Protein 4LK5 (pdb70)

Organism: Mycolicibacterium paratuberculosis (strain ATCC BAA-968 / K-10) (NCBI:txid262316)

Sequence (713 aa):
LAPVAGLDVTLSDGVFSVTINRPDSLNSLTVPVITGIADAEYAATDPEVKVVRIGGAGRGFSSGAGISPPDEIILEINRLVRAIAALPHPVVAVVQGPAAGVGVSIALACDVVLASENAFFLAFTKIGLPDGGASALVAAAVGRIRAQALLPERLPAAEALAWGLVTAVYPADEFEAEVDKVIARLLSGPAVAFAKTKLAINAATLTELDPALQREFDGQSVLLKSPDFVEGATALAPVAGLDVTLSDGVFSVTINRPDSLNSLTVPVITGIADAEYAATDPEVKVVRIGGAGRGFSSGAEIILEINRLVRAIAALPHPVVAVVQGPAAGVGVSIALACDVVLASENAFFLAFTKIGLPDGGASALVAAAVGRIRAQALLPERLPAAEALAWGLVTAVYPADEFEAEVDKVIARLLSGPAVAFAKTKLAINAATLTELDPALQREFDGQSVLLKSPDFVEGATAFQQPNFTDPVAGLDVTLSDGVFSVTINRPDSLNSLTVPVITGIADAEYAATDPEVKVVRIGGAGRGFSSGAGIDEIILEINRLVRAIAALPHPVVAVVQGPAAGVGVSIALACDVVLASENAFFLAFTKIGLPDGGASALVAAAVGRIRAQALLPERLPAAEALAWGLVTAVYPADEFEAEVDKVIARLLSGPAVAFAKTKLAINAATLTELDPALQREFDGQSVLLKSPDFVEGATAFQQRRTPNFTD

Structure (mmCIF, N/CA/C/O backbone):
data_4LK5
#
_entry.id   4LK5
#
_cell.length_a   78.328
_cell.length_b   78.328
_cell.length_c   212.933
_cell.angle_alpha   90.00
_cell.angle_beta   90.00
_cell.angle_gamma   120.00
#
_symmetry.space_group_name_H-M   'P 32 2 1'
#
loop_
_entity.id
_entity.type
_entity.pdbx_description
1 polymer 'enoyl-CoA hydratase'
2 water water
#
loop_
_atom_site.group_PDB
_atom_site.id
_atom_site.type_symbol
_atom_site.label_atom_id
_atom_site.label_alt_id
_atom_site.label_comp_id
_atom_site.label_asym_id
_atom_site.label_entity_id
_atom_site.label_seq_id
_atom_site.pdbx_PDB_ins_code
_atom_site.Cartn_x
_atom_site.Cartn_y
_atom_site.Cartn_z
_atom_site.occupancy
_atom_site.B_iso_or_equiv
_atom_site.auth_seq_id
_atom_site.auth_comp_id
_atom_site.auth_asym_id
_atom_site.auth_atom_id
_atom_site.pdbx_PDB_model_num
ATOM 1 N N . LEU A 1 31 ? -10.815 59.480 9.390 1.00 61.02 9 LEU A N 1
ATOM 2 C CA . LEU A 1 31 ? -10.533 58.017 9.651 1.00 64.43 9 LEU A CA 1
ATOM 3 C C . LEU A 1 31 ? -11.797 57.242 10.052 1.00 60.72 9 LEU A C 1
ATOM 4 O O . LEU A 1 31 ? -12.539 57.676 10.913 1.00 54.70 9 LEU A O 1
ATOM 9 N N . ALA A 1 32 ? -12.025 56.088 9.424 1.00 67.62 10 ALA A N 1
ATOM 10 C CA . ALA A 1 32 ? -13.266 55.297 9.611 1.00 66.76 10 ALA A CA 1
ATOM 11 C C . ALA A 1 32 ? -13.297 54.555 10.953 1.00 73.03 10 ALA A C 1
ATOM 12 O O . ALA A 1 32 ? -12.297 53.948 11.335 1.00 81.00 10 ALA A O 1
ATOM 14 N N . PRO A 1 33 ? -14.450 54.559 11.660 1.00 76.28 11 PRO A N 1
ATOM 15 C CA . PRO A 1 33 ? -14.519 53.884 12.958 1.00 68.46 11 PRO A CA 1
ATOM 16 C C . PRO A 1 33 ? -14.833 52.395 12.824 1.00 61.24 11 PRO A C 1
ATOM 17 O O . PRO A 1 33 ? -15.538 51.993 11.886 1.00 53.68 11 PRO A O 1
ATOM 21 N N . VAL A 1 34 ? -14.306 51.594 13.762 1.00 57.51 12 VAL A N 1
ATOM 22 C CA . VAL A 1 34 ? -14.356 50.129 13.676 1.00 55.97 12 VAL A CA 1
ATOM 23 C C . VAL A 1 34 ? -14.718 49.440 15.008 1.00 57.48 12 VAL A C 1
ATOM 24 O O . VAL A 1 34 ? -14.096 49.668 16.057 1.00 57.97 12 VAL A O 1
ATOM 28 N N . ALA A 1 35 ? -15.708 48.561 14.942 1.00 54.93 13 ALA A N 1
ATOM 29 C CA . ALA A 1 35 ? -16.283 47.968 16.138 1.00 61.25 13 ALA A CA 1
ATOM 30 C C . ALA A 1 35 ? -15.314 46.991 16.801 1.00 61.31 13 ALA A C 1
ATOM 31 O O . ALA A 1 35 ? -14.787 46.082 16.145 1.00 61.85 13 ALA A O 1
ATOM 33 N N . GLY A 1 36 ? -15.107 47.164 18.105 1.00 59.35 14 GLY A N 1
ATOM 34 C CA . GLY A 1 36 ? -14.104 46.398 18.841 1.00 60.26 14 GLY A CA 1
ATOM 35 C C . GLY A 1 36 ? -12.735 47.077 18.856 1.00 64.52 14 GLY A C 1
ATOM 36 O O . GLY A 1 36 ? -11.729 46.453 19.228 1.00 60.38 14 GLY A O 1
ATOM 37 N N . LEU A 1 37 ? -12.694 48.361 18.484 1.00 62.42 15 LEU A N 1
ATOM 38 C CA . LEU A 1 37 ? -11.444 49.083 18.398 1.00 59.60 15 LEU A CA 1
ATOM 39 C C . LEU A 1 37 ? -11.611 50.563 18.662 1.00 57.97 15 LEU A C 1
ATOM 40 O O . LEU A 1 37 ? -12.269 51.251 17.897 1.00 52.30 15 LEU A O 1
ATOM 45 N N . ASP A 1 38 ? -10.964 51.056 19.715 1.00 63.64 16 ASP A N 1
ATOM 46 C CA . ASP A 1 38 ? -11.009 52.473 20.053 1.00 66.17 16 ASP A CA 1
ATOM 47 C C . ASP A 1 38 ? -9.693 53.131 19.672 1.00 61.18 16 ASP A C 1
ATOM 48 O O . ASP A 1 38 ? -8.631 52.692 20.098 1.00 57.16 16 ASP A O 1
ATOM 53 N N . VAL A 1 39 ? -9.806 54.178 18.851 1.00 62.33 17 VAL A N 1
ATOM 54 C CA . VAL A 1 39 ? -8.693 54.982 18.336 1.00 58.18 17 VAL A CA 1
ATOM 55 C C . VAL A 1 39 ? -8.888 56.447 18.727 1.00 61.06 17 VAL A C 1
ATOM 56 O O . VAL A 1 39 ? -9.825 57.092 18.233 1.00 59.55 17 VAL A O 1
ATOM 60 N N . THR A 1 40 ? -8.004 56.974 19.579 1.00 60.86 18 THR A N 1
ATOM 61 C CA . THR A 1 40 ? -8.072 58.371 20.014 1.00 61.99 18 THR A CA 1
ATOM 62 C C . THR A 1 40 ? -6.736 59.059 19.914 1.00 60.98 18 THR A C 1
ATOM 63 O O . THR A 1 40 ? -5.695 58.445 20.143 1.00 58.81 18 THR A O 1
ATOM 67 N N . LEU A 1 41 ? -6.788 60.349 19.602 1.00 61.50 19 LEU A N 1
ATOM 68 C CA . LEU A 1 41 ? -5.622 61.220 19.623 1.00 62.25 19 LEU A CA 1
ATOM 69 C C . LEU A 1 41 ? -5.835 62.331 20.668 1.00 60.74 19 LEU A C 1
ATOM 70 O O . LEU A 1 41 ? -6.730 63.150 20.533 1.00 59.42 19 LEU A O 1
ATOM 75 N N . SER A 1 42 ? -5.004 62.326 21.709 1.00 59.08 20 SER A N 1
ATOM 76 C CA . SER A 1 42 ? -5.026 63.323 22.762 1.00 54.82 20 SER A CA 1
ATOM 77 C C . SER A 1 42 ? -3.603 63.743 23.141 1.00 58.34 20 SER A C 1
ATOM 78 O O . SER A 1 42 ? -2.781 62.896 23.516 1.00 51.94 20 SER A O 1
ATOM 81 N N . ASP A 1 43 ? -3.348 65.051 23.063 1.00 60.77 21 ASP A N 1
ATOM 82 C CA . ASP A 1 43 ? -2.083 65.684 23.472 1.00 65.23 21 ASP A CA 1
ATOM 83 C C . ASP A 1 43 ? -0.852 64.983 22.859 1.00 65.15 21 ASP A C 1
ATOM 84 O O . ASP A 1 43 ? 0.162 64.746 23.539 1.00 65.12 21 ASP A O 1
ATOM 89 N N . GLY A 1 44 ? -0.965 64.680 21.559 1.00 62.78 22 GLY A N 1
ATOM 90 C CA . GLY A 1 44 ? 0.098 64.044 20.764 1.00 62.55 22 GLY A CA 1
ATOM 91 C C . GLY A 1 44 ? 0.275 62.536 20.946 1.00 60.54 22 GLY A C 1
ATOM 92 O O . GLY A 1 44 ? 1.258 61.977 20.470 1.00 49.02 22 GLY A O 1
ATOM 93 N N . VAL A 1 45 ? -0.669 61.896 21.635 1.00 54.03 23 VAL A N 1
ATOM 94 C CA . VAL A 1 45 ? -0.583 60.490 21.954 1.00 54.11 23 VAL A CA 1
ATOM 95 C C . VAL A 1 45 ? -1.655 59.785 21.148 1.00 54.01 23 VAL A C 1
ATOM 96 O O . VAL A 1 45 ? -2.842 59.928 21.432 1.00 53.12 23 VAL A O 1
ATOM 100 N N . PHE A 1 46 ? -1.217 59.061 20.120 1.00 49.42 24 PHE A N 1
ATOM 101 C CA . PHE A 1 46 ? -2.106 58.372 19.226 1.00 48.61 24 PHE A CA 1
ATOM 102 C C . PHE A 1 46 ? -2.301 57.013 19.842 1.00 47.57 24 PHE A C 1
ATOM 103 O O . PHE A 1 46 ? -1.359 56.258 20.059 1.00 47.51 24 PHE A O 1
ATOM 111 N N . SER A 1 47 ? -3.539 56.719 20.167 1.00 45.34 25 SER A N 1
ATOM 112 C CA . SER A 1 47 ? -3.795 55.608 21.011 1.00 46.98 25 SER A CA 1
ATOM 113 C C . SER A 1 47 ? -4.789 54.659 20.344 1.00 49.10 25 SER A C 1
ATOM 114 O O . SER A 1 47 ? -5.780 55.061 19.733 1.00 51.04 25 SER A O 1
ATOM 117 N N . VAL A 1 48 ? -4.469 53.383 20.401 1.00 48.32 26 VAL A N 1
ATOM 118 C CA . VAL A 1 48 ? -5.181 52.419 19.611 1.00 46.60 26 VAL A CA 1
ATOM 119 C C . VAL A 1 48 ? -5.355 51.287 20.564 1.00 46.97 26 VAL A C 1
ATOM 120 O O . VAL A 1 48 ? -4.383 50.749 21.073 1.00 47.08 26 VAL A O 1
ATOM 124 N N . THR A 1 49 ? -6.610 50.994 20.883 1.00 50.39 27 THR A N 1
ATOM 125 C CA . THR A 1 49 ? -6.909 50.027 21.915 1.00 53.14 27 THR A CA 1
ATOM 126 C C . THR A 1 49 ? -7.896 49.012 21.373 1.00 54.18 27 THR A C 1
ATOM 127 O O . THR A 1 49 ? -8.917 49.354 20.773 1.00 58.22 27 THR A O 1
ATOM 131 N N . ILE A 1 50 ? -7.582 47.745 21.567 1.00 58.76 28 ILE A N 1
ATOM 132 C CA . ILE A 1 50 ? -8.426 46.714 21.011 1.00 63.21 28 ILE A CA 1
ATOM 133 C C . ILE A 1 50 ? -9.363 46.372 22.181 1.00 59.92 28 ILE A C 1
ATOM 134 O O . ILE A 1 50 ? -8.923 46.212 23.326 1.00 58.82 28 ILE A O 1
ATOM 139 N N . ASN A 1 51 ? -10.662 46.324 21.912 1.00 57.18 29 ASN A N 1
ATOM 140 C CA . ASN A 1 51 ? -11.644 46.280 22.985 1.00 58.59 29 ASN A CA 1
ATOM 141 C C . ASN A 1 51 ? -12.670 45.206 22.756 1.00 57.71 29 ASN A C 1
ATOM 142 O O . ASN A 1 51 ? -13.822 45.477 22.491 1.00 62.47 29 ASN A O 1
ATOM 147 N N . ARG A 1 52 ? -12.237 43.970 22.825 1.00 62.37 30 ARG A N 1
ATOM 148 C CA . ARG A 1 52 ? -13.138 42.856 22.670 1.00 63.06 30 ARG A CA 1
ATOM 149 C C . ARG A 1 52 ? -12.865 42.023 23.871 1.00 67.14 30 ARG A C 1
ATOM 150 O O . ARG A 1 52 ? -12.390 40.894 23.743 1.00 66.48 30 ARG A O 1
ATOM 158 N N . PRO A 1 53 ? -13.159 42.595 25.063 1.00 72.97 31 PRO A N 1
ATOM 159 C CA . PRO A 1 53 ? -12.693 41.999 26.310 1.00 69.78 31 PRO A CA 1
ATOM 160 C C . PRO A 1 53 ? -13.356 40.666 26.585 1.00 71.85 31 PRO A C 1
ATOM 161 O O . PRO A 1 53 ? -12.876 39.932 27.426 1.00 73.85 31 PRO A O 1
ATOM 165 N N . ASP A 1 54 ? -14.440 40.357 25.876 1.00 78.64 32 ASP A N 1
ATOM 166 C CA . ASP A 1 54 ? -15.137 39.070 26.026 1.00 83.01 32 ASP A CA 1
ATOM 167 C C . ASP A 1 54 ? -14.467 37.941 25.252 1.00 78.61 32 ASP A C 1
ATOM 168 O O . ASP A 1 54 ? -14.595 36.769 25.617 1.00 67.94 32 ASP A O 1
ATOM 173 N N . SER A 1 55 ? -13.756 38.318 24.189 1.00 78.69 33 SER A N 1
ATOM 174 C CA . SER A 1 55 ? -13.018 37.395 23.334 1.00 71.12 33 SER A CA 1
ATOM 175 C C . SER A 1 55 ? -11.547 37.374 23.734 1.00 70.61 33 SER A C 1
ATOM 176 O O . SER A 1 55 ? -10.719 36.827 23.017 1.00 73.57 33 SER A O 1
ATOM 179 N N . LEU A 1 56 ? -11.236 37.953 24.896 1.00 69.42 34 LEU A N 1
ATOM 180 C CA . LEU A 1 56 ? -9.853 38.228 25.349 1.00 68.97 34 LEU A CA 1
ATOM 181 C C . LEU A 1 56 ? -9.010 39.053 24.335 1.00 66.38 34 LEU A C 1
ATOM 182 O O . LEU A 1 56 ? -7.776 38.943 24.269 1.00 64.94 34 LEU A O 1
ATOM 187 N N . ASN A 1 57 ? -9.697 39.908 23.586 1.00 59.24 35 ASN A N 1
ATOM 188 C CA . ASN A 1 57 ? -9.084 40.738 22.560 1.00 63.22 35 ASN A CA 1
ATOM 189 C C . ASN A 1 57 ? -8.490 39.950 21.383 1.00 62.90 35 ASN A C 1
ATOM 190 O O . ASN A 1 57 ? -7.398 40.241 20.893 1.00 59.87 35 ASN A O 1
ATOM 195 N N . SER A 1 58 ? -9.241 38.953 20.937 1.00 61.81 36 SER A N 1
ATOM 196 C CA . SER A 1 58 ? -8.885 38.177 19.774 1.00 59.69 36 SER A CA 1
ATOM 197 C C . SER A 1 58 ? -9.133 39.098 18.597 1.00 58.55 36 SER A C 1
ATOM 198 O O . SER A 1 58 ? -9.883 40.072 18.704 1.00 54.81 36 SER A O 1
ATOM 201 N N . LEU A 1 59 ? -8.476 38.808 17.483 1.00 57.28 37 LEU A N 1
ATOM 202 C CA . LEU A 1 59 ? -8.492 39.717 16.348 1.00 56.95 37 LEU A CA 1
ATOM 203 C C . LEU A 1 59 ? -9.180 39.132 15.136 1.00 55.30 37 LEU A C 1
ATOM 204 O O . LEU A 1 59 ? -8.964 37.984 14.772 1.00 50.49 37 LEU A O 1
ATOM 209 N N . THR A 1 60 ? -10.006 39.950 14.509 1.00 54.42 38 THR A N 1
ATOM 210 C CA . THR A 1 60 ? -10.722 39.557 13.324 1.00 53.76 38 THR A CA 1
ATOM 211 C C . THR A 1 60 ? -10.251 40.433 12.175 1.00 53.62 38 THR A C 1
ATOM 212 O O . THR A 1 60 ? -9.730 41.520 12.384 1.00 49.63 38 THR A O 1
ATOM 216 N N . VAL A 1 61 ? -10.458 39.956 10.955 1.00 55.53 39 VAL A N 1
ATOM 217 C CA . VAL A 1 61 ? -10.017 40.676 9.765 1.00 57.98 39 VAL A CA 1
ATOM 218 C C . VAL A 1 61 ? -10.352 42.162 9.816 1.00 57.78 39 VAL A C 1
ATOM 219 O O . VAL A 1 61 ? -9.484 42.989 9.523 1.00 63.27 39 VAL A O 1
ATOM 223 N N . PRO A 1 62 ? -11.605 42.513 10.172 1.00 55.29 40 PRO A N 1
ATOM 224 C CA . PRO A 1 62 ? -11.914 43.951 10.124 1.00 54.90 40 PRO A CA 1
ATOM 225 C C . PRO A 1 62 ? -11.209 44.754 11.234 1.00 48.28 40 PRO A C 1
ATOM 226 O O . PRO A 1 62 ? -10.931 45.937 11.054 1.00 48.60 40 PRO A O 1
ATOM 230 N N . VAL A 1 63 ? -10.908 44.112 12.353 1.00 45.19 41 VAL A N 1
ATOM 231 C CA . VAL A 1 63 ? -10.079 44.743 13.378 1.00 50.83 41 VAL A CA 1
ATOM 232 C C . VAL A 1 63 ? -8.622 44.884 12.907 1.00 48.29 41 VAL A C 1
ATOM 233 O O . VAL A 1 63 ? -8.037 45.987 12.964 1.00 47.82 41 VAL A O 1
ATOM 237 N N . ILE A 1 64 ? -8.047 43.789 12.407 1.00 46.96 42 ILE A N 1
ATOM 238 C CA . ILE A 1 64 ? -6.657 43.832 11.951 1.00 48.46 42 ILE A CA 1
ATOM 239 C C . ILE A 1 64 ? -6.529 44.977 10.977 1.00 43.55 42 ILE A C 1
ATOM 240 O O . ILE A 1 64 ? -5.555 45.695 11.006 1.00 33.68 42 ILE A O 1
ATOM 245 N N . THR A 1 65 ? -7.577 45.140 10.164 1.00 47.47 43 THR A N 1
ATOM 246 C CA . THR A 1 65 ? -7.652 46.139 9.088 1.00 46.62 43 THR A CA 1
ATOM 247 C C . THR A 1 65 ? -7.717 47.550 9.602 1.00 44.85 43 THR A C 1
ATOM 248 O O . THR A 1 65 ? -7.084 48.438 9.042 1.00 46.81 43 THR A O 1
ATOM 252 N N . GLY A 1 66 ? -8.468 47.763 10.677 1.00 51.05 44 GLY A N 1
ATOM 253 C CA . GLY A 1 66 ? -8.569 49.103 11.282 1.00 49.33 44 GLY A CA 1
ATOM 254 C C . GLY A 1 66 ? -7.273 49.495 11.975 1.00 47.65 44 GLY A C 1
ATOM 255 O O . GLY A 1 66 ? -6.874 50.659 11.977 1.00 52.02 44 GLY A O 1
ATOM 256 N N . ILE A 1 67 ? -6.610 48.516 12.575 1.00 46.52 45 ILE A N 1
ATOM 257 C CA . ILE A 1 67 ? -5.313 48.758 13.212 1.00 45.63 45 ILE A CA 1
ATOM 258 C C . ILE A 1 67 ? -4.324 49.185 12.144 1.00 43.51 45 ILE A C 1
ATOM 259 O O . ILE A 1 67 ? -3.692 50.244 12.240 1.00 42.49 45 ILE A O 1
ATOM 264 N N . ALA A 1 68 ? -4.237 48.385 11.090 1.00 42.02 46 ALA A N 1
ATOM 265 C CA . ALA A 1 68 ? -3.384 48.741 9.964 1.00 45.26 46 ALA A CA 1
ATOM 266 C C . ALA A 1 68 ? -3.689 50.152 9.473 1.00 42.90 46 ALA A C 1
ATOM 267 O O . ALA A 1 68 ? -2.770 50.964 9.295 1.00 45.54 46 ALA A O 1
ATOM 269 N N . ASP A 1 69 ? -4.966 50.442 9.251 1.00 44.99 47 ASP A N 1
ATOM 270 C CA . ASP A 1 69 ? -5.373 51.776 8.753 1.00 48.66 47 ASP A CA 1
ATOM 271 C C . ASP A 1 69 ? -4.934 52.910 9.670 1.00 46.37 47 ASP A C 1
ATOM 272 O O . ASP A 1 69 ? -4.504 53.980 9.223 1.00 49.00 47 ASP A O 1
ATOM 277 N N . ALA A 1 70 ? -5.049 52.659 10.964 1.00 43.60 48 ALA A N 1
ATOM 278 C CA . ALA A 1 70 ? -4.787 53.675 11.952 1.00 46.47 48 ALA A CA 1
ATOM 279 C C . ALA A 1 70 ? -3.300 53.977 12.047 1.00 46.64 48 ALA A C 1
ATOM 280 O O . ALA A 1 70 ? -2.891 55.151 12.206 1.00 45.79 48 ALA A O 1
ATOM 290 N N . GLU A 1 72 ? -1.151 53.484 9.643 1.00 43.08 50 GLU A N 1
ATOM 291 C CA . GLU A 1 72 ? -0.800 54.142 8.361 1.00 47.29 50 GLU A CA 1
ATOM 292 C C . GLU A 1 72 ? -1.203 55.598 8.404 1.00 49.60 50 GLU A C 1
ATOM 293 O O . GLU A 1 72 ? -0.474 56.493 7.930 1.00 51.34 50 GLU A O 1
ATOM 299 N N . TYR A 1 73 ? -2.377 55.826 8.985 1.00 48.90 51 TYR A N 1
ATOM 300 C CA . TYR A 1 73 ? -2.835 57.174 9.256 1.00 53.96 51 TYR A CA 1
ATOM 301 C C . TYR A 1 73 ? -1.894 57.902 10.180 1.00 49.37 51 TYR A C 1
ATOM 302 O O . TYR A 1 73 ? -1.488 59.026 9.895 1.00 55.96 51 TYR A O 1
ATOM 311 N N . ALA A 1 74 ? -1.567 57.288 11.307 1.00 48.73 52 ALA A N 1
ATOM 312 C CA . ALA A 1 74 ? -0.681 57.958 12.279 1.00 52.84 52 ALA A CA 1
ATOM 313 C C . ALA A 1 74 ? 0.626 58.470 11.674 1.00 53.33 52 ALA A C 1
ATOM 314 O O . ALA A 1 74 ? 1.155 59.472 12.120 1.00 57.97 52 ALA A O 1
ATOM 316 N N . ALA A 1 75 ? 1.150 57.787 10.665 1.00 53.16 53 ALA A N 1
ATOM 317 C CA . ALA A 1 75 ? 2.392 58.228 10.061 1.00 57.89 53 ALA A CA 1
ATOM 318 C C . ALA A 1 75 ? 2.263 59.589 9.326 1.00 58.73 53 ALA A C 1
ATOM 319 O O . ALA A 1 75 ? 3.280 60.267 9.140 1.00 49.61 53 ALA A O 1
ATOM 321 N N . THR A 1 76 ? 1.030 59.964 8.933 1.00 59.42 54 THR A N 1
ATOM 322 C CA . THR A 1 76 ? 0.737 61.165 8.090 1.00 60.26 54 THR A CA 1
ATOM 323 C C . THR A 1 76 ? 0.294 62.420 8.838 1.00 52.70 54 THR A C 1
ATOM 324 O O . THR A 1 76 ? 0.115 63.471 8.241 1.00 50.77 54 THR A O 1
ATOM 328 N N . ASP A 1 77 ? 0.078 62.304 10.131 1.00 51.96 55 ASP A N 1
ATOM 329 C CA . ASP A 1 77 ? -0.587 63.346 10.876 1.00 51.15 55 ASP A CA 1
ATOM 330 C C . ASP A 1 77 ? 0.423 64.069 11.753 1.00 53.31 55 ASP A C 1
ATOM 331 O O . ASP A 1 77 ? 0.833 63.539 12.780 1.00 51.16 55 ASP A O 1
ATOM 336 N N . PRO A 1 78 ? 0.769 65.315 11.397 1.00 57.85 56 PRO A N 1
ATOM 337 C CA . PRO A 1 78 ? 1.791 66.042 12.159 1.00 55.89 56 PRO A CA 1
ATOM 338 C C . PRO A 1 78 ? 1.420 66.314 13.612 1.00 56.26 56 PRO A C 1
ATOM 339 O O . PRO A 1 78 ? 2.276 66.717 14.393 1.00 52.87 56 PRO A O 1
ATOM 343 N N . GLU A 1 79 ? 0.170 66.063 13.991 1.00 58.64 57 GLU A N 1
ATOM 344 C CA . GLU A 1 79 ? -0.213 66.106 15.412 1.00 60.29 57 GLU A CA 1
ATOM 345 C C . GLU A 1 79 ? 0.316 64.893 16.231 1.00 62.70 57 GLU A C 1
ATOM 346 O O . GLU A 1 79 ? 0.308 64.944 17.471 1.00 59.05 57 GLU A O 1
ATOM 352 N N . VAL A 1 80 ? 0.762 63.809 15.575 1.00 56.54 58 VAL A N 1
ATOM 353 C CA . VAL A 1 80 ? 1.241 62.629 16.330 1.00 53.42 58 VAL A CA 1
ATOM 354 C C . VAL A 1 80 ? 2.703 62.745 16.766 1.00 49.08 58 VAL A C 1
ATOM 355 O O . VAL A 1 80 ? 3.564 63.191 16.005 1.00 50.19 58 VAL A O 1
ATOM 359 N N . LYS A 1 81 ? 2.946 62.376 18.015 1.00 44.68 59 LYS A N 1
ATOM 360 C CA . LYS A 1 81 ? 4.272 62.358 18.579 1.00 48.29 59 LYS A CA 1
ATOM 361 C C . LYS A 1 81 ? 4.646 60.991 19.161 1.00 46.83 59 LYS A C 1
ATOM 362 O O . LYS A 1 81 ? 5.808 60.622 19.143 1.00 48.52 59 LYS A O 1
ATOM 368 N N . VAL A 1 82 ? 3.678 60.276 19.720 1.00 43.81 60 VAL A N 1
ATOM 369 C CA . VAL A 1 82 ? 3.901 58.980 20.320 1.00 44.69 60 VAL A CA 1
ATOM 370 C C . VAL A 1 82 ? 2.692 58.100 20.075 1.00 46.77 60 VAL A C 1
ATOM 371 O O . VAL A 1 82 ? 1.563 58.569 20.150 1.00 42.84 60 VAL A O 1
ATOM 375 N N . VAL A 1 83 ? 2.924 56.819 19.806 1.00 45.94 61 VAL A N 1
ATOM 376 C CA . VAL A 1 83 ? 1.817 55.912 19.602 1.00 45.43 61 VAL A CA 1
ATOM 377 C C . VAL A 1 83 ? 1.778 54.874 20.704 1.00 43.09 61 VAL A C 1
ATOM 378 O O . VAL A 1 83 ? 2.796 54.522 21.285 1.00 40.17 61 VAL A O 1
ATOM 382 N N . ARG A 1 84 ? 0.574 54.406 20.989 1.00 40.75 62 ARG A N 1
ATOM 383 C CA . ARG A 1 84 ? 0.397 53.401 21.971 1.00 42.71 62 ARG A CA 1
ATOM 384 C C . ARG A 1 84 ? -0.687 52.435 21.505 1.00 44.15 62 ARG A C 1
ATOM 385 O O . ARG A 1 84 ? -1.746 52.827 21.006 1.00 43.89 62 ARG A O 1
ATOM 393 N N . ILE A 1 85 ? -0.393 51.154 21.645 1.00 45.77 63 ILE A N 1
ATOM 394 C CA . ILE A 1 85 ? -1.346 50.110 21.307 1.00 46.09 63 ILE A CA 1
ATOM 395 C C . ILE A 1 85 ? -1.484 49.241 22.534 1.00 45.54 63 ILE A C 1
ATOM 396 O O . ILE A 1 85 ? -0.500 48.947 23.217 1.00 44.46 63 ILE A O 1
ATOM 401 N N . GLY A 1 86 ? -2.717 48.866 22.837 1.00 49.50 64 GLY A N 1
ATOM 402 C CA . GLY A 1 86 ? -2.991 48.077 24.032 1.00 49.99 64 GLY A CA 1
ATOM 403 C C . GLY A 1 86 ? -4.335 47.404 23.949 1.00 55.08 64 GLY A C 1
ATOM 404 O O . GLY A 1 86 ? -5.039 47.485 22.933 1.00 58.01 64 GLY A O 1
ATOM 405 N N . GLY A 1 87 ? -4.697 46.737 25.033 1.00 60.33 65 GLY A N 1
ATOM 406 C CA . GLY A 1 87 ? -5.949 45.999 25.089 1.00 58.21 65 GLY A CA 1
ATOM 407 C C . GLY A 1 87 ? -6.700 46.259 26.378 1.00 57.27 65 GLY A C 1
ATOM 408 O O . GLY A 1 87 ? -6.102 46.378 27.450 1.00 50.53 65 GLY A O 1
ATOM 409 N N . ALA A 1 88 ? -8.021 46.335 26.275 1.00 61.74 66 ALA A N 1
ATOM 410 C CA . ALA A 1 88 ? -8.849 46.541 27.445 1.00 61.18 66 ALA A CA 1
ATOM 411 C C . ALA A 1 88 ? -9.135 45.201 28.071 1.00 63.06 66 ALA A C 1
ATOM 412 O O . ALA A 1 88 ? -9.119 44.173 27.391 1.00 65.82 66 ALA A O 1
ATOM 414 N N . GLY A 1 89 ? -9.367 45.206 29.378 1.00 63.17 67 GLY A N 1
ATOM 415 C CA . GLY A 1 89 ? -9.715 43.989 30.078 1.00 63.19 67 GLY A CA 1
ATOM 416 C C . GLY A 1 89 ? -8.485 43.321 30.629 1.00 60.62 67 GLY A C 1
ATOM 417 O O . GLY A 1 89 ? -7.523 43.999 30.959 1.00 50.71 67 GLY A O 1
ATOM 418 N N . ARG A 1 90 ? -8.538 41.991 30.709 1.00 64.43 68 ARG A N 1
ATOM 419 C CA . ARG A 1 90 ? -7.545 41.179 31.411 1.00 72.47 68 ARG A CA 1
ATOM 420 C C . ARG A 1 90 ? -6.306 40.877 30.584 1.00 70.70 68 ARG A C 1
ATOM 421 O O . ARG A 1 90 ? -5.289 40.497 31.154 1.00 68.49 68 ARG A O 1
ATOM 429 N N . GLY A 1 91 ? -6.409 40.991 29.254 1.00 65.98 69 GLY A N 1
ATOM 430 C CA . GLY A 1 91 ? -5.374 40.477 28.344 1.00 62.22 69 GLY A CA 1
ATOM 431 C C . GLY A 1 91 ? -5.137 41.371 27.145 1.00 56.71 69 GLY A C 1
ATOM 432 O O . GLY A 1 91 ? -6.062 42.025 26.680 1.00 58.51 69 GLY A O 1
ATOM 433 N N . PHE A 1 92 ? -3.895 41.404 26.653 1.00 53.61 70 PHE A N 1
ATOM 434 C CA . PHE A 1 92 ? -3.505 42.265 25.516 1.00 51.30 70 PHE A CA 1
ATOM 435 C C . PHE A 1 92 ? -4.166 41.769 24.216 1.00 45.94 70 PHE A C 1
ATOM 436 O O . PHE A 1 92 ? -4.871 42.511 23.540 1.00 40.70 70 PHE A O 1
ATOM 444 N N . SER A 1 93 ? -3.933 40.516 23.862 1.00 48.17 71 SER A N 1
ATOM 445 C CA . SER A 1 93 ? -4.652 39.912 22.745 1.00 48.95 71 SER A CA 1
ATOM 446 C C . SER A 1 93 ? -4.374 38.437 22.697 1.00 47.28 71 SER A C 1
ATOM 447 O O . SER A 1 93 ? -3.247 38.001 22.854 1.00 49.17 71 SER A O 1
ATOM 450 N N . SER A 1 94 ? -5.422 37.670 22.465 1.00 53.71 72 SER A N 1
ATOM 451 C CA . SER A 1 94 ? -5.308 36.221 22.345 1.00 55.77 72 SER A CA 1
ATOM 452 C C . SER A 1 94 ? -4.833 35.801 20.950 1.00 54.76 72 SER A C 1
ATOM 453 O O . SER A 1 94 ? -4.624 34.618 20.721 1.00 56.16 72 SER A O 1
ATOM 456 N N . GLY A 1 95 ? -4.693 36.755 20.022 1.00 51.02 73 GLY A N 1
ATOM 457 C CA . GLY A 1 95 ? -4.214 36.462 18.668 1.00 51.34 73 GLY A CA 1
ATOM 458 C C . GLY A 1 95 ? -5.364 36.498 17.690 1.00 53.68 73 GLY A C 1
ATOM 459 O O . GLY A 1 95 ? -6.444 36.972 18.030 1.00 54.61 73 GLY A O 1
ATOM 460 N N . ALA A 1 96 ? -5.137 36.028 16.468 1.00 55.33 74 ALA A N 1
ATOM 461 C CA . ALA A 1 96 ? -6.191 36.046 15.450 1.00 58.81 74 ALA A CA 1
ATOM 462 C C . ALA A 1 96 ? -7.306 35.141 15.904 1.00 61.40 74 ALA A C 1
ATOM 463 O O . ALA A 1 96 ? -7.035 34.081 16.475 1.00 53.73 74 ALA A O 1
ATOM 465 N N . GLY A 1 97 ? -8.542 35.586 15.639 1.00 70.54 75 GLY A N 1
ATOM 466 C CA . GLY A 1 97 ? -9.767 34.888 15.993 1.00 72.27 75 GLY A CA 1
ATOM 467 C C . GLY A 1 97 ? -9.801 33.485 15.423 1.00 78.31 75 GLY A C 1
ATOM 468 O O . GLY A 1 97 ? -10.088 33.300 14.232 1.00 68.52 75 GLY A O 1
ATOM 469 N N . ILE A 1 98 ? -9.483 32.525 16.305 1.00 94.52 76 ILE A N 1
ATOM 470 C CA . ILE A 1 98 ? -9.539 31.062 16.075 1.00 99.16 76 ILE A CA 1
ATOM 471 C C . ILE A 1 98 ? -10.950 30.514 15.755 1.00 100.83 76 ILE A C 1
ATOM 472 O O . ILE A 1 98 ? -11.073 29.405 15.231 1.00 98.48 76 ILE A O 1
ATOM 477 N N . SER A 1 99 ? -12.001 31.275 16.082 1.00 100.75 77 SER A N 1
ATOM 478 C CA . SER A 1 99 ? -13.379 30.925 15.696 1.00 97.38 77 SER A CA 1
ATOM 479 C C . SER A 1 99 ? -13.769 31.460 14.292 1.00 94.16 77 SER A C 1
ATOM 480 O O . SER A 1 99 ? -14.146 32.626 14.102 1.00 85.54 77 SER A O 1
ATOM 483 N N . PRO A 1 110 ? -12.137 35.135 2.499 1.00 58.68 88 PRO A N 1
ATOM 484 C CA . PRO A 1 110 ? -11.054 34.373 1.856 1.00 61.77 88 PRO A CA 1
ATOM 485 C C . PRO A 1 110 ? -9.788 34.344 2.719 1.00 57.56 88 PRO A C 1
ATOM 486 O O . PRO A 1 110 ? -9.491 35.331 3.396 1.00 61.91 88 PRO A O 1
ATOM 490 N N . PRO A 1 111 ? -9.067 33.204 2.727 1.00 54.68 89 PRO A N 1
ATOM 491 C CA . PRO A 1 111 ? -8.049 32.914 3.771 1.00 50.74 89 PRO A CA 1
ATOM 492 C C . PRO A 1 111 ? -6.749 33.717 3.708 1.00 51.39 89 PRO A C 1
ATOM 493 O O . PRO A 1 111 ? -6.249 34.150 4.731 1.00 52.58 89 PRO A O 1
ATOM 497 N N . ASP A 1 112 ? -6.207 33.926 2.519 1.00 52.41 90 ASP A N 1
ATOM 498 C CA . ASP A 1 112 ? -5.034 34.791 2.354 1.00 49.39 90 ASP A CA 1
ATOM 499 C C . ASP A 1 112 ? -5.222 36.198 2.948 1.00 52.62 90 A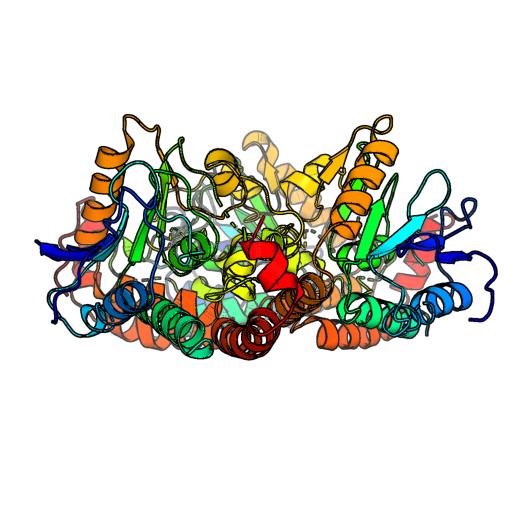SP A C 1
ATOM 500 O O . ASP A 1 112 ? -4.242 36.812 3.395 1.00 58.37 90 ASP A O 1
ATOM 505 N N . GLU A 1 113 ? -6.451 36.716 2.983 1.00 46.98 91 GLU A N 1
ATOM 506 C CA . GLU A 1 113 ? -6.629 38.100 3.385 1.00 47.96 91 GLU A CA 1
ATOM 507 C C . GLU A 1 113 ? -6.136 38.377 4.789 1.00 45.00 91 GLU A C 1
ATOM 508 O O . GLU A 1 113 ? -5.512 39.393 4.998 1.00 46.65 91 GLU A O 1
ATOM 514 N N . ILE A 1 114 ? -6.369 37.482 5.746 1.00 46.96 92 ILE A N 1
ATOM 515 C CA . ILE A 1 114 ? -5.963 37.769 7.135 1.00 49.29 92 ILE A CA 1
ATOM 516 C C . ILE A 1 114 ? -4.444 37.961 7.165 1.00 46.03 92 ILE A C 1
ATOM 517 O O . ILE A 1 114 ? -3.942 38.902 7.754 1.00 47.31 92 ILE A O 1
ATOM 522 N N . ILE A 1 115 ? -3.726 37.069 6.503 1.00 39.75 93 ILE A N 1
ATOM 523 C CA . ILE A 1 115 ? -2.294 37.164 6.466 1.00 42.45 93 ILE A CA 1
ATOM 524 C C . ILE A 1 115 ? -1.846 38.479 5.803 1.00 39.27 93 ILE A C 1
ATOM 525 O O . ILE A 1 115 ? -0.970 39.162 6.302 1.00 38.63 93 ILE A O 1
ATOM 530 N N . LEU A 1 116 ? -2.471 38.863 4.707 1.00 39.02 94 LEU A N 1
ATOM 531 C CA . LEU A 1 116 ? -2.088 40.127 4.089 1.00 41.73 94 LEU A CA 1
ATOM 532 C C . LEU A 1 116 ? -2.326 41.355 4.955 1.00 38.76 94 LEU A C 1
ATOM 533 O O . LEU A 1 116 ? -1.533 42.281 4.924 1.00 40.15 94 LEU A O 1
ATOM 538 N N . GLU A 1 117 ? -3.381 41.365 5.745 1.00 42.77 95 GLU A N 1
ATOM 539 C CA . GLU A 1 117 ? -3.652 42.516 6.611 1.00 42.68 95 GLU A CA 1
ATOM 540 C C . GLU A 1 117 ? -2.739 42.566 7.818 1.00 35.04 95 GLU A C 1
ATOM 541 O O . GLU A 1 117 ? -2.323 43.613 8.237 1.00 37.59 95 GLU A O 1
ATOM 547 N N . ILE A 1 118 ? -2.454 41.420 8.382 1.00 34.12 96 ILE A N 1
ATOM 548 C CA . ILE A 1 118 ? -1.470 41.292 9.452 1.00 36.42 96 ILE A CA 1
ATOM 549 C C . ILE A 1 118 ? -0.081 41.796 8.997 1.00 36.24 96 ILE A C 1
ATOM 550 O O . ILE A 1 118 ? 0.563 42.580 9.682 1.00 35.39 96 ILE A O 1
ATOM 555 N N . ASN A 1 119 ? 0.357 41.351 7.825 1.00 33.18 97 ASN A N 1
ATOM 556 C CA . ASN A 1 119 ? 1.565 41.889 7.213 1.00 33.95 97 ASN A CA 1
ATOM 557 C C . ASN A 1 119 ? 1.537 43.372 6.939 1.00 33.54 97 ASN A C 1
ATOM 558 O O . ASN A 1 119 ? 2.491 44.059 7.236 1.00 33.87 97 ASN A O 1
ATOM 563 N N . ARG A 1 120 ? 0.440 43.870 6.406 1.00 34.16 98 ARG A N 1
ATOM 564 C CA . ARG A 1 120 ? 0.309 45.293 6.169 1.00 35.62 98 ARG A CA 1
ATOM 565 C C . ARG A 1 120 ? 0.328 46.022 7.510 1.00 38.31 98 ARG A C 1
ATOM 566 O O . ARG A 1 120 ? 0.899 47.100 7.630 1.00 40.94 98 ARG A O 1
ATOM 574 N N . LEU A 1 121 ? -0.215 45.396 8.551 1.00 37.69 99 LEU A N 1
ATOM 575 C CA . LEU A 1 121 ? -0.206 46.034 9.857 1.00 41.40 99 LEU A CA 1
ATOM 576 C C . LEU A 1 121 ? 1.193 46.139 10.484 1.00 40.49 99 LEU A C 1
ATOM 577 O O . LEU A 1 121 ? 1.587 47.203 11.034 1.00 37.14 99 LEU A O 1
ATOM 582 N N . VAL A 1 122 ? 1.932 45.036 10.443 1.00 35.32 100 VAL A N 1
ATOM 583 C CA . VAL A 1 122 ? 3.300 45.069 10.942 1.00 34.49 100 VAL A CA 1
ATOM 584 C C . VAL A 1 122 ? 4.175 46.035 10.155 1.00 33.16 100 VAL A C 1
ATOM 585 O O . VAL A 1 122 ? 4.871 46.834 10.744 1.00 30.19 100 VAL A O 1
ATOM 589 N N . ARG A 1 123 ? 4.126 45.989 8.834 1.00 34.32 101 ARG A N 1
ATOM 590 C CA . ARG A 1 123 ? 4.925 46.922 8.065 1.00 35.99 101 ARG A CA 1
ATOM 591 C C . ARG A 1 123 ? 4.651 48.332 8.563 1.00 36.49 101 ARG A C 1
ATOM 592 O O . ARG A 1 123 ? 5.593 49.105 8.786 1.00 32.96 101 ARG A O 1
ATOM 600 N N . ALA A 1 124 ? 3.370 48.634 8.814 1.00 39.43 102 ALA A N 1
ATOM 601 C CA . ALA A 1 124 ? 2.971 49.992 9.187 1.00 37.55 102 ALA A CA 1
ATOM 602 C C . ALA A 1 124 ? 3.510 50.378 10.549 1.00 36.67 102 ALA A C 1
ATOM 603 O O . ALA A 1 124 ? 3.940 51.538 10.725 1.00 35.76 102 ALA A O 1
ATOM 605 N N . ILE A 1 125 ? 3.545 49.442 11.498 1.00 33.28 103 ILE A N 1
ATOM 606 C CA . ILE A 1 125 ? 4.174 49.780 12.787 1.00 35.24 103 ILE A CA 1
ATOM 607 C C . ILE A 1 125 ? 5.653 50.076 12.537 1.00 37.09 103 ILE A C 1
ATOM 608 O O . ILE A 1 125 ? 6.199 51.036 13.074 1.00 35.90 103 ILE A O 1
ATOM 613 N N . ALA A 1 126 ? 6.325 49.196 11.794 1.00 35.39 104 ALA A N 1
ATOM 614 C CA . ALA A 1 126 ? 7.788 49.319 11.623 1.00 36.84 104 ALA A CA 1
ATOM 615 C C . ALA A 1 126 ? 8.212 50.551 10.841 1.00 34.85 104 ALA A C 1
ATOM 616 O O . ALA A 1 126 ? 9.292 51.030 11.059 1.00 37.23 104 ALA A O 1
ATOM 618 N N . ALA A 1 127 ? 7.364 51.019 9.931 1.00 32.23 105 ALA A N 1
ATOM 619 C CA . ALA A 1 127 ? 7.586 52.247 9.158 1.00 35.07 105 ALA A CA 1
ATOM 620 C C . ALA A 1 127 ? 7.245 53.549 9.905 1.00 34.61 105 ALA A C 1
ATOM 621 O O . ALA A 1 127 ? 7.737 54.586 9.556 1.00 31.62 105 ALA A O 1
ATOM 623 N N . LEU A 1 128 ? 6.375 53.475 10.895 1.00 37.07 106 LEU A N 1
ATOM 624 C CA . LEU A 1 128 ? 5.792 54.648 11.529 1.00 40.87 106 LEU A CA 1
ATOM 625 C C . LEU A 1 128 ? 6.875 55.551 12.104 1.00 40.64 106 LEU A C 1
ATOM 626 O O . LEU A 1 128 ? 7.656 55.106 12.907 1.00 41.21 106 LEU A O 1
ATOM 631 N N . PRO A 1 129 ? 6.938 56.833 11.687 1.00 40.21 107 PRO A N 1
ATOM 632 C CA . PRO A 1 129 ? 8.086 57.684 12.096 1.00 37.76 107 PRO A CA 1
ATOM 633 C C . PRO A 1 129 ? 7.968 58.304 13.485 1.00 40.20 107 PRO A C 1
ATOM 634 O O . PRO A 1 129 ? 8.372 59.459 13.698 1.00 39.80 107 PRO A O 1
ATOM 638 N N . HIS A 1 130 ? 7.463 57.514 14.429 1.00 42.83 108 HIS A N 1
ATOM 639 C CA . HIS A 1 130 ? 7.367 57.900 15.828 1.00 41.63 108 HIS A CA 1
ATOM 640 C C . HIS A 1 130 ? 7.573 56.647 16.690 1.00 39.85 108 HIS A C 1
ATOM 641 O O . HIS A 1 130 ? 7.438 55.550 16.188 1.00 34.77 108 HIS A O 1
ATOM 648 N N . PRO A 1 131 ? 7.907 56.827 17.989 1.00 38.57 109 PRO A N 1
ATOM 649 C CA . PRO A 1 131 ? 7.923 55.799 19.037 1.00 34.83 109 PRO A CA 1
ATOM 650 C C . PRO A 1 131 ? 6.588 55.080 19.206 1.00 37.70 109 PRO A C 1
ATOM 651 O O . PRO A 1 131 ? 5.575 55.732 19.502 1.00 39.90 109 PRO A O 1
ATOM 655 N N . VAL A 1 132 ? 6.583 53.758 19.003 1.00 35.61 110 VAL A N 1
ATOM 656 C CA . VAL A 1 132 ? 5.394 52.952 19.203 1.00 34.73 110 VAL A CA 1
ATOM 657 C C . VAL A 1 132 ? 5.522 52.073 20.447 1.00 37.20 110 VAL A C 1
ATOM 658 O O . VAL A 1 132 ? 6.479 51.305 20.624 1.00 37.45 110 VAL A O 1
ATOM 662 N N . VAL A 1 133 ? 4.549 52.221 21.338 1.00 37.07 111 VAL A N 1
ATOM 663 C CA . VAL A 1 133 ? 4.624 51.582 22.613 1.00 37.16 111 VAL A CA 1
ATOM 664 C C . VAL A 1 133 ? 3.509 50.568 22.673 1.00 39.18 111 VAL A C 1
ATOM 665 O O . VAL A 1 133 ? 2.318 50.903 22.440 1.00 38.35 111 VAL A O 1
ATOM 669 N N . ALA A 1 134 ? 3.920 49.327 22.940 1.00 36.85 112 ALA A N 1
ATOM 670 C CA . ALA A 1 134 ? 2.992 48.232 23.182 1.00 39.99 112 ALA A CA 1
ATOM 671 C C . ALA A 1 134 ? 2.797 48.136 24.681 1.00 41.50 112 ALA A C 1
ATOM 672 O O . ALA A 1 134 ? 3.773 48.077 25.452 1.00 43.17 112 ALA A O 1
ATOM 674 N N . VAL A 1 135 ? 1.533 48.152 25.097 1.00 44.12 113 VAL A N 1
ATOM 675 C CA . VAL A 1 135 ? 1.185 48.179 26.518 1.00 38.63 113 VAL A CA 1
ATOM 676 C C . VAL A 1 135 ? 0.635 46.823 26.860 1.00 37.70 113 VAL A C 1
ATOM 677 O O . VAL A 1 135 ? -0.509 46.500 26.520 1.00 31.00 113 VAL A O 1
ATOM 681 N N . VAL A 1 136 ? 1.471 45.981 27.466 1.00 38.51 114 VAL A N 1
ATOM 682 C CA . VAL A 1 136 ? 1.082 44.572 27.625 1.00 43.51 114 VAL A CA 1
ATOM 683 C C . VAL A 1 136 ? 0.662 44.194 29.072 1.00 49.18 114 VAL A C 1
ATOM 684 O O . VAL A 1 136 ? 1.489 43.833 29.930 1.00 46.14 114 VAL A O 1
ATOM 688 N N . GLN A 1 137 ? -0.640 44.277 29.322 1.00 53.88 115 GLN A N 1
ATOM 689 C CA . GLN A 1 137 ? -1.131 44.234 30.692 1.00 60.15 115 GLN A CA 1
ATOM 690 C C . GLN A 1 137 ? -1.501 42.824 31.106 1.00 60.64 115 GLN A C 1
ATOM 691 O O . GLN A 1 137 ? -1.327 42.468 32.270 1.00 66.27 115 GLN A O 1
ATOM 697 N N . GLY A 1 138 ? -1.915 41.992 30.152 1.00 61.83 116 GLY A N 1
ATOM 698 C CA . GLY A 1 138 ? -2.179 40.593 30.462 1.00 66.24 116 GLY A CA 1
ATOM 699 C C . GLY A 1 138 ? -1.417 39.637 29.573 1.00 70.28 116 GLY A C 1
ATOM 700 O O . GLY A 1 138 ? -0.280 39.901 29.211 1.00 75.47 116 GLY A O 1
ATOM 701 N N . PRO A 1 139 ? -2.029 38.498 29.237 1.00 67.05 117 PRO A N 1
ATOM 702 C CA . PRO A 1 139 ? -1.445 37.619 28.231 1.00 67.15 117 PRO A CA 1
ATOM 703 C C . PRO A 1 139 ? -1.474 38.152 26.769 1.00 60.49 117 PRO A C 1
ATOM 704 O O . PRO A 1 139 ? -2.460 38.785 26.307 1.00 56.64 117 PRO A O 1
ATOM 708 N N . ALA A 1 140 ? -0.383 37.884 26.051 1.00 48.88 118 ALA A N 1
ATOM 709 C CA . ALA A 1 140 ? -0.350 38.108 24.617 1.00 46.53 118 ALA A CA 1
ATOM 710 C C . ALA A 1 140 ? 0.004 36.775 23.976 1.00 44.89 118 ALA A C 1
ATOM 711 O O . ALA A 1 140 ? 0.901 36.035 24.444 1.00 45.57 118 ALA A O 1
ATOM 713 N N . ALA A 1 141 ? -0.735 36.422 22.936 1.00 42.86 119 ALA A N 1
ATOM 714 C CA . ALA A 1 141 ? -0.493 35.120 22.292 1.00 44.26 119 ALA A CA 1
ATOM 715 C C . ALA A 1 141 ? -0.663 35.224 20.786 1.00 43.80 119 ALA A C 1
ATOM 716 O O . ALA A 1 141 ? -1.310 36.166 20.286 1.00 40.20 119 ALA A O 1
ATOM 718 N N . GLY A 1 142 ? -0.065 34.259 20.085 1.00 42.38 120 GLY A N 1
ATOM 719 C CA . GLY A 1 142 ? 0.061 34.294 18.634 1.00 42.77 120 GLY A CA 1
ATOM 720 C C . GLY A 1 142 ? 0.494 35.656 18.116 1.00 45.09 120 GLY A C 1
ATOM 721 O O . GLY A 1 142 ? 1.514 36.196 18.534 1.00 48.39 120 GLY A O 1
ATOM 722 N N . VAL A 1 143 ? -0.352 36.216 17.261 1.00 47.27 121 VAL A N 1
ATOM 723 C CA . VAL A 1 143 ? -0.127 37.457 16.557 1.00 49.26 121 VAL A CA 1
ATOM 724 C C . VAL A 1 143 ? -0.017 38.635 17.499 1.00 45.20 121 VAL A C 1
ATOM 725 O O . VAL A 1 143 ? 0.628 39.611 17.163 1.00 38.17 121 VAL A O 1
ATOM 729 N N . GLY A 1 144 ? -0.677 38.557 18.654 1.00 45.35 122 GLY A N 1
ATOM 730 C CA . GLY A 1 144 ? -0.550 39.586 19.681 1.00 43.80 122 GLY A CA 1
ATOM 731 C C . GLY A 1 144 ? 0.914 39.825 20.009 1.00 43.28 122 GLY A C 1
ATOM 732 O O . GLY A 1 144 ? 1.358 40.961 20.115 1.00 41.80 122 GLY A O 1
ATOM 733 N N . VAL A 1 145 ? 1.676 38.739 20.124 1.00 44.89 123 VAL A N 1
ATOM 734 C CA . VAL A 1 145 ? 3.120 38.803 20.436 1.00 41.18 123 VAL A CA 1
ATOM 735 C C . VAL A 1 145 ? 3.840 39.509 19.300 1.00 37.96 123 VAL A C 1
ATOM 736 O O . VAL A 1 145 ? 4.582 40.456 19.500 1.00 39.24 123 VAL A O 1
ATOM 740 N N . SER A 1 146 ? 3.604 39.051 18.093 1.00 35.48 124 SER A N 1
ATOM 741 C CA . SER A 1 146 ? 4.179 39.707 16.920 1.00 36.05 124 SER A CA 1
ATOM 742 C C . SER A 1 146 ? 3.893 41.208 16.839 1.00 36.99 124 SER A C 1
ATOM 743 O O . SER A 1 146 ? 4.774 41.996 16.499 1.00 36.42 124 SER A O 1
ATOM 746 N N . ILE A 1 147 ? 2.644 41.609 17.071 1.00 41.04 125 ILE A N 1
ATOM 747 C CA . ILE A 1 147 ? 2.307 43.040 17.019 1.00 42.43 125 ILE A CA 1
ATOM 748 C C . ILE A 1 147 ? 3.194 43.771 18.012 1.00 39.48 125 ILE A C 1
ATOM 749 O O . ILE A 1 147 ? 3.813 44.778 17.686 1.00 39.73 125 ILE A O 1
ATOM 754 N N . ALA A 1 148 ? 3.211 43.257 19.236 1.00 36.42 126 ALA A N 1
ATOM 755 C CA . ALA A 1 148 ? 3.970 43.856 20.308 1.00 35.88 126 ALA A CA 1
ATOM 756 C C . ALA A 1 148 ? 5.437 43.922 19.957 1.00 35.14 126 ALA A C 1
ATOM 757 O O . ALA A 1 148 ? 6.054 44.937 20.219 1.00 36.59 126 ALA A O 1
ATOM 759 N N . LEU A 1 149 ? 6.005 42.867 19.375 1.00 36.43 127 LEU A N 1
ATOM 760 C CA . LEU A 1 149 ? 7.440 42.900 19.046 1.00 40.39 127 LEU A CA 1
ATOM 761 C C . LEU A 1 149 ? 7.795 43.691 17.791 1.00 38.68 127 LEU A C 1
ATOM 762 O O . LEU A 1 149 ? 8.980 43.953 17.535 1.00 37.23 127 LEU A O 1
ATOM 767 N N . ALA A 1 150 ? 6.786 44.034 16.999 1.00 34.62 128 ALA A N 1
ATOM 768 C CA . ALA A 1 150 ? 6.977 44.996 15.933 1.00 34.00 128 ALA A CA 1
ATOM 769 C C . ALA A 1 150 ? 7.144 46.358 16.555 1.00 33.27 128 ALA A C 1
ATOM 770 O O . ALA A 1 150 ? 7.707 47.238 15.946 1.00 35.99 128 ALA A O 1
ATOM 772 N N . CYS A 1 151 ? 6.675 46.542 17.770 1.00 32.57 129 CYS A N 1
ATOM 773 C CA . CYS A 1 151 ? 6.762 47.879 18.366 1.00 36.61 129 CYS A CA 1
ATOM 774 C C . CYS A 1 151 ? 8.175 48.240 18.791 1.00 37.26 129 CYS A C 1
ATOM 775 O O . CYS A 1 151 ? 9.068 47.398 18.791 1.00 38.49 129 CYS A O 1
ATOM 778 N N . ASP A 1 152 ? 8.375 49.498 19.166 1.00 37.18 130 ASP A N 1
ATOM 779 C CA . ASP A 1 152 ? 9.700 49.964 19.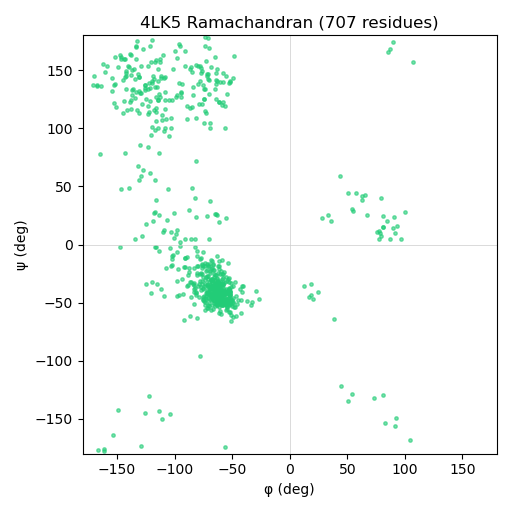591 1.00 37.14 130 ASP A CA 1
ATOM 780 C C . ASP A 1 152 ? 9.985 49.811 21.086 1.00 35.28 130 ASP A C 1
ATOM 781 O O . ASP A 1 152 ? 11.107 49.533 21.493 1.00 37.83 130 ASP A O 1
ATOM 786 N N . VAL A 1 153 ? 8.956 50.003 21.903 1.00 37.64 131 VAL A N 1
ATOM 787 C CA . VAL A 1 153 ? 9.031 49.879 23.368 1.00 37.21 131 VAL A CA 1
ATOM 788 C C . VAL A 1 153 ? 7.924 48.878 23.787 1.00 38.91 131 VAL A C 1
ATOM 789 O O . VAL A 1 153 ? 6.790 48.875 23.229 1.00 36.23 131 VAL A O 1
ATOM 793 N N . VAL A 1 154 ? 8.262 47.982 24.700 1.00 37.37 132 VAL A N 1
ATOM 794 C CA . VAL A 1 154 ? 7.300 46.997 25.164 1.00 37.84 132 VAL A CA 1
ATOM 795 C C . VAL A 1 154 ? 7.298 46.973 26.675 1.00 40.52 132 VAL A C 1
ATOM 796 O O . VAL A 1 154 ? 8.303 46.588 27.306 1.00 35.32 132 VAL A O 1
ATOM 800 N N . LEU A 1 155 ? 6.152 47.411 27.227 1.00 42.32 133 LEU A N 1
ATOM 801 C CA . LEU A 1 155 ? 5.941 47.575 28.668 1.00 40.96 133 LEU A CA 1
ATOM 802 C C . LEU A 1 155 ? 4.999 46.493 29.177 1.00 39.94 133 LEU A C 1
ATOM 803 O O . LEU A 1 155 ? 3.823 46.442 28.796 1.00 40.32 133 LEU A O 1
ATOM 808 N N . ALA A 1 156 ? 5.535 45.651 30.058 1.00 41.19 134 ALA A N 1
ATOM 809 C CA . ALA A 1 156 ? 4.854 44.466 30.545 1.00 39.65 134 ALA A CA 1
ATOM 810 C C . ALA A 1 156 ? 4.407 44.601 32.014 1.00 44.97 134 ALA A C 1
ATOM 811 O O . ALA A 1 156 ? 5.091 45.229 32.827 1.00 42.12 134 ALA A O 1
ATOM 813 N N . SER A 1 157 ? 3.240 44.019 32.314 1.00 45.73 135 SER A N 1
ATOM 814 C CA . SER A 1 157 ? 2.771 43.760 33.674 1.00 46.75 135 SER A CA 1
ATOM 815 C C . SER A 1 157 ? 3.403 42.501 34.225 1.00 49.28 135 SER A C 1
ATOM 816 O O . SER A 1 157 ? 3.782 41.617 33.472 1.00 52.06 135 SER A O 1
ATOM 819 N N . GLU A 1 158 ? 3.510 42.412 35.546 1.00 53.45 136 GLU A N 1
ATOM 820 C CA . GLU A 1 158 ? 4.038 41.217 36.194 1.00 56.28 136 GLU A CA 1
ATOM 821 C C . GLU A 1 158 ? 3.130 40.051 35.819 1.00 54.88 136 GLU A C 1
ATOM 822 O O . GLU A 1 158 ? 3.575 38.899 35.741 1.00 50.41 136 GLU A O 1
ATOM 828 N N . ASN A 1 159 ? 1.851 40.404 35.624 1.00 55.57 137 ASN A N 1
ATOM 829 C CA . ASN A 1 159 ? 0.756 39.552 35.127 1.00 59.50 137 ASN A CA 1
ATOM 830 C C . ASN A 1 159 ? 0.994 38.853 33.839 1.00 59.97 137 ASN A C 1
ATOM 831 O O . ASN A 1 159 ? 0.524 37.734 33.642 1.00 63.84 137 ASN A O 1
ATOM 836 N N . ALA A 1 160 ? 1.633 39.576 32.925 1.00 60.78 138 ALA A N 1
ATOM 837 C CA . ALA A 1 160 ? 1.664 39.205 31.522 1.00 54.98 138 ALA A CA 1
ATOM 838 C C . ALA A 1 160 ? 2.537 37.986 31.255 1.00 50.35 138 ALA A C 1
ATOM 839 O O . ALA A 1 160 ? 3.550 37.740 31.938 1.00 42.70 138 ALA A O 1
ATOM 841 N N . PHE A 1 161 ? 2.095 37.215 30.272 1.00 47.51 139 PHE A N 1
ATOM 842 C CA . PHE A 1 161 ? 2.941 36.238 29.663 1.00 47.86 139 PHE A CA 1
ATOM 843 C C . PHE A 1 161 ? 2.841 36.315 28.124 1.00 45.58 139 PHE A C 1
ATOM 844 O O . PHE A 1 161 ? 1.983 37.030 27.562 1.00 39.77 139 PHE A O 1
ATOM 852 N N . PHE A 1 162 ? 3.733 35.593 27.439 1.00 46.45 140 PHE A N 1
ATOM 853 C CA . PHE A 1 162 ? 3.786 35.598 25.954 1.00 41.70 140 PHE A CA 1
ATOM 854 C C . PHE A 1 162 ? 3.875 34.210 25.384 1.00 44.10 140 PHE A C 1
ATOM 855 O O . PHE A 1 162 ? 4.668 33.389 25.845 1.00 44.07 140 PHE A O 1
ATOM 871 N N . LEU A 1 164 ? 3.888 32.059 21.627 1.00 47.10 142 LEU A N 1
ATOM 872 C CA . LEU A 1 164 ? 3.844 31.950 20.183 1.00 46.50 142 LEU A CA 1
ATOM 873 C C . LEU A 1 164 ? 3.037 30.704 19.871 1.00 44.96 142 LEU A C 1
ATOM 874 O O . LEU A 1 164 ? 3.573 29.682 19.499 1.00 43.72 142 LEU A O 1
ATOM 879 N N . ALA A 1 165 ? 1.725 30.856 19.971 1.00 48.61 143 ALA A N 1
ATOM 880 C CA . ALA A 1 165 ? 0.771 29.767 20.063 1.00 49.69 143 ALA A CA 1
ATOM 881 C C . ALA A 1 165 ? 0.625 28.915 18.789 1.00 47.97 143 ALA A C 1
ATOM 882 O O . ALA A 1 165 ? 0.076 27.819 18.824 1.00 48.07 143 ALA A O 1
ATOM 884 N N . PHE A 1 166 ? 1.153 29.409 17.682 1.00 45.49 144 PHE A N 1
ATOM 885 C CA . PHE A 1 166 ? 0.779 28.937 16.340 1.00 44.97 144 PHE A CA 1
ATOM 886 C C . PHE A 1 166 ? 0.839 27.431 16.064 1.00 41.03 144 PHE A C 1
ATOM 887 O O . PHE A 1 166 ? -0.060 26.890 15.412 1.00 37.99 144 PHE A O 1
ATOM 895 N N . THR A 1 167 ? 1.889 26.763 16.510 1.00 41.68 145 THR A N 1
ATOM 896 C CA . THR A 1 167 ? 2.043 25.333 16.201 1.00 46.26 145 THR A CA 1
ATOM 897 C C . THR A 1 167 ? 1.085 24.458 17.008 1.00 51.45 145 THR A C 1
ATOM 898 O O . THR A 1 167 ? 0.798 23.317 16.624 1.00 52.99 145 THR A O 1
ATOM 902 N N . LYS A 1 168 ? 0.561 25.021 18.088 1.00 53.12 146 LYS A N 1
ATOM 903 C CA . LYS A 1 168 ? -0.484 24.376 18.872 1.00 60.18 146 LYS A CA 1
ATOM 904 C C . LYS A 1 168 ? -1.726 24.066 17.997 1.00 57.37 146 LYS A C 1
ATOM 905 O O . LYS A 1 168 ? -2.362 23.042 18.188 1.00 55.64 146 LYS A O 1
ATOM 911 N N . ILE A 1 169 ? -2.029 24.917 17.018 1.00 53.28 147 ILE A N 1
ATOM 912 C CA . ILE A 1 169 ? -3.183 24.710 16.123 1.00 49.18 147 ILE A CA 1
ATOM 913 C C . ILE A 1 169 ? -2.784 24.428 14.679 1.00 47.54 147 ILE A C 1
ATOM 914 O O . ILE A 1 169 ? -3.550 24.717 13.764 1.00 43.20 147 ILE A O 1
ATOM 919 N N . GLY A 1 170 ? -1.575 23.889 14.476 1.00 48.75 148 GLY A N 1
ATOM 920 C CA . GLY A 1 170 ? -1.094 23.516 13.127 1.00 49.32 148 GLY A CA 1
ATOM 921 C C . GLY A 1 170 ? -0.623 24.620 12.158 1.00 43.23 148 GLY A C 1
ATOM 922 O O . GLY A 1 170 ? -0.396 24.344 10.976 1.00 38.82 148 GLY A O 1
ATOM 923 N N . LEU A 1 171 ? -0.467 25.842 12.664 1.00 41.81 149 LEU A N 1
ATOM 924 C CA . LEU A 1 171 ? 0.051 26.988 11.895 1.00 42.66 149 LEU A CA 1
ATOM 925 C C . LEU A 1 171 ? 1.524 27.346 12.234 1.00 39.54 149 LEU A C 1
ATOM 926 O O . LEU A 1 171 ? 2.136 26.775 13.116 1.00 39.01 149 LEU A O 1
ATOM 939 N N . PRO A 1 173 ? 4.392 30.845 12.632 1.00 36.78 151 PRO A N 1
ATOM 940 C CA . PRO A 1 173 ? 4.345 32.226 13.043 1.00 38.21 151 PRO A CA 1
ATOM 941 C C . PRO A 1 173 ? 4.074 33.234 11.937 1.00 39.66 151 PRO A C 1
ATOM 942 O O . PRO A 1 173 ? 4.391 33.043 10.797 1.00 42.29 151 PRO A O 1
ATOM 946 N N . ASP A 1 174 ? 3.504 34.332 12.362 1.00 41.76 152 ASP A N 1
ATOM 947 C CA . ASP A 1 174 ? 2.802 35.265 11.538 1.00 43.74 152 ASP A CA 1
ATOM 948 C C . ASP A 1 174 ? 3.295 36.628 11.933 1.00 41.77 152 ASP A C 1
ATOM 949 O O . ASP A 1 174 ? 3.952 36.748 12.958 1.00 43.95 152 ASP A O 1
ATOM 954 N N . GLY A 1 175 ? 2.917 37.642 11.162 1.00 36.26 153 GLY A N 1
ATOM 955 C CA . GLY A 1 175 ? 3.240 39.009 11.495 1.00 37.44 153 GLY A CA 1
ATOM 956 C C . GLY A 1 175 ? 4.714 39.286 11.719 1.00 38.29 153 GLY A C 1
ATOM 957 O O . GLY A 1 175 ? 5.060 40.157 12.494 1.00 35.57 153 GLY A O 1
ATOM 958 N N . GLY A 1 176 ? 5.585 38.524 11.060 1.00 38.23 154 GLY A N 1
ATOM 959 C CA . GLY A 1 176 ? 7.012 38.781 11.104 1.00 39.19 154 GLY A CA 1
ATOM 960 C C . GLY A 1 176 ? 7.745 38.138 12.253 1.00 37.34 154 GLY A C 1
ATOM 961 O O . GLY A 1 176 ? 8.938 38.353 12.408 1.00 35.78 154 GLY A O 1
ATOM 962 N N . ALA A 1 177 ? 7.045 37.329 13.039 1.00 37.82 155 ALA A N 1
ATOM 963 C CA . ALA A 1 177 ? 7.641 36.689 14.219 1.00 41.21 155 ALA A CA 1
ATOM 964 C C . ALA A 1 177 ? 8.851 35.848 13.878 1.00 37.17 155 ALA A C 1
ATOM 965 O O . ALA A 1 177 ? 9.727 35.673 14.715 1.00 35.52 155 ALA A O 1
ATOM 967 N N . SER A 1 178 ? 8.890 35.304 12.667 1.00 36.77 156 SER A N 1
ATOM 968 C CA . SER A 1 178 ? 10.113 34.633 12.177 1.00 38.56 156 SER A CA 1
ATOM 969 C C . SER A 1 178 ? 11.401 35.456 12.273 1.00 36.53 156 SER A C 1
ATOM 970 O O . SER A 1 178 ? 12.474 34.861 12.336 1.00 36.08 156 SER A O 1
ATOM 973 N N . ALA A 1 179 ? 11.293 36.790 12.204 1.00 33.60 157 ALA A N 1
ATOM 974 C CA . ALA A 1 179 ? 12.444 37.711 12.383 1.00 34.94 157 ALA A CA 1
ATOM 975 C C . ALA A 1 179 ? 12.385 38.535 13.648 1.00 34.81 157 ALA A C 1
ATOM 976 O O . ALA A 1 179 ? 13.408 38.794 14.258 1.00 41.99 157 ALA A O 1
ATOM 978 N N . LEU A 1 180 ? 11.196 38.986 14.034 1.00 34.81 158 LEU A N 1
ATOM 979 C CA . LEU A 1 180 ? 11.081 39.955 15.130 1.00 32.06 158 LEU A CA 1
ATOM 980 C C . LEU A 1 180 ? 11.508 39.368 16.426 1.00 30.21 158 LEU A C 1
ATOM 981 O O . LEU A 1 180 ? 12.031 40.058 17.269 1.00 27.20 158 LEU A O 1
ATOM 986 N N . VAL A 1 181 ? 11.235 38.079 16.602 1.00 30.97 159 VAL A N 1
ATOM 987 C CA . VAL A 1 181 ? 11.508 37.452 17.859 1.00 30.50 159 VAL A CA 1
ATOM 988 C C . VAL A 1 181 ? 12.998 37.303 17.925 1.00 29.41 159 VAL A C 1
ATOM 989 O O . VAL A 1 181 ? 13.606 37.796 18.850 1.00 28.33 159 VAL A O 1
ATOM 993 N N . ALA A 1 182 ? 13.589 36.636 16.947 1.00 30.62 160 ALA A N 1
ATOM 994 C CA . ALA A 1 182 ? 15.021 36.375 16.994 1.00 28.87 160 ALA A CA 1
ATOM 995 C C . ALA A 1 182 ? 15.814 37.710 17.010 1.00 27.04 160 ALA A C 1
ATOM 996 O O . ALA A 1 182 ? 16.812 37.809 17.690 1.00 24.46 160 ALA A O 1
ATOM 998 N N . ALA A 1 183 ? 15.313 38.745 16.355 1.00 27.63 161 ALA A N 1
ATOM 999 C CA . ALA A 1 183 ? 15.989 40.073 16.387 1.00 30.15 161 ALA A CA 1
ATOM 1000 C C . ALA A 1 183 ? 16.174 40.660 17.779 1.00 31.61 161 ALA A C 1
ATOM 1001 O O . ALA A 1 183 ? 17.087 41.426 17.999 1.00 35.82 161 ALA A O 1
ATOM 1003 N N . ALA A 1 184 ? 15.327 40.273 18.720 1.00 32.53 162 ALA A N 1
ATOM 1004 C CA . ALA A 1 184 ? 15.446 40.685 20.134 1.00 31.97 162 ALA A CA 1
ATOM 1005 C C . ALA A 1 184 ? 16.170 39.676 21.037 1.00 30.30 162 ALA A C 1
ATOM 1006 O O . ALA A 1 184 ? 17.012 40.057 21.832 1.00 32.39 162 ALA A O 1
ATOM 1008 N N . VAL A 1 185 ? 15.870 38.387 20.910 1.00 30.76 163 VAL A N 1
ATOM 1009 C CA . VAL A 1 185 ? 16.420 37.376 21.854 1.00 32.76 163 VAL A CA 1
ATOM 1010 C C . VAL A 1 185 ? 17.401 36.378 21.254 1.00 30.62 163 VAL A C 1
ATOM 1011 O O . VAL A 1 185 ? 17.934 35.544 21.952 1.00 29.00 163 VAL A O 1
ATOM 1015 N N . GLY A 1 186 ? 17.593 36.428 19.946 1.00 32.47 164 GLY A N 1
ATOM 1016 C CA . GLY A 1 186 ? 18.464 35.489 19.283 1.00 31.18 164 GLY A CA 1
ATOM 1017 C C . GLY A 1 186 ? 17.739 34.238 18.826 1.00 31.83 164 GLY A C 1
ATOM 1018 O O . GLY A 1 186 ? 16.555 34.016 19.103 1.00 30.26 164 GLY A O 1
ATOM 1019 N N . ARG A 1 187 ? 18.497 33.425 18.120 1.00 31.50 165 ARG A N 1
ATOM 1020 C CA . ARG A 1 187 ? 17.977 32.323 17.356 1.00 34.45 165 ARG A CA 1
ATOM 1021 C C . ARG A 1 187 ? 17.359 31.206 18.198 1.00 32.71 165 ARG A C 1
ATOM 1022 O O . ARG A 1 187 ? 16.208 30.842 18.007 1.00 29.41 165 ARG A O 1
ATOM 1030 N N . ILE A 1 188 ? 18.163 30.693 19.114 1.00 32.48 166 ILE A N 1
ATOM 1031 C CA . ILE A 1 188 ? 17.836 29.535 19.910 1.00 32.09 166 ILE A CA 1
ATOM 1032 C C . ILE A 1 188 ? 16.615 29.807 20.711 1.00 30.60 166 ILE A C 1
ATOM 1033 O O . ILE A 1 188 ? 15.728 28.993 20.756 1.00 27.21 166 ILE A O 1
ATOM 1038 N N . ARG A 1 189 ? 16.559 30.983 21.304 1.00 31.93 167 ARG A N 1
ATOM 1039 C CA . ARG A 1 189 ? 15.354 31.376 22.049 1.00 35.22 167 ARG A CA 1
ATOM 1040 C C . ARG A 1 189 ? 14.114 31.566 21.215 1.00 33.74 167 ARG A C 1
ATOM 1041 O O . ARG A 1 189 ? 13.011 31.258 21.682 1.00 37.82 167 ARG A O 1
ATOM 1049 N N . ALA A 1 190 ? 14.280 32.088 20.006 1.00 33.27 168 ALA A N 1
ATOM 1050 C CA . ALA A 1 190 ? 13.185 32.160 19.042 1.00 32.21 168 ALA A CA 1
ATOM 1051 C C . ALA A 1 190 ? 12.703 30.772 18.637 1.00 31.44 168 ALA A C 1
ATOM 1052 O O . ALA A 1 190 ? 11.513 30.525 18.638 1.00 28.99 168 ALA A O 1
ATOM 1062 N N . GLN A 1 192 ? 12.854 28.070 20.231 1.00 32.44 170 GLN A N 1
ATOM 1063 C CA . GLN A 1 192 ? 12.209 27.579 21.412 1.00 35.44 170 GLN A CA 1
ATOM 1064 C C . GLN A 1 192 ? 10.813 28.105 21.561 1.00 37.77 170 GLN A C 1
ATOM 1065 O O . GLN A 1 192 ? 9.885 27.334 21.739 1.00 35.82 170 GLN A O 1
ATOM 1079 N N . ALA A 1 194 ? 8.923 29.090 19.364 1.00 32.74 172 ALA A N 1
ATOM 1080 C CA . ALA A 1 194 ? 8.069 28.749 18.258 1.00 32.91 172 ALA A CA 1
ATOM 1081 C C . ALA A 1 194 ? 7.769 27.257 18.158 1.00 32.39 172 ALA A C 1
ATOM 1082 O O . ALA A 1 194 ? 6.699 26.917 17.723 1.00 34.30 172 ALA A O 1
ATOM 1084 N N . LEU A 1 195 ? 8.706 26.383 18.485 1.00 34.73 173 LEU A N 1
ATOM 1085 C CA . LEU A 1 195 ? 8.474 24.911 18.397 1.00 37.18 173 LEU A CA 1
ATOM 1086 C C . LEU A 1 195 ? 8.073 24.275 19.745 1.00 40.21 173 LEU A C 1
ATOM 1087 O O . LEU A 1 195 ? 7.521 23.170 19.791 1.00 44.25 173 LEU A O 1
ATOM 1092 N N . LEU A 1 196 ? 8.403 24.957 20.834 1.00 38.61 174 LEU A N 1
ATOM 1093 C CA . LEU A 1 196 ? 8.077 24.514 22.179 1.00 37.84 174 LEU A CA 1
ATOM 1094 C C . LEU A 1 196 ? 7.398 25.652 22.914 1.00 39.42 174 LEU A C 1
ATOM 1095 O O . LEU A 1 196 ? 7.896 26.098 23.937 1.00 44.29 174 LEU A O 1
ATOM 1100 N N . PRO A 1 197 ? 6.266 26.138 22.370 1.00 40.75 175 PRO A N 1
ATOM 1101 C CA . PRO A 1 197 ? 5.580 27.278 22.939 1.00 42.59 175 PRO A CA 1
ATOM 1102 C C . PRO A 1 197 ? 5.194 27.009 24.374 1.00 47.48 175 PRO A C 1
ATOM 1103 O O . PRO A 1 197 ? 4.912 25.857 24.730 1.00 58.61 175 PRO A O 1
ATOM 1107 N N . GLU A 1 198 ? 5.189 28.059 25.188 1.00 50.45 176 GLU A N 1
ATOM 1108 C CA . GLU A 1 198 ? 4.911 27.954 26.617 1.00 52.93 176 GLU A CA 1
ATOM 1109 C C . GLU A 1 198 ? 4.582 29.334 27.058 1.00 50.69 176 GLU A C 1
ATOM 1110 O O . GLU A 1 198 ? 5.071 30.278 26.487 1.00 44.27 176 GLU A O 1
ATOM 1116 N N . ARG A 1 199 ? 3.834 29.446 28.138 1.00 54.53 177 ARG A N 1
ATOM 1117 C CA . ARG A 1 199 ? 3.505 30.752 28.684 1.00 58.72 177 ARG A CA 1
ATOM 1118 C C . ARG A 1 199 ? 4.807 31.340 29.254 1.00 53.37 177 ARG A C 1
ATOM 1119 O O . ARG A 1 199 ? 5.249 30.938 30.325 1.00 56.94 177 ARG A O 1
ATOM 1127 N N . LEU A 1 200 ? 5.451 32.243 28.511 1.00 49.27 178 LEU A N 1
ATOM 1128 C CA . LEU A 1 200 ? 6.716 32.850 28.966 1.00 43.91 178 LEU A CA 1
ATOM 1129 C C . LEU A 1 200 ? 6.321 34.026 29.815 1.00 42.85 178 LEU A C 1
ATOM 1130 O O . LEU A 1 200 ? 5.697 34.959 29.319 1.00 42.90 178 LEU A O 1
ATOM 1135 N N . PRO A 1 201 ? 6.669 33.999 31.095 1.00 42.94 179 PRO A N 1
ATOM 1136 C CA . PRO A 1 201 ? 6.222 35.088 31.956 1.00 43.81 179 PRO A CA 1
ATOM 1137 C C . PRO A 1 201 ? 7.039 36.350 31.751 1.00 40.69 179 PRO A C 1
ATOM 1138 O O . PRO A 1 201 ? 8.239 36.272 31.471 1.00 41.56 179 PRO A O 1
ATOM 1142 N N . ALA A 1 202 ? 6.379 37.492 31.912 1.00 37.28 180 ALA A N 1
ATOM 1143 C CA . ALA A 1 202 ? 7.006 38.807 31.923 1.00 35.14 180 ALA A CA 1
ATOM 1144 C C . ALA A 1 202 ? 8.433 38.917 32.498 1.00 38.88 180 ALA A C 1
ATOM 1145 O O . ALA A 1 202 ? 9.304 39.502 31.862 1.00 42.79 180 ALA A O 1
ATOM 1147 N N . ALA A 1 203 ? 8.685 38.364 33.684 1.00 41.36 181 ALA A N 1
ATOM 1148 C CA . ALA A 1 203 ? 9.997 38.523 34.356 1.00 41.94 181 ALA A CA 1
ATOM 1149 C C . ALA A 1 203 ? 11.114 37.868 33.544 1.00 37.95 181 ALA A C 1
ATOM 1150 O O . ALA A 1 203 ? 12.256 38.320 33.527 1.00 38.08 181 ALA A O 1
ATOM 1152 N N . GLU A 1 204 ? 10.746 36.796 32.879 1.00 37.00 182 GLU A N 1
ATOM 1153 C CA . GLU A 1 204 ? 11.643 36.036 32.030 1.00 41.33 182 GLU A CA 1
ATOM 1154 C C . GLU A 1 204 ? 11.806 36.681 30.634 1.00 41.96 182 GLU A C 1
ATOM 1155 O O . GLU A 1 204 ? 12.907 36.715 30.085 1.00 44.08 182 GLU A O 1
ATOM 1161 N N . ALA A 1 205 ? 10.702 37.167 30.066 1.00 38.32 183 ALA A N 1
ATOM 1162 C CA . ALA A 1 205 ? 10.744 37.966 28.855 1.00 39.11 183 ALA A CA 1
ATOM 1163 C C . ALA A 1 205 ? 11.729 39.136 28.997 1.00 38.80 183 ALA A C 1
ATOM 1164 O O . ALA A 1 205 ? 12.597 39.325 28.136 1.00 37.29 183 ALA A O 1
ATOM 1166 N N . LEU A 1 206 ? 11.632 39.876 30.095 1.00 37.74 184 LEU A N 1
ATOM 1167 C CA . LEU A 1 206 ? 12.580 40.972 30.344 1.00 40.11 184 LEU A CA 1
ATOM 1168 C C . LEU A 1 206 ? 14.009 40.546 30.448 1.00 38.19 184 LEU A C 1
ATOM 1169 O O . LEU A 1 206 ? 14.876 41.251 29.996 1.00 42.69 184 LEU A O 1
ATOM 1174 N N . ALA A 1 207 ? 14.267 39.425 31.098 1.00 40.60 185 ALA A N 1
ATOM 1175 C CA . ALA A 1 207 ? 15.644 38.939 31.251 1.00 40.18 185 ALA A CA 1
ATOM 1176 C C . ALA A 1 207 ? 16.225 38.389 29.917 1.00 42.14 185 ALA A C 1
ATOM 1177 O O . ALA A 1 207 ? 17.414 38.387 29.727 1.00 39.61 185 ALA A O 1
ATOM 1179 N N . TRP A 1 208 ? 15.366 37.902 29.016 1.00 40.89 186 TRP A N 1
ATOM 1180 C CA . TRP A 1 208 ? 15.773 37.486 27.661 1.00 40.06 186 TRP A CA 1
ATOM 1181 C C . TRP A 1 208 ? 16.036 38.689 26.719 1.00 42.37 186 TRP A C 1
ATOM 1182 O O . TRP A 1 208 ? 16.654 38.530 25.657 1.00 44.46 186 TRP A O 1
ATOM 1193 N N . GLY A 1 209 ? 15.528 39.867 27.079 1.00 39.81 187 GLY A N 1
ATOM 1194 C CA . GLY A 1 209 ? 15.652 41.077 26.262 1.00 38.29 187 GLY A CA 1
ATOM 1195 C C . GLY A 1 209 ? 14.484 41.234 25.295 1.00 36.13 187 GLY A C 1
ATOM 1196 O O . GLY A 1 209 ? 14.593 41.890 24.264 1.00 33.25 187 GLY A O 1
ATOM 1197 N N . LEU A 1 210 ? 13.363 40.622 25.631 1.00 34.35 188 LEU A N 1
ATOM 1198 C CA . LEU A 1 210 ? 12.209 40.600 24.754 1.00 33.87 188 LEU A CA 1
ATOM 1199 C C . LEU A 1 210 ? 11.279 41.755 25.039 1.00 32.51 188 LEU A C 1
ATOM 1200 O O . LEU A 1 210 ? 10.479 42.117 24.189 1.00 32.67 188 LEU A O 1
ATOM 1205 N N . VAL A 1 211 ? 11.387 42.350 26.223 1.00 34.03 189 VAL A N 1
ATOM 1206 C CA . VAL A 1 211 ? 10.493 43.466 26.598 1.00 34.53 189 VAL A CA 1
ATOM 1207 C C . VAL A 1 211 ? 11.359 44.554 27.186 1.00 32.42 189 VAL A C 1
ATOM 1208 O O . VAL A 1 211 ? 12.459 44.270 27.582 1.00 29.37 189 VAL A O 1
ATOM 1212 N N . THR A 1 212 ? 10.860 45.788 27.206 1.00 34.18 190 THR A N 1
ATOM 1213 C CA . THR A 1 212 ? 11.635 46.941 27.660 1.00 35.06 190 THR A CA 1
ATOM 1214 C C . THR A 1 212 ? 11.600 47.037 29.174 1.00 37.62 190 THR A C 1
ATOM 1215 O O . THR A 1 212 ? 12.605 47.376 29.825 1.00 38.15 190 THR A O 1
ATOM 1219 N N . ALA A 1 213 ? 10.443 46.720 29.750 1.00 38.62 191 ALA A N 1
ATOM 1220 C CA . ALA A 1 213 ? 10.247 46.924 31.181 1.00 38.19 191 ALA A CA 1
ATOM 1221 C C . ALA A 1 213 ? 9.078 46.095 31.757 1.00 41.05 191 ALA A C 1
ATOM 1222 O O . ALA A 1 213 ? 8.094 45.813 31.063 1.00 36.81 191 ALA A O 1
ATOM 1224 N N . VAL A 1 214 ? 9.240 45.705 33.023 1.00 41.19 192 VAL A N 1
ATOM 1225 C CA . VAL A 1 214 ? 8.204 45.044 33.796 1.00 49.12 192 VAL A CA 1
ATOM 1226 C C . VAL A 1 214 ? 7.890 45.862 35.058 1.00 51.04 192 VAL A C 1
ATOM 1227 O O . VAL A 1 214 ? 8.772 46.170 35.856 1.00 46.29 192 VAL A O 1
ATOM 1231 N N . TYR A 1 215 ? 6.619 46.220 35.208 1.00 53.57 193 TYR A N 1
ATOM 1232 C CA . TYR A 1 215 ? 6.148 46.930 36.386 1.00 56.69 193 TYR A CA 1
ATOM 1233 C C . TYR A 1 215 ? 5.228 45.985 37.161 1.00 55.50 193 TYR A C 1
ATOM 1234 O O . TYR A 1 215 ? 4.533 45.161 36.557 1.00 48.10 193 TYR A O 1
ATOM 1243 N N . PRO A 1 216 ? 5.251 46.075 38.503 1.00 57.66 194 PRO A N 1
ATOM 1244 C CA . PRO A 1 216 ? 4.265 45.387 39.339 1.00 55.93 194 PRO A CA 1
ATOM 1245 C C . PRO A 1 216 ? 2.850 45.771 38.936 1.00 51.38 194 PRO A C 1
ATOM 1246 O O . PRO A 1 216 ? 2.612 46.902 38.528 1.00 51.36 194 PRO A O 1
ATOM 1250 N N . ALA A 1 217 ? 1.925 44.832 39.029 1.00 51.93 195 ALA A N 1
ATOM 1251 C CA . ALA A 1 217 ? 0.596 44.987 38.407 1.00 58.65 195 ALA A CA 1
ATOM 1252 C C . ALA A 1 217 ? -0.261 46.102 38.997 1.00 61.43 195 ALA A C 1
ATOM 1253 O O . ALA A 1 217 ? -1.155 46.635 38.332 1.00 62.31 195 ALA A O 1
ATOM 1255 N N . ASP A 1 218 ? 0.018 46.435 40.253 1.00 73.36 196 ASP A N 1
ATOM 1256 C CA . ASP A 1 218 ? -0.644 47.539 40.950 1.00 77.96 196 ASP A CA 1
ATOM 1257 C C . ASP A 1 218 ? -0.106 48.918 40.512 1.00 75.31 196 ASP A C 1
ATOM 1258 O O . ASP A 1 218 ? -0.818 49.910 40.631 1.00 76.54 196 ASP A O 1
ATOM 1263 N N . GLU A 1 219 ? 1.132 48.965 40.005 1.00 66.95 197 GLU A N 1
ATOM 1264 C CA . GLU A 1 219 ? 1.786 50.215 39.590 1.00 66.72 197 GLU A CA 1
ATOM 1265 C C . GLU A 1 219 ? 1.766 50.439 38.088 1.00 61.04 197 GLU A C 1
ATOM 1266 O O . GLU A 1 219 ? 2.115 51.526 37.607 1.00 58.32 197 GLU A O 1
ATOM 1272 N N . PHE A 1 220 ? 1.341 49.419 37.363 1.00 52.33 198 PHE A N 1
ATOM 1273 C CA . PHE A 1 220 ? 1.523 49.352 35.920 1.00 58.71 198 PHE A CA 1
ATOM 1274 C C . PHE A 1 220 ? 1.035 50.585 35.152 1.00 55.41 198 PHE A C 1
ATOM 1275 O O . PHE A 1 220 ? 1.821 51.213 34.426 1.00 54.70 198 PHE A O 1
ATOM 1283 N N . GLU A 1 221 ? -0.255 50.912 35.292 1.00 59.85 199 GLU A N 1
ATOM 1284 C CA . GLU A 1 221 ? -0.872 52.058 34.571 1.00 63.65 199 GLU A CA 1
ATOM 1285 C C . GLU A 1 221 ? -0.148 53.376 34.886 1.00 62.56 199 GLU A C 1
ATOM 1286 O O . GLU A 1 221 ? 0.008 54.229 34.017 1.00 63.27 199 GLU A O 1
ATOM 1292 N N . ALA A 1 222 ? 0.333 53.526 36.116 1.00 57.98 200 ALA A N 1
ATOM 1293 C CA . ALA A 1 222 ? 1.042 54.734 36.479 1.00 57.09 200 ALA A CA 1
ATOM 1294 C C . ALA A 1 222 ? 2.404 54.775 35.791 1.00 51.12 200 ALA A C 1
ATOM 1295 O O . ALA A 1 222 ? 2.742 55.784 35.222 1.00 47.93 200 ALA A O 1
ATOM 1297 N N . GLU A 1 223 ? 3.151 53.669 35.807 1.00 47.73 201 GLU A N 1
ATOM 1298 C CA . GLU A 1 223 ? 4.484 53.629 35.199 1.00 52.07 201 GLU A CA 1
ATOM 1299 C C . GLU A 1 223 ? 4.447 53.786 33.674 1.00 50.34 201 GLU A C 1
ATOM 1300 O O . GLU A 1 223 ? 5.221 54.540 33.086 1.00 45.50 201 GLU A O 1
ATOM 1306 N N . VAL A 1 224 ? 3.509 53.096 33.049 1.00 47.99 202 VAL A N 1
ATOM 1307 C CA . VAL A 1 224 ? 3.211 53.315 31.629 1.00 47.00 202 VAL A CA 1
ATOM 1308 C C . VAL A 1 224 ? 2.958 54.800 31.338 1.00 47.26 202 VAL A C 1
ATOM 1309 O O . VAL A 1 224 ? 3.456 55.328 30.352 1.00 51.43 202 VAL A O 1
ATOM 1313 N N . ASP A 1 225 ? 2.195 55.482 32.185 1.00 49.00 203 ASP A N 1
ATOM 1314 C CA . ASP A 1 225 ? 1.932 56.910 31.956 1.00 48.24 203 ASP A CA 1
ATOM 1315 C C . ASP A 1 225 ? 3.205 57.722 32.016 1.00 42.38 203 ASP A C 1
ATOM 1316 O O . ASP A 1 225 ? 3.453 58.545 31.151 1.00 42.10 203 ASP A O 1
ATOM 1321 N N . LYS A 1 226 ? 4.047 57.441 32.983 1.00 44.42 204 LYS A N 1
ATOM 1322 C CA . LYS A 1 226 ? 5.334 58.121 33.067 1.00 52.04 204 LYS A CA 1
ATOM 1323 C C . LYS A 1 226 ? 6.226 57.886 31.820 1.00 50.87 204 LYS A C 1
ATOM 1324 O O . LYS A 1 226 ? 6.917 58.805 31.347 1.00 51.78 204 LYS A O 1
ATOM 1330 N N . VAL A 1 227 ? 6.184 56.684 31.258 1.00 50.28 205 VAL A N 1
ATOM 1331 C CA . VAL A 1 227 ? 6.936 56.413 30.005 1.00 47.57 205 VAL A CA 1
ATOM 1332 C C . VAL A 1 227 ? 6.400 57.239 28.833 1.00 41.55 205 VAL A C 1
ATOM 1333 O O . VAL A 1 227 ? 7.168 57.959 28.201 1.00 40.76 205 VAL A O 1
ATOM 1337 N N . ILE A 1 228 ? 5.095 57.178 28.570 1.00 43.51 206 ILE A N 1
ATOM 1338 C CA . ILE A 1 228 ? 4.477 58.026 27.512 1.00 45.23 206 ILE A CA 1
ATOM 1339 C C . ILE A 1 228 ? 4.817 59.523 27.671 1.00 44.89 206 ILE A C 1
ATOM 1340 O O . ILE A 1 228 ? 5.086 60.210 26.691 1.00 46.05 206 ILE A O 1
ATOM 1345 N N . ALA A 1 229 ? 4.807 60.035 28.898 1.00 48.19 207 ALA A N 1
ATOM 1346 C CA . ALA A 1 229 ? 5.033 61.470 29.108 1.00 48.66 207 ALA A CA 1
ATOM 1347 C C . ALA A 1 229 ? 6.502 61.796 28.850 1.00 47.68 207 ALA A C 1
ATOM 1348 O O . ALA A 1 229 ? 6.813 62.862 28.323 1.00 50.48 207 ALA A O 1
ATOM 1350 N N . ARG A 1 230 ? 7.404 60.878 29.199 1.00 42.99 208 ARG A N 1
ATOM 1351 C CA . ARG A 1 230 ? 8.817 61.123 28.949 1.00 42.42 208 ARG A CA 1
ATOM 1352 C C . ARG A 1 230 ? 9.057 61.162 27.443 1.00 43.68 208 ARG A C 1
ATOM 1353 O O . ARG A 1 230 ? 9.691 62.080 26.904 1.00 46.18 208 ARG A O 1
ATOM 1361 N N . LEU A 1 231 ? 8.532 60.170 26.756 1.00 40.60 209 LEU A N 1
ATOM 1362 C CA . LEU A 1 231 ? 8.595 60.175 25.301 1.00 45.24 209 LEU A CA 1
ATOM 1363 C C . LEU A 1 231 ? 7.950 61.447 24.646 1.00 46.43 209 LEU A C 1
ATOM 1364 O O . LEU A 1 231 ? 8.472 62.024 23.675 1.00 39.04 209 LEU A O 1
ATOM 1369 N N . LEU A 1 232 ? 6.822 61.885 25.198 1.00 50.74 210 LEU A N 1
ATOM 1370 C CA . LEU A 1 232 ? 6.094 63.050 24.665 1.00 52.01 210 LEU A CA 1
ATOM 1371 C C . LEU A 1 232 ? 6.879 64.355 24.758 1.00 47.73 210 LEU A C 1
ATOM 1372 O O . LEU A 1 232 ? 6.660 65.256 23.978 1.00 49.01 210 LEU A O 1
ATOM 1377 N N . SER A 1 233 ? 7.801 64.435 25.715 1.00 48.35 211 SER A N 1
ATOM 1378 C CA . SER A 1 233 ? 8.656 65.601 25.920 1.00 50.34 211 SER A CA 1
ATOM 1379 C C . SER A 1 233 ? 10.030 65.425 25.293 1.00 49.84 211 SER A C 1
ATOM 1380 O O . SER A 1 233 ? 10.927 66.234 25.523 1.00 54.30 211 SER A O 1
ATOM 1383 N N . GLY A 1 234 ? 10.201 64.369 24.508 1.00 47.14 212 GLY A N 1
ATOM 1384 C CA . GLY A 1 234 ? 11.483 64.086 23.879 1.00 43.25 212 GLY A CA 1
ATOM 1385 C C . GLY A 1 234 ? 11.594 64.726 22.506 1.00 42.53 212 GLY A C 1
ATOM 1386 O O . GLY A 1 234 ? 10.592 65.175 21.943 1.00 37.38 212 GLY A O 1
ATOM 1387 N N . PRO A 1 235 ? 12.818 64.767 21.949 1.00 39.96 213 PRO A N 1
ATOM 1388 C CA . PRO A 1 235 ? 13.023 65.414 20.661 1.00 37.84 213 PRO A CA 1
ATOM 1389 C C . PRO A 1 235 ? 12.372 64.608 19.531 1.00 39.87 213 PRO A C 1
ATOM 1390 O O . PRO A 1 235 ? 12.915 63.556 19.133 1.00 39.76 213 PRO A O 1
ATOM 1394 N N . ALA A 1 236 ? 11.227 65.094 19.029 1.00 37.36 214 ALA A N 1
ATOM 1395 C CA . ALA A 1 236 ? 10.378 64.325 18.113 1.00 36.04 214 ALA A CA 1
ATOM 1396 C C . ALA A 1 236 ? 11.079 63.903 16.832 1.00 41.27 214 ALA A C 1
ATOM 1397 O O . ALA A 1 236 ? 10.806 62.804 16.313 1.00 38.69 214 ALA A O 1
ATOM 1399 N N . VAL A 1 237 ? 11.954 64.770 16.310 1.00 39.11 215 VAL A N 1
ATOM 1400 C CA . VAL A 1 237 ? 12.586 64.477 15.047 1.00 37.36 215 VAL A CA 1
ATOM 1401 C C . VAL A 1 237 ? 13.749 63.496 15.267 1.00 39.77 215 VAL A C 1
ATOM 1402 O O . VAL A 1 237 ? 13.986 62.602 14.421 1.00 37.95 215 VAL A O 1
ATOM 1406 N N . ALA A 1 238 ? 14.452 63.630 16.395 1.00 38.94 216 ALA A N 1
ATOM 1407 C CA . ALA A 1 238 ? 15.538 62.705 16.731 1.00 38.26 216 ALA A CA 1
ATOM 1408 C C . ALA A 1 238 ? 14.976 61.269 17.085 1.00 37.35 216 ALA A C 1
ATOM 1409 O O . ALA A 1 238 ? 15.522 60.240 16.732 1.00 32.69 216 ALA A O 1
ATOM 1411 N N . PHE A 1 239 ? 13.860 61.235 17.775 1.00 35.49 217 PHE A N 1
ATOM 1412 C CA . PHE A 1 239 ? 13.200 59.999 18.066 1.00 31.83 217 PHE A CA 1
ATOM 1413 C C . PHE A 1 239 ? 12.796 59.295 16.783 1.00 34.73 217 PHE A C 1
ATOM 1414 O O . PHE A 1 239 ? 13.026 58.090 16.636 1.00 38.98 217 PHE A O 1
ATOM 1422 N N . ALA A 1 240 ? 12.231 60.054 15.851 1.00 34.27 218 ALA A N 1
ATOM 1423 C CA . ALA A 1 240 ? 11.833 59.537 14.575 1.00 34.02 218 ALA A CA 1
ATOM 1424 C C . ALA A 1 240 ? 13.037 58.936 13.837 1.00 35.97 218 ALA A C 1
ATOM 1425 O O . ALA A 1 240 ? 12.991 57.799 13.400 1.00 37.80 218 ALA A O 1
ATOM 1427 N N . LYS A 1 241 ? 14.113 59.699 13.716 1.00 37.05 219 LYS A N 1
ATOM 1428 C CA . LYS A 1 241 ? 15.264 59.253 12.952 1.00 38.00 219 LYS A CA 1
ATOM 1429 C C . LYS A 1 241 ? 16.015 58.087 13.628 1.00 38.37 219 LYS A C 1
ATOM 1430 O O . LYS A 1 241 ? 16.708 57.314 12.939 1.00 40.79 219 LYS A O 1
ATOM 1436 N N . THR A 1 242 ? 15.837 57.964 14.943 1.00 33.43 220 THR A N 1
ATOM 1437 C CA . THR A 1 242 ? 16.495 56.963 15.737 1.00 33.20 220 THR A CA 1
ATOM 1438 C C . THR A 1 242 ? 15.775 55.640 15.642 1.00 33.80 220 THR A C 1
ATOM 1439 O O . THR A 1 242 ? 16.394 54.585 15.525 1.00 35.91 220 THR A O 1
ATOM 1443 N N . LYS A 1 243 ? 14.459 55.722 15.668 1.00 33.05 221 LYS A N 1
ATOM 1444 C CA . LYS A 1 243 ? 13.623 54.587 15.523 1.00 33.21 221 LYS A CA 1
ATOM 1445 C C . LYS A 1 243 ? 13.736 54.012 14.117 1.00 34.93 221 LYS A C 1
ATOM 1446 O O . LYS A 1 243 ? 13.840 52.768 13.928 1.00 31.97 221 LYS A O 1
ATOM 1452 N N . LEU A 1 244 ? 13.715 54.897 13.123 1.00 33.41 222 LEU A N 1
ATOM 1453 C CA . LEU A 1 244 ? 13.836 54.421 11.748 1.00 32.77 222 LEU A CA 1
ATOM 1454 C C . LEU A 1 244 ? 15.196 53.756 11.487 1.00 31.26 222 LEU A C 1
ATOM 1455 O O . LEU A 1 244 ? 15.293 52.773 10.715 1.00 30.08 222 LEU A O 1
ATOM 1460 N N . ALA A 1 245 ? 16.232 54.279 12.136 1.00 28.48 223 ALA A N 1
ATOM 1461 C CA . ALA A 1 245 ? 17.610 53.805 11.886 1.00 31.10 223 ALA A CA 1
ATOM 1462 C C . ALA A 1 245 ? 17.885 52.444 12.547 1.00 29.97 223 ALA A C 1
ATOM 1463 O O . ALA A 1 245 ? 18.439 51.544 11.956 1.00 28.48 223 ALA A O 1
ATOM 1465 N N . ILE A 1 246 ? 17.474 52.306 13.790 1.00 29.24 224 ILE A N 1
ATOM 1466 C CA . ILE A 1 246 ? 17.578 51.021 14.440 1.00 30.61 224 ILE A CA 1
ATOM 1467 C C . ILE A 1 246 ? 16.795 49.956 13.657 1.00 29.46 224 ILE A C 1
ATOM 1468 O O . ILE A 1 246 ? 17.317 48.849 13.390 1.00 28.52 224 ILE A O 1
ATOM 1473 N N . ASN A 1 247 ? 15.590 50.307 13.226 1.00 27.79 225 ASN A N 1
ATOM 1474 C CA . ASN A 1 247 ? 14.829 49.389 12.437 1.00 28.82 225 ASN A CA 1
ATOM 1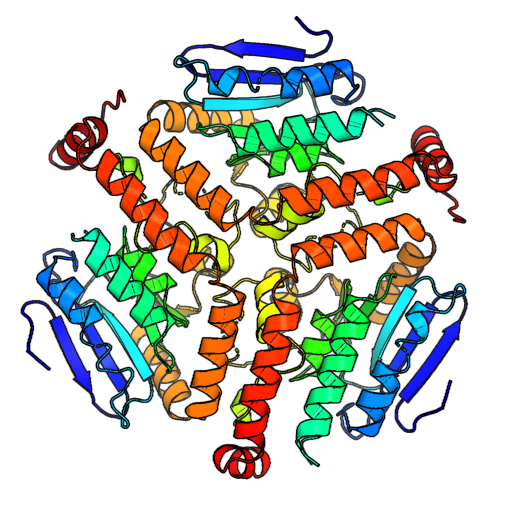475 C C . ASN A 1 247 ? 15.478 49.013 11.094 1.00 28.24 225 ASN A C 1
ATOM 1476 O O . ASN A 1 247 ? 15.518 47.849 10.715 1.00 29.14 225 ASN A O 1
ATOM 1481 N N . ALA A 1 248 ? 16.058 49.979 10.405 1.00 30.81 226 ALA A N 1
ATOM 1482 C CA . ALA A 1 248 ? 16.763 49.673 9.141 1.00 30.07 226 ALA A CA 1
ATOM 1483 C C . ALA A 1 248 ? 17.970 48.751 9.387 1.00 28.26 226 ALA A C 1
ATOM 1484 O O . ALA A 1 248 ? 18.304 47.963 8.524 1.00 31.81 226 ALA A O 1
ATOM 1486 N N . ALA A 1 249 ? 18.602 48.810 10.549 1.00 26.66 227 ALA A N 1
ATOM 1487 C CA . ALA A 1 249 ? 19.718 47.908 10.818 1.00 25.96 227 ALA A CA 1
ATOM 1488 C C . ALA A 1 249 ? 19.279 46.548 11.308 1.00 29.35 227 ALA A C 1
ATOM 1489 O O . ALA A 1 249 ? 19.928 45.548 10.990 1.00 32.49 227 ALA A O 1
ATOM 1491 N N . THR A 1 250 ? 18.185 46.491 12.058 1.00 28.38 228 THR A N 1
ATOM 1492 C CA . THR A 1 250 ? 17.845 45.282 12.744 1.00 28.56 228 THR A CA 1
ATOM 1493 C C . THR A 1 250 ? 16.744 44.502 12.067 1.00 30.98 228 THR A C 1
ATOM 1494 O O . THR A 1 250 ? 16.518 43.333 12.408 1.00 31.37 228 THR A O 1
ATOM 1498 N N . LEU A 1 251 ? 16.069 45.123 11.113 1.00 30.64 229 LEU A N 1
ATOM 1499 C CA . LEU A 1 251 ? 14.956 44.475 10.454 1.00 29.17 229 LEU A CA 1
ATOM 1500 C C . LEU A 1 251 ? 15.121 44.236 8.972 1.00 27.22 229 LEU A C 1
ATOM 1501 O O . LEU A 1 251 ? 14.134 44.159 8.243 1.00 29.81 229 LEU A O 1
ATOM 1506 N N . THR A 1 252 ? 16.339 44.077 8.500 1.00 28.06 230 THR A N 1
ATOM 1507 C CA . THR A 1 252 ? 16.545 43.834 7.065 1.00 27.89 230 THR A CA 1
ATOM 1508 C C . THR A 1 252 ? 15.854 42.540 6.650 1.00 26.81 230 THR A C 1
ATOM 1509 O O . THR A 1 252 ? 15.639 42.348 5.488 1.00 29.64 230 THR A O 1
ATOM 1513 N N . GLU A 1 253 ? 15.565 41.639 7.590 1.00 27.47 231 GLU A N 1
ATOM 1514 C CA . GLU A 1 253 ? 14.840 40.396 7.279 1.00 33.18 231 GLU A CA 1
ATOM 1515 C C . GLU A 1 253 ? 13.304 40.397 7.487 1.00 31.32 231 GLU A C 1
ATOM 1516 O O . GLU A 1 253 ? 12.631 39.379 7.231 1.00 28.49 231 GLU A O 1
ATOM 1522 N N . LEU A 1 254 ? 12.747 41.533 7.891 1.00 29.62 232 LEU A N 1
ATOM 1523 C CA . LEU A 1 254 ? 11.317 41.612 8.105 1.00 32.75 232 LEU A CA 1
ATOM 1524 C C . LEU A 1 254 ? 10.588 41.320 6.821 1.00 34.01 232 LEU A C 1
ATOM 1525 O O . LEU A 1 254 ? 9.824 40.396 6.785 1.00 36.92 232 LEU A O 1
ATOM 1530 N N . ASP A 1 255 ? 10.856 42.070 5.760 1.00 35.30 233 ASP A N 1
ATOM 1531 C CA . ASP A 1 255 ? 10.112 41.869 4.524 1.00 35.47 233 ASP A CA 1
ATOM 1532 C C . ASP A 1 255 ? 10.267 40.456 3.973 1.00 33.56 233 ASP A C 1
ATOM 1533 O O . ASP A 1 255 ? 9.265 39.801 3.665 1.00 33.35 233 ASP A O 1
ATOM 1538 N N . PRO A 1 256 ? 11.513 39.969 3.842 1.00 31.74 234 PRO A N 1
ATOM 1539 C CA . PRO A 1 256 ? 11.635 38.573 3.375 1.00 31.78 234 PRO A CA 1
ATOM 1540 C C . PRO A 1 256 ? 10.804 37.600 4.223 1.00 30.63 234 PRO A C 1
ATOM 1541 O O . PRO A 1 256 ? 10.179 36.688 3.707 1.00 30.26 234 PRO A O 1
ATOM 1545 N N . ALA A 1 257 ? 10.781 37.841 5.517 1.00 28.30 235 ALA A N 1
ATOM 1546 C CA . ALA A 1 257 ? 10.064 36.984 6.434 1.00 29.34 235 ALA A CA 1
ATOM 1547 C C . ALA A 1 257 ? 8.548 37.077 6.274 1.00 32.26 235 ALA A C 1
ATOM 1548 O O . ALA A 1 257 ? 7.833 36.075 6.387 1.00 32.66 235 ALA A O 1
ATOM 1550 N N . LEU A 1 258 ? 8.055 38.270 5.981 1.00 30.81 236 LEU A N 1
ATOM 1551 C CA . LEU A 1 258 ? 6.668 38.399 5.678 1.00 33.21 236 LEU A CA 1
ATOM 1552 C C . LEU A 1 258 ? 6.337 37.708 4.383 1.00 36.04 236 LEU A C 1
ATOM 1553 O O . LEU A 1 258 ? 5.231 37.192 4.243 1.00 36.47 236 LEU A O 1
ATOM 1558 N N . GLN A 1 259 ? 7.265 37.687 3.428 1.00 37.37 237 GLN A N 1
ATOM 1559 C CA . GLN A 1 259 ? 6.963 37.006 2.170 1.00 38.59 237 GLN A CA 1
ATOM 1560 C C . GLN A 1 259 ? 6.843 35.473 2.422 1.00 35.95 237 GLN A C 1
ATOM 1561 O O . GLN A 1 259 ? 5.946 34.818 1.889 1.00 33.13 237 GLN A O 1
ATOM 1567 N N . ARG A 1 260 ? 7.751 34.910 3.211 1.00 31.66 238 ARG A N 1
ATOM 1568 C CA . ARG A 1 260 ? 7.724 33.453 3.480 1.00 35.67 238 ARG A CA 1
ATOM 1569 C C . ARG A 1 260 ? 6.527 33.025 4.287 1.00 33.32 238 ARG A C 1
ATOM 1570 O O . ARG A 1 260 ? 6.046 31.896 4.116 1.00 35.38 238 ARG A O 1
ATOM 1578 N N . GLU A 1 261 ? 6.128 33.887 5.211 1.00 29.90 239 GLU A N 1
ATOM 1579 C CA . GLU A 1 261 ? 5.053 33.577 6.125 1.00 33.88 239 GLU A CA 1
ATOM 1580 C C . GLU A 1 261 ? 3.779 33.538 5.336 1.00 33.88 239 GLU A C 1
ATOM 1581 O O . GLU A 1 261 ? 3.011 32.588 5.489 1.00 33.08 239 GLU A O 1
ATOM 1587 N N . PHE A 1 262 ? 3.597 34.510 4.444 1.00 35.84 240 PHE A N 1
ATOM 1588 C CA . PHE A 1 262 ? 2.489 34.479 3.510 1.00 35.87 240 PHE A CA 1
ATOM 1589 C C . PHE A 1 262 ? 2.525 33.173 2.759 1.00 40.32 240 PHE A C 1
ATOM 1590 O O . PHE A 1 262 ? 1.543 32.442 2.817 1.00 41.33 240 PHE A O 1
ATOM 1598 N N . ASP A 1 263 ? 3.656 32.830 2.128 1.00 41.74 241 ASP A N 1
ATOM 1599 C CA . ASP A 1 263 ? 3.723 31.597 1.311 1.00 42.02 241 ASP A CA 1
ATOM 1600 C C 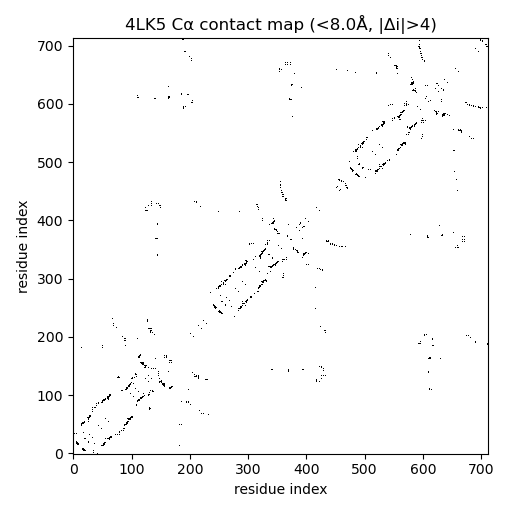. ASP A 1 263 ? 3.350 30.384 2.142 1.00 43.40 241 ASP A C 1
ATOM 1601 O O . ASP A 1 263 ? 2.577 29.526 1.670 1.00 43.21 241 ASP A O 1
ATOM 1606 N N . GLY A 1 264 ? 3.964 30.287 3.331 1.00 40.70 242 GLY A N 1
ATOM 1607 C CA . GLY A 1 264 ? 3.866 29.096 4.168 1.00 43.38 242 GLY A CA 1
ATOM 1608 C C . GLY A 1 264 ? 2.513 28.956 4.899 1.00 46.25 242 GLY A C 1
ATOM 1609 O O . GLY A 1 264 ? 1.886 27.891 4.906 1.00 45.43 242 GLY A O 1
ATOM 1610 N N . GLN A 1 265 ? 2.055 30.038 5.508 1.00 45.29 243 GLN A N 1
ATOM 1611 C CA . GLN A 1 265 ? 0.837 30.003 6.264 1.00 43.17 243 GLN A CA 1
ATOM 1612 C C . GLN A 1 265 ? -0.348 29.712 5.345 1.00 44.97 243 GLN A C 1
ATOM 1613 O O . GLN A 1 265 ? -1.281 28.996 5.704 1.00 48.03 243 GLN A O 1
ATOM 1619 N N . SER A 1 266 ? -0.284 30.254 4.151 1.00 41.36 244 SER A N 1
ATOM 1620 C CA . SER A 1 266 ? -1.348 30.131 3.186 1.00 39.57 244 SER A CA 1
ATOM 1621 C C . SER A 1 266 ? -1.620 28.668 2.788 1.00 43.45 244 SER A C 1
ATOM 1622 O O . SER A 1 266 ? -2.762 28.283 2.512 1.00 47.68 244 SER A O 1
ATOM 1625 N N . VAL A 1 267 ? -0.580 27.861 2.754 1.00 39.84 245 VAL A N 1
ATOM 1626 C CA . VAL A 1 267 ? -0.721 26.431 2.586 1.00 41.76 245 VAL A CA 1
ATOM 1627 C C . VAL A 1 267 ? -1.227 25.740 3.875 1.00 45.36 245 VAL A C 1
ATOM 1628 O O . VAL A 1 267 ? -2.163 24.950 3.866 1.00 45.48 245 VAL A O 1
ATOM 1632 N N . LEU A 1 268 ? -0.600 26.050 4.989 1.00 49.17 246 LEU A N 1
ATOM 1633 C CA . LEU A 1 268 ? -0.977 25.470 6.273 1.00 48.29 246 LEU A CA 1
ATOM 1634 C C . LEU A 1 268 ? -2.434 25.750 6.664 1.00 48.06 246 LEU A C 1
ATOM 1635 O O . LEU A 1 268 ? -3.096 24.886 7.241 1.00 43.63 246 LEU A O 1
ATOM 1640 N N . LEU A 1 269 ? -2.888 26.975 6.399 1.00 45.77 247 LEU A N 1
ATOM 1641 C CA . LEU A 1 269 ? -4.295 27.369 6.568 1.00 47.24 247 LEU A CA 1
ATOM 1642 C C . LEU A 1 269 ? -5.266 26.509 5.746 1.00 49.40 247 LEU A C 1
ATOM 1643 O O . LEU A 1 269 ? -6.249 26.023 6.267 1.00 52.36 247 LEU A O 1
ATOM 1648 N N . LYS A 1 270 ? -5.006 26.342 4.458 1.00 52.09 248 LYS A N 1
ATOM 1649 C CA . LYS A 1 270 ? -5.864 25.501 3.623 1.00 54.34 248 LYS A CA 1
ATOM 1650 C C . LYS A 1 270 ? -5.519 24.022 3.787 1.00 50.63 248 LYS A C 1
ATOM 1651 O O . LYS A 1 270 ? -5.797 23.246 2.891 1.00 55.61 248 LYS A O 1
ATOM 1657 N N . SER A 1 271 ? -4.912 23.628 4.898 1.00 48.36 249 SER A N 1
ATOM 1658 C CA . SER A 1 271 ? -4.487 22.240 5.087 1.00 48.89 249 SER A CA 1
ATOM 1659 C C . SER A 1 271 ? -5.191 21.532 6.257 1.00 53.00 249 SER A C 1
ATOM 1660 O O . SER A 1 271 ? -5.684 22.181 7.180 1.00 50.72 249 SER A O 1
ATOM 1663 N N . PRO A 1 272 ? -5.233 20.189 6.206 1.00 59.18 250 PRO A N 1
ATOM 1664 C CA . PRO A 1 272 ? -5.874 19.312 7.208 1.00 59.42 250 PRO A CA 1
ATOM 1665 C C . PRO A 1 272 ? -5.413 19.484 8.668 1.00 57.80 250 PRO A C 1
ATOM 1666 O O . PRO A 1 272 ? -6.270 19.679 9.552 1.00 54.16 250 PRO A O 1
ATOM 1670 N N . ASP A 1 273 ? -4.097 19.433 8.925 1.00 54.67 251 ASP A N 1
ATOM 1671 C CA . ASP A 1 273 ? -3.584 19.631 10.300 1.00 51.60 251 ASP A CA 1
ATOM 1672 C C . ASP A 1 273 ? -4.198 20.859 11.008 1.00 52.14 251 ASP A C 1
ATOM 1673 O O . ASP A 1 273 ? -4.348 20.826 12.228 1.00 51.49 251 ASP A O 1
ATOM 1678 N N . PHE A 1 274 ? -4.536 21.934 10.278 1.00 50.73 252 PHE A N 1
ATOM 1679 C CA . PHE A 1 274 ? -5.134 23.130 10.908 1.00 52.54 252 PHE A CA 1
ATOM 1680 C C . PHE A 1 274 ? -6.625 22.974 11.225 1.00 62.50 252 PHE A C 1
ATOM 1681 O O . PHE A 1 274 ? -7.121 23.556 12.208 1.00 62.01 252 PHE A O 1
ATOM 1689 N N . VAL A 1 275 ? -7.354 22.232 10.389 1.00 63.34 253 VAL A N 1
ATOM 1690 C CA . VAL A 1 275 ? -8.752 21.931 10.715 1.00 71.30 253 VAL A CA 1
ATOM 1691 C C . VAL A 1 275 ? -8.795 21.163 12.070 1.00 63.97 253 VAL A C 1
ATOM 1692 O O . VAL A 1 275 ? -9.602 21.505 12.935 1.00 54.30 253 VAL A O 1
ATOM 1696 N N . GLU A 1 276 ? -7.897 20.183 12.254 1.00 57.46 254 GLU A N 1
ATOM 1697 C CA . GLU A 1 276 ? -7.746 19.485 13.541 1.00 61.62 254 GLU A CA 1
ATOM 1698 C C . GLU A 1 276 ? -7.312 20.385 14.680 1.00 60.40 254 GLU A C 1
ATOM 1699 O O . GLU A 1 276 ? -7.857 20.299 15.792 1.00 62.56 254 GLU A O 1
ATOM 1705 N N . GLY A 1 277 ? -6.347 21.252 14.389 1.00 61.22 255 GLY A N 1
ATOM 1706 C CA . GLY A 1 277 ? -5.869 22.241 15.327 1.00 58.04 255 GLY A CA 1
ATOM 1707 C C . GLY A 1 277 ? -6.989 23.074 15.906 1.00 53.69 255 GLY A C 1
ATOM 1708 O O . GLY A 1 277 ? -7.112 23.179 17.111 1.00 59.46 255 GLY A O 1
ATOM 1709 N N . ALA A 1 278 ? -7.819 23.652 15.056 1.00 57.83 256 ALA A N 1
ATOM 1710 C CA . ALA A 1 278 ? -8.888 24.556 15.518 1.00 66.04 256 ALA A CA 1
ATOM 1711 C C . ALA A 1 278 ? -10.043 23.826 16.259 1.00 70.51 256 ALA A C 1
ATOM 1712 O O . ALA A 1 278 ? -10.692 24.407 17.137 1.00 75.11 256 ALA A O 1
ATOM 1714 N N . THR A 1 279 ? -10.286 22.566 15.900 1.00 70.90 257 THR A N 1
ATOM 1715 C CA . THR A 1 279 ? -11.251 21.716 16.598 1.00 72.38 257 THR A CA 1
ATOM 1716 C C . THR A 1 279 ? -10.870 21.558 18.086 1.00 74.84 257 THR A C 1
ATOM 1717 O O . THR A 1 279 ? -11.634 21.953 18.984 1.00 69.05 257 THR A O 1
ATOM 1721 N N . ALA A 1 280 ? -9.678 21.015 18.341 1.00 81.83 258 ALA A N 1
ATOM 1722 C CA . ALA A 1 280 ? -9.142 20.919 19.714 1.00 75.93 258 ALA A CA 1
ATOM 1723 C C . ALA A 1 280 ? -8.700 22.295 20.230 1.00 70.43 258 ALA A C 1
ATOM 1724 O O . ALA A 1 280 ? -9.464 23.271 20.180 1.00 64.92 258 ALA A O 1
ATOM 1726 N N . LEU B 1 31 ? 21.010 3.520 2.847 1.00 66.46 9 LEU B N 1
ATOM 1727 C CA . LEU B 1 31 ? 22.055 4.159 3.742 1.00 66.23 9 LEU B CA 1
ATOM 1728 C C . LEU B 1 31 ? 23.206 3.248 4.201 1.00 65.38 9 LEU B C 1
ATOM 1729 O O . LEU B 1 31 ? 23.001 2.336 5.009 1.00 64.72 9 LEU B O 1
ATOM 1734 N N . ALA B 1 32 ? 24.421 3.535 3.732 1.00 63.30 10 ALA B N 1
ATOM 1735 C CA . ALA B 1 32 ? 25.616 2.752 4.109 1.00 70.93 10 ALA B CA 1
ATOM 1736 C C . ALA B 1 32 ? 25.972 2.833 5.608 1.00 71.51 10 ALA B C 1
ATOM 1737 O O . ALA B 1 32 ? 26.156 3.924 6.143 1.00 69.71 10 ALA B O 1
ATOM 1739 N N . PRO B 1 33 ? 26.089 1.669 6.282 1.00 71.49 11 PRO B N 1
ATOM 1740 C CA . PRO B 1 33 ? 26.558 1.700 7.668 1.00 66.41 11 PRO B CA 1
ATOM 1741 C C . PRO B 1 33 ? 27.999 2.226 7.774 1.00 63.31 11 PRO B C 1
ATOM 1742 O O . PRO B 1 33 ? 28.807 2.012 6.867 1.00 64.18 11 PRO B O 1
ATOM 1746 N N . VAL B 1 34 ? 28.300 2.911 8.876 1.00 59.31 12 VAL B N 1
ATOM 1747 C CA . VAL B 1 34 ? 29.547 3.649 9.032 1.00 57.04 12 VAL B CA 1
ATOM 1748 C C . VAL B 1 34 ? 30.174 3.371 10.394 1.00 58.37 12 VAL B C 1
ATOM 1749 O O . VAL B 1 34 ? 29.537 3.548 11.436 1.00 58.23 12 VAL B O 1
ATOM 1753 N N . ALA B 1 35 ? 31.433 2.953 10.372 1.00 58.16 13 ALA B N 1
ATOM 1754 C CA . ALA B 1 35 ? 32.182 2.707 11.578 1.00 59.19 13 ALA B CA 1
ATOM 1755 C C . ALA B 1 35 ? 32.144 3.956 12.448 1.00 61.25 13 ALA B C 1
ATOM 1756 O O . ALA B 1 35 ? 32.438 5.054 11.967 1.00 64.75 13 ALA B O 1
ATOM 1758 N N . GLY B 1 36 ? 31.793 3.781 13.719 1.00 57.80 14 GLY B N 1
ATOM 1759 C CA . GLY B 1 36 ? 31.914 4.841 14.723 1.00 55.18 14 GLY B CA 1
ATOM 1760 C C . GLY B 1 36 ? 30.639 5.666 14.882 1.00 54.22 14 GLY B C 1
ATOM 1761 O O . GLY B 1 36 ? 30.668 6.730 15.502 1.00 48.13 14 GLY B O 1
ATOM 1762 N N . LEU B 1 37 ? 29.520 5.144 14.372 1.00 50.51 15 LEU B N 1
ATOM 1763 C CA . LEU B 1 37 ? 28.284 5.892 14.259 1.00 49.42 15 LEU B CA 1
ATOM 1764 C C . LEU B 1 37 ? 27.075 4.987 14.248 1.00 51.16 15 LEU B C 1
ATOM 1765 O O . LEU B 1 37 ? 27.043 4.013 13.509 1.00 57.34 15 LEU B O 1
ATOM 1770 N N . ASP B 1 38 ? 26.067 5.307 15.044 1.00 56.95 16 ASP B N 1
ATOM 1771 C CA . ASP B 1 38 ? 24.833 4.533 15.033 1.00 67.00 16 ASP B CA 1
ATOM 1772 C C . ASP B 1 38 ? 23.701 5.404 14.584 1.00 64.11 16 ASP B C 1
ATOM 1773 O O . ASP B 1 38 ? 23.553 6.522 15.057 1.00 70.08 16 ASP B O 1
ATOM 1778 N N . VAL B 1 39 ? 22.872 4.873 13.706 1.00 62.55 17 VAL B N 1
ATOM 1779 C CA . VAL B 1 39 ? 21.786 5.644 13.170 1.00 67.71 17 VAL B CA 1
ATOM 1780 C C . VAL B 1 39 ? 20.534 4.776 13.140 1.00 63.06 17 VAL B C 1
ATOM 1781 O O . VAL B 1 39 ? 20.586 3.651 12.717 1.00 65.25 17 VAL B O 1
ATOM 1785 N N . THR B 1 40 ? 19.416 5.317 13.609 1.00 59.69 18 THR B N 1
ATOM 1786 C CA . THR B 1 40 ? 18.206 4.548 13.828 1.00 59.43 18 THR B CA 1
ATOM 1787 C C . THR B 1 40 ? 16.974 5.366 13.466 1.00 57.50 18 THR B C 1
ATOM 1788 O O . THR B 1 40 ? 16.962 6.573 13.678 1.00 64.59 18 THR B O 1
ATOM 1792 N N . LEU B 1 41 ? 15.948 4.709 12.928 1.00 54.56 19 LEU B N 1
ATOM 1793 C CA . LEU B 1 41 ? 14.640 5.330 12.685 1.00 56.58 19 LEU B CA 1
ATOM 1794 C C . LEU B 1 41 ? 13.531 4.535 13.408 1.00 58.46 19 LEU B C 1
ATOM 1795 O O . LEU B 1 41 ? 12.859 3.692 12.812 1.00 56.70 19 LEU B O 1
ATOM 1800 N N . SER B 1 42 ? 13.334 4.820 14.691 1.00 62.20 20 SER B N 1
ATOM 1801 C CA . SER B 1 42 ? 12.318 4.131 15.463 1.00 68.38 20 SER B CA 1
ATOM 1802 C C . SER B 1 42 ? 10.948 4.698 15.141 1.00 66.36 20 SER B C 1
ATOM 1803 O O . SER B 1 42 ? 10.342 4.326 14.147 1.00 75.96 20 SER B O 1
ATOM 1806 N N . ASP B 1 43 ? 10.474 5.633 15.941 1.00 63.40 21 ASP B N 1
ATOM 1807 C CA . ASP B 1 43 ? 9.056 5.901 15.987 1.00 65.28 21 ASP B CA 1
ATOM 1808 C C . ASP B 1 43 ? 8.727 7.218 15.268 1.00 59.81 21 ASP B C 1
ATOM 1809 O O . ASP B 1 43 ? 8.005 8.053 15.801 1.00 60.27 21 ASP B O 1
ATOM 1814 N N . GLY B 1 44 ? 9.263 7.408 14.066 1.00 54.17 22 GLY B N 1
ATOM 1815 C CA . GLY B 1 44 ? 9.344 8.756 13.466 1.00 52.90 22 GLY B CA 1
ATOM 1816 C C . GLY B 1 44 ? 10.496 9.621 13.997 1.00 50.12 22 GLY B C 1
ATOM 1817 O O . GLY B 1 44 ? 10.589 10.804 13.658 1.00 46.11 22 GLY B O 1
ATOM 1818 N N . VAL B 1 45 ? 11.380 9.029 14.811 1.00 48.49 23 VAL B N 1
ATOM 1819 C CA . VAL B 1 45 ? 12.523 9.729 15.398 1.00 43.06 23 VAL B CA 1
ATOM 1820 C C . VAL B 1 45 ? 13.789 9.210 14.780 1.00 48.99 23 VAL B C 1
ATOM 1821 O O . VAL B 1 45 ? 14.172 8.062 15.015 1.00 55.60 23 VAL B O 1
ATOM 1825 N N . PHE B 1 46 ? 14.442 10.066 13.999 1.00 45.44 24 PHE B N 1
ATOM 1826 C CA . PHE B 1 46 ? 15.689 9.739 13.374 1.00 46.86 24 PHE B CA 1
ATOM 1827 C C . PHE B 1 46 ? 16.789 10.035 14.376 1.00 46.73 24 PHE B C 1
ATOM 1828 O O . PHE B 1 46 ? 16.967 11.173 14.783 1.00 55.27 24 PHE B O 1
ATOM 1836 N N . SER B 1 47 ? 17.547 9.029 14.778 1.00 44.63 25 SER B N 1
ATOM 1837 C CA . SER B 1 47 ? 18.535 9.259 15.806 1.00 42.98 25 SER B CA 1
ATOM 1838 C C . SER B 1 47 ? 19.902 8.986 15.250 1.00 42.14 25 SER B C 1
ATOM 1839 O O . SER B 1 47 ? 20.076 8.095 14.444 1.00 51.04 25 SER B O 1
ATOM 1842 N N . VAL B 1 48 ? 20.874 9.790 15.650 1.00 44.26 26 VAL B N 1
ATOM 1843 C CA . VAL B 1 48 ? 22.233 9.672 15.139 1.00 45.37 26 VAL B CA 1
ATOM 1844 C C . VAL B 1 48 ? 23.157 9.858 16.311 1.00 45.55 26 VAL B C 1
ATOM 1845 O O . VAL B 1 48 ? 23.098 10.861 16.997 1.00 49.68 26 VAL B O 1
ATOM 1849 N N . THR B 1 49 ? 23.999 8.879 16.565 1.00 46.81 27 THR B N 1
ATOM 1850 C CA . THR B 1 49 ? 24.826 8.931 17.753 1.00 50.56 27 THR B CA 1
ATOM 1851 C C . THR B 1 49 ? 26.262 8.674 17.366 1.00 50.77 27 THR B C 1
ATOM 1852 O O . THR B 1 49 ? 26.564 7.722 16.648 1.00 58.02 27 THR B O 1
ATOM 1856 N N . ILE B 1 50 ? 27.144 9.529 17.830 1.00 46.50 28 ILE B N 1
ATOM 1857 C CA . ILE B 1 50 ? 28.548 9.301 17.631 1.00 53.06 28 ILE B CA 1
ATOM 1858 C C . ILE B 1 50 ? 28.961 8.266 18.673 1.00 53.16 28 ILE B C 1
ATOM 1859 O O . ILE B 1 50 ? 28.768 8.483 19.872 1.00 51.66 28 ILE B O 1
ATOM 1864 N N . ASN B 1 51 ? 29.486 7.134 18.203 1.00 58.70 29 ASN B N 1
ATOM 1865 C CA . ASN B 1 51 ? 29.952 6.059 19.087 1.00 63.96 29 ASN B CA 1
ATOM 1866 C C . ASN B 1 51 ? 31.452 5.874 19.001 1.00 62.88 29 ASN B C 1
ATOM 1867 O O . ASN B 1 51 ? 31.947 4.996 18.313 1.00 74.48 29 ASN B O 1
ATOM 1872 N N . ARG B 1 52 ? 32.171 6.747 19.681 1.00 64.07 30 ARG B N 1
ATOM 1873 C CA . ARG B 1 52 ? 33.618 6.654 19.798 1.00 65.03 30 ARG B CA 1
ATOM 1874 C C . ARG B 1 52 ? 33.983 7.183 21.166 1.00 61.44 30 ARG B C 1
ATOM 1875 O O . ARG B 1 52 ? 34.898 8.003 21.296 1.00 55.13 30 ARG B O 1
ATOM 1883 N N . PRO B 1 53 ? 33.269 6.708 22.206 1.00 70.53 31 PRO B N 1
ATOM 1884 C CA . PRO B 1 53 ? 33.454 7.249 23.559 1.00 72.50 31 PRO B CA 1
ATOM 1885 C C . PRO B 1 53 ? 34.921 7.248 24.069 1.00 72.30 31 PRO B C 1
ATOM 1886 O O . PRO B 1 53 ? 35.226 7.960 25.031 1.00 66.48 31 PRO B O 1
ATOM 1890 N N . ASP B 1 54 ? 35.810 6.494 23.417 1.00 70.15 32 ASP B N 1
ATOM 1891 C CA . ASP B 1 54 ? 37.234 6.512 23.757 1.00 75.51 32 ASP B CA 1
ATOM 1892 C C . ASP B 1 54 ? 37.965 7.743 23.239 1.00 75.81 32 ASP B C 1
ATOM 1893 O O . ASP B 1 54 ? 38.881 8.243 23.891 1.00 69.30 32 ASP B O 1
ATOM 1898 N N . SER B 1 55 ? 37.558 8.245 22.076 1.00 81.05 33 SER B N 1
ATOM 1899 C CA . SER B 1 55 ? 38.120 9.492 21.540 1.00 76.12 33 SER B CA 1
ATOM 1900 C C . SER B 1 55 ? 37.427 10.698 22.174 1.00 76.73 33 SER B C 1
ATOM 1901 O O . SER B 1 55 ? 37.787 11.841 21.899 1.00 70.29 33 SER B O 1
ATOM 1904 N N . LEU B 1 56 ? 36.445 10.417 23.037 1.00 77.85 34 LEU B N 1
ATOM 1905 C CA . LEU B 1 56 ? 35.460 11.391 23.536 1.00 78.96 34 LEU B CA 1
ATOM 1906 C C . LEU B 1 56 ? 34.597 11.944 22.360 1.00 72.67 34 LEU B C 1
ATOM 1907 O O . LEU B 1 56 ? 34.207 13.118 22.308 1.00 65.60 34 LEU B O 1
ATOM 1912 N N . ASN B 1 57 ? 34.282 11.033 21.442 1.00 66.35 35 ASN B N 1
ATOM 1913 C CA . ASN B 1 57 ? 33.480 11.314 20.255 1.00 66.60 35 ASN B CA 1
ATOM 1914 C C . ASN B 1 57 ? 34.131 12.338 19.313 1.00 67.13 35 ASN B C 1
ATOM 1915 O O . ASN B 1 57 ? 33.462 13.207 18.741 1.00 68.10 35 ASN B O 1
ATOM 1920 N N . SER B 1 58 ? 35.442 12.192 19.139 1.00 59.08 36 SER B N 1
ATOM 1921 C CA . SER B 1 58 ? 36.196 12.984 18.193 1.00 55.58 36 SER B CA 1
ATOM 1922 C C . SER B 1 58 ? 35.702 12.650 16.785 1.00 57.30 36 SER B C 1
ATOM 1923 O O . SER B 1 58 ? 35.084 11.608 16.558 1.00 54.24 36 SER B O 1
ATOM 1926 N N . LEU B 1 59 ? 35.998 13.534 15.836 1.00 58.15 37 LEU B N 1
ATOM 1927 C CA . LEU B 1 59 ? 35.437 13.440 14.478 1.00 57.36 37 LEU B CA 1
ATOM 1928 C C . LEU B 1 59 ? 36.483 13.153 13.421 1.00 52.05 37 LEU B C 1
ATOM 1929 O O . LEU B 1 59 ? 37.581 13.685 13.501 1.00 52.92 37 LEU B O 1
ATOM 1934 N N . THR B 1 60 ? 36.126 12.310 12.440 1.00 52.63 38 THR B N 1
ATOM 1935 C CA . THR B 1 60 ? 36.950 12.071 11.262 1.00 50.18 38 THR B CA 1
ATOM 1936 C C . THR B 1 60 ? 36.148 12.279 10.013 1.00 49.14 38 THR B C 1
ATOM 1937 O O . THR B 1 60 ? 34.920 12.316 10.026 1.00 51.89 38 THR B O 1
ATOM 1941 N N . VAL B 1 61 ? 36.873 12.328 8.908 1.00 52.48 39 VAL B N 1
ATOM 1942 C CA . VAL B 1 61 ? 36.279 12.509 7.626 1.00 50.91 39 VAL B CA 1
ATOM 1943 C C . VAL B 1 61 ? 35.170 11.480 7.472 1.00 4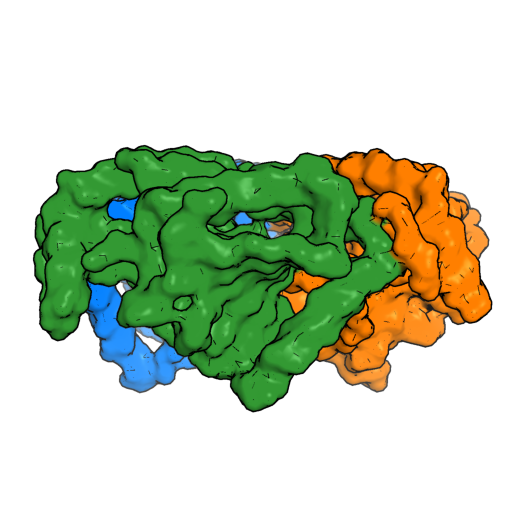9.79 39 VAL B C 1
ATOM 1944 O O . VAL B 1 61 ? 34.000 11.858 7.324 1.00 49.62 39 VAL B O 1
ATOM 1948 N N . PRO B 1 62 ? 35.511 10.184 7.539 1.00 53.81 40 PRO B N 1
ATOM 1949 C CA . PRO B 1 62 ? 34.440 9.178 7.323 1.00 52.05 40 PRO B CA 1
ATOM 1950 C C . PRO B 1 62 ? 33.180 9.363 8.183 1.00 49.94 40 PRO B C 1
ATOM 1951 O O . PRO B 1 62 ? 32.052 9.198 7.693 1.00 50.87 40 PRO B O 1
ATOM 1955 N N . VAL B 1 63 ? 33.345 9.717 9.446 1.00 45.37 41 VAL B N 1
ATOM 1956 C CA . VAL B 1 63 ? 32.154 9.808 10.285 1.00 46.72 41 VAL B CA 1
ATOM 1957 C C . VAL B 1 63 ? 31.425 11.163 10.152 1.00 43.68 41 VAL B C 1
ATOM 1958 O O . VAL B 1 63 ? 30.201 11.214 10.185 1.00 40.99 41 VAL B O 1
ATOM 1962 N N . ILE B 1 64 ? 32.151 12.253 9.945 1.00 44.83 42 ILE B N 1
ATOM 1963 C CA . ILE B 1 64 ? 31.492 13.519 9.543 1.00 47.40 42 ILE B CA 1
ATOM 1964 C C . ILE B 1 64 ? 30.651 13.312 8.287 1.00 44.60 42 ILE B C 1
ATOM 1965 O O . ILE B 1 64 ? 29.467 13.664 8.220 1.00 40.33 42 ILE B O 1
ATOM 1970 N N . THR B 1 65 ? 31.307 12.732 7.292 1.00 45.30 43 THR B N 1
ATOM 1971 C CA . THR B 1 65 ? 30.678 12.396 6.040 1.00 43.50 43 THR B CA 1
ATOM 1972 C C . THR B 1 65 ? 29.379 11.653 6.377 1.00 43.64 43 THR B C 1
ATOM 1973 O O . THR B 1 65 ? 28.313 11.977 5.861 1.00 48.45 43 THR B O 1
ATOM 1977 N N . GLY B 1 66 ? 29.447 10.702 7.300 1.00 44.57 44 GLY B N 1
ATOM 1978 C CA . GLY B 1 66 ? 28.278 9.874 7.605 1.00 42.12 44 GLY B CA 1
ATOM 1979 C C . GLY B 1 66 ? 27.136 10.672 8.169 1.00 41.02 44 GLY B C 1
ATOM 1980 O O . GLY B 1 66 ? 25.981 10.500 7.763 1.00 42.62 44 GLY B O 1
ATOM 1981 N N . ILE B 1 67 ? 27.457 11.580 9.090 1.00 40.21 45 ILE B N 1
ATOM 1982 C CA . ILE B 1 67 ? 26.424 12.419 9.686 1.00 40.87 45 ILE B CA 1
ATOM 1983 C C . ILE B 1 67 ? 25.777 13.208 8.566 1.00 39.99 45 ILE B C 1
ATOM 1984 O O . ILE B 1 67 ? 24.526 13.229 8.408 1.00 37.13 45 ILE B O 1
ATOM 1989 N N . ALA B 1 68 ? 26.637 13.803 7.737 1.00 36.94 46 ALA B N 1
ATOM 1990 C CA . ALA B 1 68 ? 26.142 14.602 6.636 1.00 37.19 46 ALA B CA 1
ATOM 1991 C C . ALA B 1 68 ? 25.178 13.819 5.750 1.00 37.69 46 ALA B C 1
ATOM 1992 O O . ALA B 1 68 ? 24.033 14.244 5.552 1.00 40.83 46 ALA B O 1
ATOM 1994 N N . ASP B 1 69 ? 25.628 12.674 5.246 1.00 38.77 47 ASP B N 1
ATOM 1995 C CA . ASP B 1 69 ? 24.770 11.770 4.446 1.00 41.03 47 ASP B CA 1
ATOM 1996 C C . ASP B 1 69 ? 23.426 11.446 5.139 1.00 40.02 47 ASP B C 1
ATOM 1997 O O . ASP B 1 69 ? 22.342 11.515 4.527 1.00 35.23 47 ASP B O 1
ATOM 2002 N N . ALA B 1 70 ? 23.515 11.103 6.426 1.00 37.16 48 ALA B N 1
ATOM 2003 C CA . ALA B 1 70 ? 22.344 10.730 7.203 1.00 39.82 48 ALA B CA 1
ATOM 2004 C C . ALA B 1 70 ? 21.361 11.891 7.378 1.00 44.41 48 ALA B C 1
ATOM 2005 O O . ALA B 1 70 ? 20.135 11.677 7.402 1.00 44.66 48 ALA B O 1
ATOM 2015 N N . GLU B 1 72 ? 21.123 14.414 5.205 1.00 46.13 50 GLU B N 1
ATOM 2016 C CA . GLU B 1 72 ? 20.554 14.537 3.856 1.00 47.43 50 GLU B CA 1
ATOM 2017 C C . GLU B 1 72 ? 19.586 13.397 3.589 1.00 47.10 50 GLU B C 1
ATOM 2018 O O . GLU B 1 72 ? 18.568 13.596 2.943 1.00 45.91 50 GLU B O 1
ATOM 2024 N N . TYR B 1 73 ? 19.855 12.210 4.126 1.00 52.81 51 TYR B N 1
ATOM 2025 C CA . TYR B 1 73 ? 18.877 11.118 4.013 1.00 51.24 51 TYR B CA 1
ATOM 2026 C C . TYR B 1 73 ? 17.592 11.483 4.706 1.00 47.74 51 TYR B C 1
ATOM 2027 O O . TYR B 1 73 ? 16.520 11.325 4.142 1.00 50.88 51 TYR B O 1
ATOM 2036 N N . ALA B 1 74 ? 17.710 11.968 5.937 1.00 46.35 52 ALA B N 1
ATOM 2037 C CA . ALA B 1 74 ? 16.539 12.247 6.793 1.00 45.68 52 ALA B CA 1
ATOM 2038 C C . ALA B 1 74 ? 15.650 13.379 6.319 1.00 44.83 52 ALA B C 1
ATOM 2039 O O . ALA B 1 74 ? 14.485 13.495 6.737 1.00 43.94 52 ALA B O 1
ATOM 2041 N N . ALA B 1 75 ? 16.219 14.234 5.480 1.00 48.09 53 ALA B N 1
ATOM 2042 C CA . ALA B 1 75 ? 15.485 15.325 4.824 1.00 49.95 53 ALA B CA 1
ATOM 2043 C C . ALA B 1 75 ? 14.359 14.862 3.892 1.00 52.99 53 ALA B C 1
ATOM 2044 O O . ALA B 1 75 ? 13.348 15.579 3.754 1.00 51.70 53 ALA B O 1
ATOM 2046 N N . THR B 1 76 ? 14.535 13.699 3.244 1.00 49.77 54 THR B N 1
ATOM 2047 C CA . THR B 1 76 ? 13.556 13.206 2.258 1.00 51.52 54 THR B CA 1
ATOM 2048 C C . THR B 1 76 ? 12.863 11.875 2.639 1.00 54.44 54 THR B C 1
ATOM 2049 O O . THR B 1 76 ? 11.992 11.412 1.923 1.00 55.39 54 THR B O 1
ATOM 2053 N N . ASP B 1 77 ? 13.208 11.262 3.763 1.00 57.29 55 ASP B N 1
ATOM 2054 C CA . ASP B 1 77 ? 12.530 10.031 4.135 1.00 54.76 55 ASP B CA 1
ATOM 2055 C C . ASP B 1 77 ? 11.202 10.364 4.785 1.00 55.77 55 ASP B C 1
ATOM 2056 O O . ASP B 1 77 ? 11.162 10.798 5.926 1.00 55.92 55 ASP B O 1
ATOM 2061 N N . PRO B 1 78 ? 10.102 10.092 4.084 1.00 61.17 56 PRO B N 1
ATOM 2062 C CA . PRO B 1 78 ? 8.816 10.659 4.462 1.00 65.78 56 PRO B CA 1
ATOM 2063 C C . PRO B 1 78 ? 8.195 10.106 5.756 1.00 64.69 56 PRO B C 1
ATOM 2064 O O . PRO B 1 78 ? 7.079 10.488 6.094 1.00 67.59 56 PRO B O 1
ATOM 2068 N N . GLU B 1 79 ? 8.905 9.235 6.469 1.00 64.68 57 GLU B N 1
ATOM 2069 C CA . GLU B 1 79 ? 8.467 8.767 7.780 1.00 68.70 57 GLU B CA 1
ATOM 2070 C C . GLU B 1 79 ? 9.229 9.415 8.953 1.00 66.48 57 GLU B C 1
ATOM 2071 O O . GLU B 1 79 ? 8.910 9.138 10.108 1.00 63.20 57 GLU B O 1
ATOM 2077 N N . VAL B 1 80 ? 10.224 10.266 8.654 1.00 59.06 58 VAL B N 1
ATOM 2078 C CA . VAL B 1 80 ? 10.920 11.066 9.674 1.00 54.90 58 VAL B CA 1
ATOM 2079 C C . VAL B 1 80 ? 10.065 12.230 10.182 1.00 48.94 58 VAL B C 1
ATOM 2080 O O . VAL B 1 80 ? 9.465 12.962 9.396 1.00 47.92 58 VAL B O 1
ATOM 2084 N N . LYS B 1 81 ? 10.025 12.391 11.502 1.00 45.30 59 LYS B N 1
ATOM 2085 C CA . LYS B 1 81 ? 9.339 13.523 12.125 1.00 52.53 59 LYS B CA 1
ATOM 2086 C C . LYS B 1 81 ? 10.281 14.470 12.887 1.00 46.75 59 LYS B C 1
ATOM 2087 O O . LYS B 1 81 ? 10.037 15.682 12.928 1.00 41.07 59 LYS B O 1
ATOM 2093 N N . VAL B 1 82 ? 11.328 13.897 13.485 1.00 42.08 60 VAL B N 1
ATOM 2094 C CA . VAL B 1 82 ? 12.209 14.593 14.387 1.00 43.77 60 VAL B CA 1
ATOM 2095 C C . VAL B 1 82 ? 13.574 13.950 14.324 1.00 46.05 60 VAL B C 1
ATOM 2096 O O . VAL B 1 82 ? 13.691 12.738 14.342 1.00 45.51 60 VAL B O 1
ATOM 2100 N N . VAL B 1 83 ? 14.607 14.777 14.308 1.00 46.19 61 VAL B N 1
ATOM 2101 C CA . VAL B 1 83 ? 15.953 14.294 14.211 1.00 42.30 61 VAL B CA 1
ATOM 2102 C C . VAL B 1 83 ? 16.633 14.607 15.529 1.00 44.50 61 VAL B C 1
ATOM 2103 O O . VAL B 1 83 ? 16.216 15.507 16.267 1.00 42.54 61 VAL B O 1
ATOM 2107 N N . ARG B 1 84 ? 17.682 13.844 15.816 1.00 45.99 62 ARG B N 1
ATOM 2108 C CA . ARG B 1 84 ? 18.248 13.790 17.122 1.00 45.02 62 ARG B CA 1
ATOM 2109 C C . ARG B 1 84 ? 19.710 13.436 16.970 1.00 44.13 62 ARG B C 1
ATOM 2110 O O . ARG B 1 84 ? 20.022 12.410 16.377 1.00 45.38 62 ARG B O 1
ATOM 2118 N N . ILE B 1 85 ? 20.589 14.301 17.470 1.00 43.89 63 ILE B N 1
ATOM 2119 C CA . ILE B 1 85 ? 22.038 14.122 17.377 1.00 46.42 63 ILE B CA 1
ATOM 2120 C C . ILE B 1 85 ? 22.503 14.066 18.784 1.00 44.13 63 ILE B C 1
ATOM 2121 O O . ILE B 1 85 ? 22.055 14.850 19.604 1.00 45.01 63 ILE B O 1
ATOM 2126 N N . GLY B 1 86 ? 23.456 13.195 19.042 1.00 43.23 64 GLY B N 1
ATOM 2127 C CA . GLY B 1 86 ? 23.939 12.994 20.387 1.00 46.41 64 GLY B CA 1
ATOM 2128 C C . GLY B 1 86 ? 25.227 12.209 20.384 1.00 48.67 64 GLY B C 1
ATOM 2129 O O . GLY B 1 86 ? 25.788 11.894 19.334 1.00 52.98 64 GLY B O 1
ATOM 2130 N N . GLY B 1 87 ? 25.709 11.911 21.576 1.00 55.64 65 GLY B N 1
ATOM 2131 C CA . GLY B 1 87 ? 26.980 11.210 21.730 1.00 58.86 65 GLY B CA 1
ATOM 2132 C C . GLY B 1 87 ? 26.911 10.123 22.782 1.00 54.78 65 GLY B C 1
ATOM 2133 O O . GLY B 1 87 ? 26.161 10.231 23.761 1.00 45.82 65 GLY B O 1
ATOM 2134 N N . ALA B 1 88 ? 27.715 9.084 22.582 1.00 57.02 66 ALA B N 1
ATOM 2135 C CA . ALA B 1 88 ? 27.741 7.956 23.501 1.00 55.29 66 ALA B CA 1
ATOM 2136 C C . ALA B 1 88 ? 28.575 8.268 24.740 1.00 55.96 66 ALA B C 1
ATOM 2137 O O . ALA B 1 88 ? 29.652 8.867 24.648 1.00 58.13 66 ALA B O 1
ATOM 2139 N N . GLY B 1 89 ? 28.063 7.860 25.900 1.00 57.47 67 GLY B N 1
ATOM 2140 C CA . GLY B 1 89 ? 28.856 7.828 27.116 1.00 56.91 67 GLY B CA 1
ATOM 2141 C C . GLY B 1 89 ? 28.949 9.180 27.770 1.00 58.58 67 GLY B C 1
ATOM 2142 O O . GLY B 1 89 ? 27.938 9.843 27.957 1.00 52.28 67 GLY B O 1
ATOM 2143 N N . ARG B 1 90 ? 30.181 9.580 28.073 1.00 64.18 68 ARG B N 1
ATOM 2144 C CA . ARG B 1 90 ? 30.495 10.767 28.883 1.00 72.88 68 ARG B CA 1
ATOM 2145 C C . ARG B 1 90 ? 30.210 12.100 28.188 1.00 72.21 68 ARG B C 1
ATOM 2146 O O . ARG B 1 90 ? 29.505 12.960 28.732 1.00 68.71 68 ARG B O 1
ATOM 2154 N N . GLY B 1 91 ? 30.798 12.263 26.998 1.00 71.66 69 GLY B N 1
ATOM 2155 C CA . GLY B 1 91 ? 30.763 13.515 26.243 1.00 65.97 69 GLY B CA 1
ATOM 2156 C C . GLY B 1 91 ? 29.927 13.474 24.975 1.00 64.56 69 GLY B C 1
ATOM 2157 O O . GLY B 1 91 ? 29.607 12.395 24.451 1.00 61.50 69 GLY B O 1
ATOM 2158 N N . PHE B 1 92 ? 29.596 14.668 24.480 1.00 57.86 70 PHE B N 1
ATOM 2159 C CA . PHE B 1 92 ? 28.823 14.846 23.235 1.00 56.40 70 PHE B CA 1
ATOM 2160 C C . PHE B 1 92 ? 29.760 14.702 22.030 1.00 52.21 70 PHE B C 1
ATOM 2161 O O . PHE B 1 92 ? 29.628 13.795 21.213 1.00 45.98 70 PHE B O 1
ATOM 2169 N N . SER B 1 93 ? 30.719 15.604 21.925 1.00 53.53 71 SER B N 1
ATOM 2170 C CA . SER B 1 93 ? 31.757 15.471 20.922 1.00 52.61 71 SER B CA 1
ATOM 2171 C C . SER B 1 93 ? 32.886 16.389 21.278 1.00 53.65 71 SER B C 1
ATOM 2172 O O . SER B 1 93 ? 32.650 17.541 21.628 1.00 60.21 71 SER B O 1
ATOM 2175 N N . SER B 1 94 ? 34.107 15.887 21.166 1.00 51.28 72 SER B N 1
ATOM 2176 C CA . SER B 1 94 ? 35.286 16.708 21.363 1.00 52.18 72 SER B CA 1
ATOM 2177 C C . SER B 1 94 ? 35.797 17.359 20.058 1.00 50.95 72 SER B C 1
ATOM 2178 O O . SER B 1 94 ? 36.870 17.963 20.068 1.00 48.43 72 SER B O 1
ATOM 2181 N N . GLY B 1 95 ? 35.086 17.190 18.942 1.00 49.26 73 GLY B N 1
ATOM 2182 C CA . GLY B 1 95 ? 35.466 17.847 17.681 1.00 54.11 73 GLY B CA 1
ATOM 2183 C C . GLY B 1 95 ? 36.532 17.143 16.861 1.00 59.03 73 GLY B C 1
ATOM 2184 O O . GLY B 1 95 ? 36.686 15.930 16.942 1.00 55.60 73 GLY B O 1
ATOM 2185 N N . ALA B 1 96 ? 37.268 17.912 16.059 1.00 71.78 74 ALA B N 1
ATOM 2186 C CA . ALA B 1 96 ? 38.317 17.362 15.174 1.00 72.41 74 ALA B CA 1
ATOM 2187 C C . ALA B 1 96 ? 39.365 16.554 15.940 1.00 68.02 74 ALA B C 1
ATOM 2188 O O . ALA B 1 96 ? 40.524 16.944 16.025 1.00 69.39 74 ALA B O 1
ATOM 2190 N N . GLU B 1 113 ? 38.993 19.860 3.615 1.00 56.50 91 GLU B N 1
ATOM 2191 C CA . GLU B 1 113 ? 38.739 18.396 3.465 1.00 56.52 91 GLU B CA 1
ATOM 2192 C C . GLU B 1 113 ? 37.814 17.815 4.601 1.00 54.63 91 GLU B C 1
ATOM 2193 O O . GLU B 1 113 ? 36.681 17.338 4.394 1.00 51.31 91 GLU B O 1
ATOM 2199 N N . ILE B 1 114 ? 38.337 17.880 5.813 1.00 48.27 92 ILE B N 1
ATOM 2200 C CA . ILE B 1 114 ? 37.563 17.787 7.017 1.00 50.64 92 ILE B CA 1
ATOM 2201 C C . ILE B 1 114 ? 36.686 19.071 7.125 1.00 52.08 92 ILE B C 1
ATOM 2202 O O . ILE B 1 114 ? 35.561 19.023 7.650 1.00 50.87 92 ILE B O 1
ATOM 2207 N N . ILE B 1 115 ? 37.197 20.218 6.668 1.00 44.75 93 ILE B N 1
ATOM 2208 C CA . ILE B 1 115 ? 36.409 21.435 6.735 1.00 51.10 93 ILE B CA 1
ATOM 2209 C C . ILE B 1 115 ? 35.192 21.318 5.829 1.00 44.95 93 ILE B C 1
ATOM 2210 O O . ILE B 1 115 ? 34.064 21.615 6.242 1.00 36.01 93 ILE B O 1
ATOM 2215 N N . LEU B 1 116 ? 35.424 20.825 4.619 1.00 42.12 94 LEU B N 1
ATOM 2216 C CA . LEU B 1 116 ? 34.381 20.844 3.628 1.00 42.50 94 LEU B CA 1
ATOM 2217 C C . LEU B 1 116 ? 33.251 19.942 4.024 1.00 43.98 94 LEU B C 1
ATOM 2218 O O . LEU B 1 116 ? 32.080 20.306 3.844 1.00 40.72 94 LEU B O 1
ATOM 2223 N N . GLU B 1 117 ? 33.586 18.792 4.605 1.00 44.42 95 GLU B N 1
ATOM 2224 C CA . GLU B 1 117 ? 32.552 17.852 5.023 1.00 45.75 95 GLU B CA 1
ATOM 2225 C C . GLU B 1 117 ? 31.851 18.381 6.266 1.00 39.73 95 GLU B C 1
ATOM 2226 O O . GLU B 1 117 ? 30.676 18.116 6.463 1.00 34.59 95 GLU B O 1
ATOM 2232 N N . ILE B 1 118 ? 32.557 19.126 7.106 1.00 37.04 96 ILE B N 1
ATOM 2233 C CA . ILE B 1 118 ? 31.879 19.773 8.220 1.00 39.42 96 ILE B CA 1
ATOM 2234 C C . ILE B 1 118 ? 30.883 20.794 7.687 1.00 37.74 96 ILE B C 1
ATOM 2235 O O . ILE B 1 118 ? 29.751 20.856 8.140 1.00 36.91 96 ILE B O 1
ATOM 2240 N N . ASN B 1 119 ? 31.324 21.585 6.716 1.00 35.37 97 ASN B N 1
ATOM 2241 C CA . ASN B 1 119 ? 30.461 22.579 6.108 1.00 37.95 97 ASN B CA 1
ATOM 2242 C C . ASN B 1 119 ? 29.237 21.964 5.479 1.00 37.66 97 ASN B C 1
ATOM 2243 O O . ASN B 1 119 ? 28.129 22.506 5.591 1.00 37.80 97 ASN B O 1
ATOM 2248 N N . ARG B 1 120 ? 29.419 20.818 4.837 1.00 38.43 98 ARG B N 1
ATOM 2249 C CA . ARG B 1 120 ? 28.293 20.137 4.215 1.00 37.94 98 ARG B CA 1
ATOM 2250 C C . ARG B 1 120 ? 27.332 19.635 5.303 1.00 37.20 98 ARG B C 1
ATOM 2251 O O . ARG B 1 120 ? 26.093 19.725 5.170 1.00 37.83 98 ARG B O 1
ATOM 2259 N N . LEU B 1 121 ? 27.904 19.181 6.410 1.00 33.59 99 LEU B N 1
ATOM 2260 C CA . LEU B 1 121 ? 27.115 18.734 7.525 1.00 35.82 99 LEU B CA 1
ATOM 226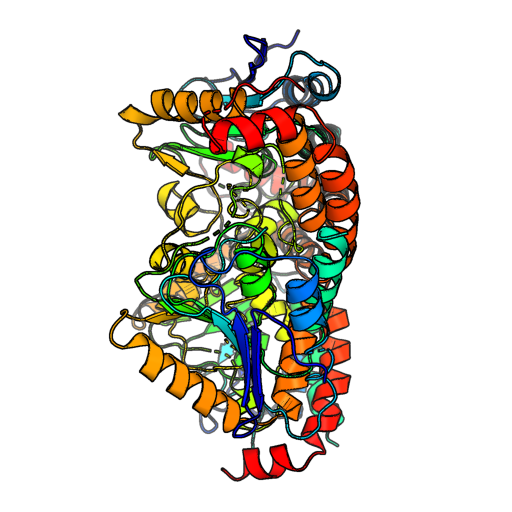1 C C . LEU B 1 121 ? 26.266 19.890 8.060 1.00 39.57 99 LEU B C 1
ATOM 2262 O O . LEU B 1 121 ? 25.014 19.748 8.243 1.00 38.42 99 LEU B O 1
ATOM 2267 N N . VAL B 1 122 ? 26.912 21.039 8.290 1.00 30.88 100 VAL B N 1
ATOM 2268 C CA . VAL B 1 122 ? 26.188 22.146 8.856 1.00 30.46 100 VAL B CA 1
ATOM 2269 C C . VAL B 1 122 ? 25.035 22.644 7.956 1.00 32.23 100 VAL B C 1
ATOM 2270 O O . VAL B 1 122 ? 23.905 22.880 8.446 1.00 30.72 100 VAL B O 1
ATOM 2274 N N . ARG B 1 123 ? 25.287 22.782 6.651 1.00 32.84 101 ARG B N 1
ATOM 2275 C CA . ARG B 1 123 ? 24.249 23.234 5.746 1.00 30.27 101 ARG B CA 1
ATOM 2276 C C . ARG B 1 123 ? 23.087 22.239 5.738 1.00 31.20 101 ARG B C 1
ATOM 2277 O O . ARG B 1 123 ? 21.930 22.636 5.674 1.00 31.19 101 ARG B O 1
ATOM 2285 N N . ALA B 1 124 ? 23.400 20.957 5.884 1.00 33.40 102 ALA B N 1
ATOM 2286 C CA . ALA B 1 124 ? 22.371 19.910 6.006 1.00 33.14 102 ALA B CA 1
ATOM 2287 C C . ALA B 1 124 ? 21.530 20.015 7.275 1.00 31.96 102 ALA B C 1
ATOM 2288 O O . ALA B 1 124 ? 20.323 19.828 7.224 1.00 35.95 102 ALA B O 1
ATOM 2290 N N . ILE B 1 125 ? 22.132 20.340 8.410 1.00 34.28 103 ILE B N 1
ATOM 2291 C CA . ILE B 1 125 ? 21.323 20.558 9.610 1.00 35.98 103 ILE B CA 1
ATOM 2292 C C . ILE B 1 125 ? 20.379 21.728 9.320 1.00 36.12 103 ILE B C 1
ATOM 2293 O O . ILE B 1 125 ? 19.168 21.580 9.363 1.00 31.01 103 ILE B O 1
ATOM 2298 N N . ALA B 1 126 ? 20.968 22.878 8.995 1.00 35.54 104 ALA B N 1
ATOM 2299 C CA . ALA B 1 126 ? 20.238 24.103 8.739 1.00 34.26 104 ALA B CA 1
ATOM 2300 C C . ALA B 1 126 ? 19.094 23.973 7.745 1.00 34.89 104 ALA B C 1
ATOM 2301 O O . ALA B 1 126 ? 18.068 24.650 7.936 1.00 37.82 104 ALA B O 1
ATOM 2303 N N . ALA B 1 127 ? 19.267 23.148 6.703 1.00 33.98 105 ALA B N 1
ATOM 2304 C CA . ALA B 1 127 ? 18.221 22.929 5.653 1.00 37.45 105 ALA B CA 1
ATOM 2305 C C . ALA B 1 127 ? 17.217 21.791 5.934 1.00 37.27 105 ALA B C 1
ATOM 2306 O O . ALA B 1 127 ? 16.254 21.692 5.213 1.00 33.91 105 ALA B O 1
ATOM 2308 N N . LEU B 1 128 ? 17.452 20.943 6.937 1.00 38.23 106 LEU B N 1
ATOM 2309 C CA . LEU B 1 128 ? 16.570 19.790 7.208 1.00 39.26 106 LEU B CA 1
ATOM 2310 C C . LEU B 1 128 ? 15.138 20.203 7.556 1.00 39.98 106 LEU B C 1
ATOM 2311 O O . LEU B 1 128 ? 14.922 20.947 8.493 1.00 40.37 106 LEU B O 1
ATOM 2316 N N . PRO B 1 129 ? 14.136 19.715 6.805 1.00 39.82 107 PRO B N 1
ATOM 2317 C CA . PRO B 1 129 ? 12.770 20.224 7.078 1.00 37.47 107 PRO B CA 1
ATOM 2318 C C . PRO B 1 129 ? 12.036 19.499 8.203 1.00 40.45 107 PRO B C 1
ATOM 2319 O O . PRO B 1 129 ? 10.878 19.091 8.038 1.00 34.96 107 PRO B O 1
ATOM 2323 N N . HIS B 1 130 ? 12.729 19.346 9.332 1.00 43.36 108 HIS B N 1
ATOM 2324 C CA . HIS B 1 130 ? 12.136 18.868 10.572 1.00 45.48 108 HIS B CA 1
ATOM 2325 C C . HIS B 1 130 ? 12.944 19.466 11.704 1.00 41.39 108 HIS B C 1
ATOM 2326 O O . HIS B 1 130 ? 14.069 19.861 11.483 1.00 37.61 108 HIS B O 1
ATOM 2333 N N . PRO B 1 131 ? 12.373 19.489 12.913 1.00 40.81 109 PRO B N 1
ATOM 2334 C CA . PRO B 1 131 ? 13.112 19.845 14.123 1.00 40.07 109 PRO B CA 1
ATOM 2335 C C . PRO B 1 131 ? 14.259 18.892 14.394 1.00 37.90 109 PRO B C 1
ATOM 2336 O O . PRO B 1 131 ? 14.042 17.704 14.492 1.00 42.94 109 PRO B O 1
ATOM 2340 N N . VAL B 1 132 ? 15.468 19.416 14.483 1.00 36.59 110 VAL B N 1
ATOM 2341 C CA . VAL B 1 132 ? 16.654 18.650 14.812 1.00 34.06 110 VAL B CA 1
ATOM 2342 C C . VAL B 1 132 ? 17.068 19.048 16.224 1.00 35.14 110 VAL B C 1
ATOM 2343 O O . VAL B 1 132 ? 17.143 20.234 16.522 1.00 43.79 110 VAL B O 1
ATOM 2347 N N . VAL B 1 133 ? 17.323 18.070 17.095 1.00 37.33 111 VAL B N 1
ATOM 2348 C CA . VAL B 1 133 ? 17.525 18.301 18.545 1.00 33.86 111 VAL B CA 1
ATOM 2349 C C . VAL B 1 133 ? 18.938 17.922 18.927 1.00 34.02 111 VAL B C 1
ATOM 2350 O O . VAL B 1 133 ? 19.401 16.848 18.618 1.00 32.78 111 VAL B O 1
ATOM 2354 N N . ALA B 1 134 ? 19.649 18.822 19.573 1.00 36.31 112 ALA B N 1
ATOM 2355 C CA . ALA B 1 134 ? 20.989 18.494 20.046 1.00 40.63 112 ALA B CA 1
ATOM 2356 C C . ALA B 1 134 ? 20.857 18.038 21.508 1.00 41.37 112 ALA B C 1
ATOM 2357 O O . ALA B 1 134 ? 20.173 18.683 22.319 1.00 39.45 112 ALA B O 1
ATOM 2359 N N . VAL B 1 135 ? 21.472 16.896 21.801 1.00 40.32 113 VAL B N 1
ATOM 2360 C CA . VAL B 1 135 ? 21.363 16.218 23.098 1.00 38.73 113 VAL B CA 1
ATOM 2361 C C . VAL B 1 135 ? 22.733 16.218 23.684 1.00 40.18 113 VAL B C 1
ATOM 2362 O O . VAL B 1 135 ? 23.607 15.523 23.202 1.00 43.85 113 VAL B O 1
ATOM 2366 N N . VAL B 1 136 ? 22.956 17.056 24.682 1.00 46.17 114 VAL B N 1
ATOM 2367 C CA . VAL B 1 136 ? 24.318 17.318 25.111 1.00 47.95 114 VAL B CA 1
ATOM 2368 C C . VAL B 1 136 ? 24.447 16.929 26.577 1.00 49.26 114 VAL B C 1
ATOM 2369 O O . VAL B 1 136 ? 24.134 17.715 27.449 1.00 44.04 114 VAL B O 1
ATOM 2373 N N . GLN B 1 137 ? 24.901 15.700 26.832 1.00 52.14 115 GLN B N 1
ATOM 2374 C CA . GLN B 1 137 ? 24.955 15.171 28.197 1.00 53.34 115 GLN B CA 1
ATOM 2375 C C . GLN B 1 137 ? 26.273 15.540 28.878 1.00 50.66 115 GLN B C 1
ATOM 2376 O O . GLN B 1 137 ? 26.368 15.549 30.112 1.00 53.99 115 GLN B O 1
ATOM 2382 N N . GLY B 1 138 ? 27.281 15.870 28.084 1.00 49.68 116 GLY B N 1
ATOM 2383 C CA . GLY B 1 138 ? 28.599 16.227 28.630 1.00 54.30 116 GLY B CA 1
ATOM 2384 C C . GLY B 1 138 ? 29.333 17.154 27.680 1.00 56.87 116 GLY B C 1
ATOM 2385 O O . GLY B 1 138 ? 28.715 17.706 26.782 1.00 61.66 116 GLY B O 1
ATOM 2386 N N . PRO B 1 139 ? 30.653 17.313 27.850 1.00 55.66 117 PRO B N 1
ATOM 2387 C CA . PRO B 1 139 ? 31.392 18.348 27.091 1.00 54.21 117 PRO B CA 1
ATOM 2388 C C . PRO B 1 139 ? 31.205 18.343 25.558 1.00 52.15 117 PRO B C 1
ATOM 2389 O O . PRO B 1 139 ? 31.109 17.283 24.910 1.00 46.62 117 PRO B O 1
ATOM 2393 N N . ALA B 1 140 ? 31.129 19.547 24.998 1.00 52.08 118 ALA B N 1
ATOM 2394 C CA . ALA B 1 140 ? 31.095 19.739 23.556 1.00 47.71 118 ALA B CA 1
ATOM 2395 C C . ALA B 1 140 ? 32.156 20.742 23.269 1.00 45.33 118 ALA B C 1
ATOM 2396 O O . ALA B 1 140 ? 32.132 21.823 23.822 1.00 46.30 118 ALA B O 1
ATOM 2398 N N . ALA B 1 141 ? 33.121 20.355 22.442 1.00 48.16 119 ALA B N 1
ATOM 2399 C CA . ALA B 1 141 ? 34.317 21.158 22.176 1.00 49.29 119 ALA B CA 1
ATOM 2400 C C . ALA B 1 141 ? 34.587 21.334 20.660 1.00 51.72 119 ALA B C 1
ATOM 2401 O O . ALA B 1 141 ? 34.206 20.491 19.855 1.00 55.87 119 ALA B O 1
ATOM 2403 N N . GLY B 1 142 ? 35.257 22.412 20.267 1.00 48.85 120 GLY B N 1
ATOM 2404 C CA . GLY B 1 142 ? 35.533 22.630 18.860 1.00 46.92 120 GLY B CA 1
ATOM 2405 C C . GLY B 1 142 ? 34.278 22.597 17.993 1.00 46.54 120 GLY B C 1
ATOM 2406 O O . GLY B 1 142 ? 33.287 23.255 18.306 1.00 47.43 120 GLY B O 1
ATOM 2407 N N . VAL B 1 143 ? 34.307 21.799 16.928 1.00 43.02 121 VAL B N 1
ATOM 2408 C CA . VAL B 1 143 ? 33.168 21.719 16.024 1.00 45.05 121 VAL B CA 1
ATOM 2409 C C . VAL B 1 143 ? 31.975 21.075 16.646 1.00 43.61 121 VAL B C 1
ATOM 2410 O O . VAL B 1 143 ? 30.866 21.212 16.143 1.00 42.05 121 VAL B O 1
ATOM 2414 N N . GLY B 1 144 ? 32.204 20.312 17.701 1.00 44.53 122 GLY B N 1
ATOM 2415 C CA . GLY B 1 144 ? 31.106 19.721 18.426 1.00 42.71 122 GLY B CA 1
ATOM 2416 C C . GLY B 1 144 ? 30.122 20.810 18.793 1.00 41.11 122 GLY B C 1
ATOM 2417 O O . GLY B 1 144 ? 28.901 20.621 18.695 1.00 42.33 122 GLY B O 1
ATOM 2418 N N . VAL B 1 145 ? 30.662 21.954 19.213 1.00 37.74 123 VAL B N 1
ATOM 2419 C CA . VAL B 1 145 ? 29.833 23.098 19.551 1.00 38.41 123 VAL B CA 1
ATOM 2420 C C . VAL B 1 145 ? 29.102 23.561 18.303 1.00 35.76 123 VAL B C 1
ATOM 2421 O O . VAL B 1 145 ? 27.882 23.687 18.304 1.00 32.50 123 VAL B O 1
ATOM 2425 N N . SER B 1 146 ? 29.839 23.782 17.224 1.00 34.99 124 SER B N 1
ATOM 2426 C CA . SER B 1 146 ? 29.181 24.202 15.984 1.00 35.43 124 SER B CA 1
ATOM 2427 C C . SER B 1 146 ? 28.036 23.281 15.560 1.00 36.03 124 SER B C 1
ATOM 2428 O O . SER B 1 146 ? 26.960 23.800 15.264 1.00 37.22 124 SER B O 1
ATOM 2431 N N . ILE B 1 147 ? 28.208 21.947 15.590 1.00 36.89 125 ILE B N 1
ATOM 2432 C CA . ILE B 1 147 ? 27.103 21.020 15.213 1.00 35.31 125 ILE B CA 1
ATOM 2433 C C . ILE B 1 147 ? 25.897 21.306 16.112 1.00 33.34 125 ILE B C 1
ATOM 2434 O O . ILE B 1 147 ? 24.764 21.449 15.645 1.00 31.92 125 ILE B O 1
ATOM 2439 N N . ALA B 1 148 ? 26.132 21.368 17.422 1.00 32.33 126 ALA B N 1
ATOM 2440 C CA . ALA B 1 148 ? 25.015 21.556 18.350 1.00 33.13 126 ALA B CA 1
ATOM 2441 C C . ALA B 1 148 ? 24.258 22.860 18.082 1.00 35.98 126 ALA B C 1
ATOM 2442 O O . ALA B 1 148 ? 23.028 22.873 18.160 1.00 36.62 126 ALA B O 1
ATOM 2444 N N . LEU B 1 149 ? 24.998 23.936 17.758 1.00 36.73 127 LEU B N 1
ATOM 2445 C CA . LEU B 1 149 ? 24.405 25.273 17.533 1.00 36.86 127 LEU B CA 1
ATOM 2446 C C . LEU B 1 149 ? 23.709 25.431 16.200 1.00 34.79 127 LEU B C 1
ATOM 2447 O O . LEU B 1 149 ? 22.793 26.215 16.074 1.00 34.87 127 LEU B O 1
ATOM 2452 N N . ALA B 1 150 ? 24.120 24.643 15.222 1.00 36.44 128 ALA B N 1
ATOM 2453 C CA . ALA B 1 150 ? 23.386 24.525 13.992 1.00 35.41 128 ALA B CA 1
ATOM 2454 C C . ALA B 1 150 ? 21.988 23.951 14.204 1.00 35.01 128 ALA B C 1
ATOM 2455 O O . ALA B 1 150 ? 21.109 24.219 13.417 1.00 34.44 128 ALA B O 1
ATOM 2457 N N . CYS B 1 151 ? 21.771 23.190 15.273 1.00 36.15 129 CYS B N 1
ATOM 2458 C CA . CYS B 1 151 ? 20.480 22.504 15.480 1.00 34.89 129 CYS B CA 1
ATOM 2459 C C . CYS B 1 151 ? 19.453 23.526 15.894 1.00 36.71 129 CYS B C 1
ATOM 2460 O O . CYS B 1 151 ? 19.778 24.698 16.017 1.00 34.58 129 CYS B O 1
ATOM 2463 N N . ASP B 1 152 ? 18.214 23.107 16.104 1.00 36.65 130 ASP B N 1
ATOM 2464 C CA . ASP B 1 152 ? 17.184 24.063 16.403 1.00 41.86 130 ASP B CA 1
ATOM 2465 C C . ASP B 1 152 ? 16.812 24.080 17.894 1.00 43.08 130 ASP B C 1
ATOM 2466 O O . ASP B 1 152 ? 16.210 25.043 18.393 1.00 40.39 130 ASP B O 1
ATOM 2471 N N . VAL B 1 153 ? 17.170 23.014 18.595 1.00 41.26 131 VAL B N 1
ATOM 2472 C CA . VAL B 1 153 ? 16.824 22.860 19.999 1.00 38.63 131 VAL B CA 1
ATOM 2473 C C . VAL B 1 153 ? 17.992 22.179 20.613 1.00 36.01 131 VAL B C 1
ATOM 2474 O O . VAL B 1 153 ? 18.397 21.138 20.111 1.00 37.13 131 VAL B O 1
ATOM 2478 N N . VAL B 1 154 ? 18.562 22.792 21.643 1.00 33.23 132 VAL B N 1
ATOM 2479 C CA . VAL B 1 154 ? 19.753 22.280 22.273 1.00 34.04 132 VAL B CA 1
ATOM 2480 C C . VAL B 1 154 ? 19.369 21.920 23.715 1.00 34.44 132 VAL B C 1
ATOM 2481 O O . VAL B 1 154 ? 18.966 22.765 24.499 1.00 35.94 132 VAL B O 1
ATOM 2485 N N . LEU B 1 155 ? 19.471 20.657 24.061 1.00 34.56 133 LEU B N 1
ATOM 2486 C CA . LEU B 1 155 ? 19.114 20.248 25.407 1.00 37.07 133 LEU B CA 1
ATOM 2487 C C . LEU B 1 155 ? 20.370 19.788 26.107 1.00 36.77 133 LEU B C 1
ATOM 2488 O O . LEU B 1 155 ? 21.134 18.981 25.572 1.00 40.42 133 LEU B O 1
ATOM 2493 N N . ALA B 1 156 ? 20.596 20.318 27.293 1.00 35.56 134 ALA B N 1
ATOM 2494 C CA . ALA B 1 156 ? 21.855 20.101 27.971 1.00 39.06 134 ALA B CA 1
ATOM 2495 C C . ALA B 1 156 ? 21.742 19.659 29.441 1.00 44.09 134 ALA B C 1
ATOM 2496 O O . ALA B 1 156 ? 20.857 20.083 30.207 1.00 42.03 134 ALA B O 1
ATOM 2498 N N . SER B 1 157 ? 22.680 18.796 29.812 1.00 51.49 135 SER B N 1
ATOM 2499 C CA . SER B 1 157 ? 22.844 18.344 31.175 1.00 53.35 135 SER B CA 1
ATOM 2500 C C . SER B 1 157 ? 23.547 19.395 32.027 1.00 50.65 135 SER B C 1
ATOM 2501 O O . SER B 1 157 ? 24.510 20.021 31.583 1.00 47.15 135 SER B O 1
ATOM 2504 N N . GLU B 1 158 ? 23.090 19.540 33.264 1.00 51.54 136 GLU B N 1
ATOM 2505 C CA . GLU B 1 158 ? 23.886 20.148 34.322 1.00 60.86 136 GLU B CA 1
ATOM 2506 C C . GLU B 1 158 ? 25.401 19.915 34.105 1.00 58.53 136 GLU B C 1
ATOM 2507 O O . GLU B 1 158 ? 26.215 20.798 34.351 1.00 55.12 136 GLU B O 1
ATOM 2513 N N . ASN B 1 159 ? 25.753 18.716 33.655 1.00 48.98 137 ASN B N 1
ATOM 2514 C CA . ASN B 1 159 ? 27.135 18.315 33.458 1.00 54.69 137 ASN B CA 1
ATOM 2515 C C . ASN B 1 159 ? 27.818 18.891 32.219 1.00 55.44 137 ASN B C 1
ATOM 2516 O O . ASN B 1 159 ? 29.041 18.841 32.110 1.00 58.22 137 ASN B O 1
ATOM 2521 N N . ALA B 1 160 ? 27.050 19.408 31.266 1.00 55.78 138 ALA B N 1
ATOM 2522 C CA . ALA B 1 160 ? 27.622 19.749 29.968 1.00 53.87 138 ALA B CA 1
ATOM 2523 C C . ALA B 1 160 ? 28.374 21.095 29.946 1.00 51.39 138 ALA B C 1
ATOM 2524 O O . ALA B 1 160 ? 28.100 22.003 30.722 1.00 45.27 138 ALA B O 1
ATOM 2526 N N . PHE B 1 161 ? 29.327 21.188 29.029 1.00 55.08 139 PHE B N 1
ATOM 2527 C CA . PHE B 1 161 ? 30.206 22.334 28.876 1.00 56.16 139 PHE B CA 1
ATOM 2528 C C . PHE B 1 161 ? 30.468 22.562 27.388 1.00 51.95 139 PHE B C 1
ATOM 2529 O O . PHE B 1 161 ? 30.627 21.614 26.617 1.00 46.46 139 PHE B O 1
ATOM 2537 N N . PHE B 1 162 ? 30.570 23.820 26.996 1.00 49.08 140 PHE B N 1
ATOM 2538 C CA . PHE B 1 162 ? 30.874 24.164 25.602 1.00 49.01 140 PHE B CA 1
ATOM 2539 C C . PHE B 1 162 ? 32.146 24.984 25.509 1.00 46.09 140 PHE B C 1
ATOM 2540 O O . PHE B 1 162 ? 32.320 25.931 26.249 1.00 45.97 140 PHE B O 1
ATOM 2556 N N . LEU B 1 164 ? 35.022 26.626 22.604 1.00 52.60 142 LEU B N 1
ATOM 2557 C CA . LEU B 1 164 ? 35.471 26.928 21.257 1.00 51.81 142 LEU B CA 1
ATOM 2558 C C . LEU B 1 164 ? 36.940 27.262 21.306 1.00 50.51 142 LEU B C 1
ATOM 2559 O O . LEU B 1 164 ? 37.320 28.436 21.222 1.00 54.35 142 LEU B O 1
ATOM 2564 N N . ALA B 1 165 ? 37.778 26.247 21.408 1.00 50.03 143 ALA B N 1
ATOM 2565 C CA . ALA B 1 165 ? 39.164 26.488 21.760 1.00 49.23 143 ALA B CA 1
ATOM 2566 C C . ALA B 1 165 ? 40.145 26.322 20.606 1.00 47.35 143 ALA B C 1
ATOM 2567 O O . ALA B 1 165 ? 41.327 26.176 20.820 1.00 52.69 143 ALA B O 1
ATOM 2569 N N . PHE B 1 166 ? 39.660 26.410 19.382 1.00 43.39 144 PHE B N 1
ATOM 2570 C CA . PHE B 1 166 ? 40.516 26.499 18.202 1.00 43.59 144 PHE B CA 1
ATOM 2571 C C . PHE B 1 166 ? 41.742 27.408 18.357 1.00 41.29 144 PHE B C 1
ATOM 2572 O O . PHE B 1 166 ? 42.831 27.141 17.872 1.00 45.77 144 PHE B O 1
ATOM 2580 N N . THR B 1 167 ? 41.542 28.525 18.992 1.00 43.51 145 THR B N 1
ATOM 2581 C CA . THR B 1 167 ? 42.560 29.537 19.092 1.00 46.37 145 THR B CA 1
ATOM 2582 C C . THR B 1 167 ? 43.751 29.098 19.952 1.00 51.50 145 THR B C 1
ATOM 2583 O O . THR B 1 167 ? 44.880 29.549 19.732 1.00 49.36 145 THR B O 1
ATOM 2587 N N . LYS B 1 168 ? 43.488 28.229 20.934 1.00 55.35 146 LYS B N 1
ATOM 2588 C CA . LYS B 1 168 ? 44.530 27.677 21.809 1.00 58.11 146 LYS B CA 1
ATOM 2589 C C . LYS B 1 168 ? 45.600 26.950 21.012 1.00 56.33 146 LYS B C 1
ATOM 2590 O O . LYS B 1 168 ? 46.766 26.955 21.424 1.00 53.37 146 LYS B O 1
ATOM 2596 N N . ILE B 1 169 ? 45.192 26.343 19.888 1.00 51.16 147 ILE B N 1
ATOM 2597 C CA . ILE B 1 169 ? 46.086 25.539 19.024 1.00 48.02 147 ILE B CA 1
ATOM 2598 C C . ILE B 1 169 ? 46.383 26.232 17.697 1.00 46.34 147 ILE B C 1
ATOM 2599 O O . ILE B 1 169 ? 46.923 25.617 16.773 1.00 46.30 147 ILE B O 1
ATOM 2604 N N . GLY B 1 170 ? 46.044 27.514 17.601 1.00 45.72 148 GLY B N 1
ATOM 2605 C CA . GLY B 1 170 ? 46.443 28.333 16.439 1.00 43.48 148 GLY B CA 1
ATOM 2606 C C . GLY B 1 170 ? 45.446 28.372 15.296 1.00 39.26 148 GLY B C 1
ATOM 2607 O O . GLY B 1 170 ? 45.760 28.870 14.240 1.00 38.17 148 GLY B O 1
ATOM 2608 N N . LEU B 1 171 ? 44.244 27.853 15.514 1.00 42.81 149 LEU B N 1
ATOM 2609 C CA . LEU B 1 171 ? 43.171 27.870 14.502 1.00 43.31 149 LEU B CA 1
ATOM 2610 C C . LEU B 1 171 ? 41.993 28.811 14.857 1.00 43.08 149 LEU B C 1
ATOM 2611 O O . LEU B 1 171 ? 41.889 29.321 15.985 1.00 45.86 149 LEU B O 1
ATOM 2624 N N . PRO B 1 173 ? 37.631 29.579 14.442 1.00 43.72 151 PRO B N 1
ATOM 2625 C CA . PRO B 1 173 ? 36.452 28.736 14.515 1.00 43.71 151 PRO B CA 1
ATOM 2626 C C . PRO B 1 173 ? 35.872 28.248 13.165 1.00 44.36 151 PRO B C 1
ATOM 2627 O O . PRO B 1 173 ? 36.089 28.839 12.112 1.00 43.29 151 PRO B O 1
ATOM 2631 N N . ASP B 1 174 ? 35.083 27.190 13.268 1.00 41.63 152 ASP B N 1
ATOM 2632 C CA . ASP B 1 174 ? 34.795 26.269 12.204 1.00 41.27 152 ASP B CA 1
ATOM 2633 C C . ASP B 1 174 ? 33.364 25.948 12.290 1.00 35.62 152 ASP B C 1
ATOM 2634 O O . ASP B 1 174 ? 32.784 26.060 13.348 1.00 38.14 152 ASP B O 1
ATOM 2639 N N . GLY B 1 175 ? 32.826 25.384 11.238 1.00 33.98 153 GLY B N 1
ATOM 2640 C CA . GLY B 1 175 ? 31.527 24.761 11.349 1.00 33.19 153 GLY B CA 1
ATOM 2641 C C . GLY B 1 175 ? 30.469 25.824 11.270 1.00 35.94 153 GLY B C 1
ATOM 2642 O O . GLY B 1 175 ? 29.318 25.551 11.588 1.00 36.68 153 GLY B O 1
ATOM 2643 N N . GLY B 1 176 ? 30.855 27.024 10.816 1.00 33.74 154 GLY B N 1
ATOM 2644 C CA . GLY B 1 176 ? 29.962 28.162 10.807 1.00 35.78 154 GLY B CA 1
ATOM 2645 C C . GLY B 1 176 ? 29.854 28.869 12.147 1.00 38.37 154 GLY B C 1
ATOM 2646 O O . GLY B 1 176 ? 28.971 29.690 12.345 1.00 36.22 154 GLY B O 1
ATOM 2647 N N . ALA B 1 177 ? 30.776 28.593 13.065 1.00 39.29 155 ALA B N 1
ATOM 2648 C CA . ALA B 1 177 ? 30.701 29.213 14.381 1.00 37.92 155 ALA B CA 1
ATOM 2649 C C . ALA B 1 177 ? 30.814 30.729 14.305 1.00 35.69 155 ALA B C 1
ATOM 2650 O O . ALA B 1 177 ? 30.220 31.433 15.137 1.00 35.12 155 ALA B O 1
ATOM 2652 N N . SER B 1 178 ? 31.557 31.250 13.329 1.00 34.27 156 SER B N 1
ATOM 2653 C CA . SER B 1 178 ? 31.672 32.716 13.197 1.00 33.77 156 SER B CA 1
ATOM 2654 C C . SER B 1 178 ? 30.310 33.417 12.989 1.00 34.59 156 SER B C 1
ATOM 2655 O O . SER B 1 178 ? 30.223 34.643 13.118 1.00 36.45 156 SER B O 1
ATOM 2658 N N . ALA B 1 179 ? 29.260 32.644 12.681 1.00 31.84 157 ALA B N 1
ATOM 2659 C CA . ALA B 1 179 ? 27.895 33.153 12.617 1.00 32.22 157 ALA B CA 1
ATOM 2660 C C . ALA B 1 179 ? 26.927 32.476 13.581 1.00 31.58 157 ALA B C 1
ATOM 2661 O O . ALA B 1 179 ? 26.069 33.150 14.163 1.00 34.60 157 ALA B O 1
ATOM 2663 N N . LEU B 1 180 ? 27.000 31.160 13.718 1.00 32.12 158 LEU B N 1
ATOM 2664 C CA . LEU B 1 180 ? 26.026 30.460 14.553 1.00 33.41 158 LEU B CA 1
ATOM 2665 C C . LEU B 1 180 ? 26.003 30.932 16.007 1.00 34.66 158 LEU B C 1
ATOM 2666 O O . LEU B 1 180 ? 24.933 30.989 16.631 1.00 35.63 158 LEU B O 1
ATOM 2671 N N . VAL B 1 181 ? 27.160 31.312 16.535 1.00 32.35 159 VAL B N 1
ATOM 2672 C CA . VAL B 1 181 ? 27.242 31.723 17.942 1.00 32.43 159 VAL B CA 1
ATOM 2673 C C . VAL B 1 181 ? 26.584 33.087 18.157 1.00 30.75 159 VAL B C 1
ATOM 2674 O O . VAL B 1 181 ? 25.715 33.235 19.025 1.00 30.23 159 VAL B O 1
ATOM 2678 N N . ALA B 1 182 ? 27.036 34.072 17.387 1.00 29.21 160 ALA B N 1
ATOM 2679 C CA . ALA B 1 182 ? 26.478 35.417 17.419 1.00 29.85 160 ALA B CA 1
ATOM 2680 C C . ALA B 1 182 ? 24.959 35.438 17.206 1.00 28.83 160 ALA B C 1
ATOM 2681 O O . ALA B 1 182 ? 24.251 36.198 17.870 1.00 30.16 160 ALA B O 1
ATOM 2683 N N . ALA B 1 183 ? 24.468 34.603 16.297 1.00 26.16 161 ALA B N 1
ATOM 2684 C CA . ALA B 1 183 ? 23.053 34.574 15.962 1.00 26.58 161 ALA B CA 1
ATOM 2685 C C . ALA B 1 183 ? 22.207 34.227 17.163 1.00 28.16 161 ALA B C 1
ATOM 2686 O O . ALA B 1 183 ? 21.037 34.604 17.238 1.00 28.07 161 ALA B O 1
ATOM 2688 N N . ALA B 1 184 ? 22.805 33.517 18.112 1.00 30.64 162 ALA B N 1
ATOM 2689 C CA . ALA B 1 184 ? 22.112 33.130 19.344 1.00 32.36 162 ALA B CA 1
ATOM 2690 C C . ALA B 1 184 ? 22.325 34.131 20.462 1.00 31.06 162 ALA B C 1
ATOM 2691 O O . ALA B 1 184 ? 21.379 34.452 21.120 1.00 30.02 162 ALA B O 1
ATOM 2693 N N . VAL B 1 185 ? 23.564 34.630 20.647 1.00 31.17 163 VAL B N 1
ATOM 2694 C CA . VAL B 1 185 ? 23.942 35.447 21.817 1.00 29.44 163 VAL B CA 1
ATOM 2695 C C . VAL B 1 185 ? 24.625 36.790 21.514 1.00 27.98 163 VAL B C 1
ATOM 2696 O O . VAL B 1 185 ? 25.143 37.451 22.398 1.00 27.84 163 VAL B O 1
ATOM 2700 N N . GLY B 1 186 ? 24.691 37.174 20.261 1.00 26.94 164 GLY B N 1
ATOM 2701 C CA . GLY B 1 186 ? 25.228 38.458 19.934 1.00 26.83 164 GLY B CA 1
ATOM 2702 C C . GLY B 1 186 ? 26.736 38.499 19.800 1.00 28.41 164 GLY B C 1
ATOM 2703 O O . GLY B 1 186 ? 27.445 37.626 20.265 1.00 26.34 164 GLY B O 1
ATOM 2704 N N . ARG B 1 187 ? 27.203 39.590 19.209 1.00 30.51 165 ARG B N 1
ATOM 2705 C CA . ARG B 1 187 ? 28.573 39.736 18.752 1.00 31.20 165 ARG B CA 1
ATOM 2706 C C . ARG B 1 187 ? 29.644 39.785 19.846 1.00 32.25 165 ARG B C 1
ATOM 2707 O O . ARG B 1 187 ? 30.778 39.374 19.601 1.00 27.45 165 ARG B O 1
ATOM 2715 N N . ILE B 1 188 ? 29.313 40.355 21.016 1.00 31.30 166 ILE B N 1
ATOM 2716 C CA . ILE B 1 188 ? 30.318 40.590 21.995 1.00 29.11 166 ILE B CA 1
ATOM 2717 C C . ILE B 1 188 ? 30.557 39.252 22.650 1.00 31.36 166 ILE B C 1
ATOM 2718 O O . ILE B 1 188 ? 31.700 38.830 22.827 1.00 30.84 166 ILE B O 1
ATOM 2723 N N . ARG B 1 189 ? 29.488 38.548 22.990 1.00 32.65 167 ARG B N 1
ATOM 2724 C CA . ARG B 1 189 ? 29.694 37.242 23.591 1.00 34.77 167 ARG B CA 1
ATOM 2725 C C . ARG B 1 189 ? 30.356 36.270 22.630 1.00 33.33 167 ARG B C 1
ATOM 2726 O O . ARG B 1 189 ? 31.152 35.457 23.032 1.00 32.23 167 ARG B O 1
ATOM 2734 N N . ALA B 1 190 ? 30.053 36.390 21.345 1.00 33.08 168 ALA B N 1
ATOM 2735 C CA . ALA B 1 190 ? 30.682 35.552 20.353 1.00 33.19 168 ALA B CA 1
ATOM 2736 C C . ALA B 1 190 ? 32.188 35.770 20.262 1.00 34.58 168 ALA B C 1
ATOM 2737 O O . ALA B 1 190 ? 32.897 34.795 20.149 1.00 35.26 168 ALA B O 1
ATOM 2747 N N . GLN B 1 192 ? 34.113 36.872 22.604 1.00 35.06 170 GLN B N 1
ATOM 2748 C CA . GLN B 1 192 ? 34.646 36.379 23.859 1.00 37.60 170 GLN B CA 1
ATOM 2749 C C . GLN B 1 192 ? 34.969 34.877 23.775 1.00 38.38 170 GLN B C 1
ATOM 2750 O O . GLN B 1 192 ? 36.045 34.451 24.156 1.00 39.04 170 GLN B O 1
ATOM 2764 N N . ALA B 1 194 ? 35.467 33.090 21.155 1.00 33.42 172 ALA B N 1
ATOM 2765 C CA . ALA B 1 194 ? 36.436 32.801 20.131 1.00 34.01 172 ALA B CA 1
ATOM 2766 C C . ALA B 1 194 ? 37.837 33.255 20.472 1.00 36.59 172 ALA B C 1
ATOM 2767 O O . ALA B 1 194 ? 38.775 32.523 20.222 1.00 45.31 172 ALA B O 1
ATOM 2769 N N . LEU B 1 195 ? 37.982 34.480 20.979 1.00 36.59 173 LEU B N 1
ATOM 2770 C CA . LEU B 1 195 ? 39.285 35.023 21.378 1.00 38.67 173 LEU B CA 1
ATOM 2771 C C . LEU B 1 195 ? 39.725 34.685 22.815 1.00 39.18 173 LEU B C 1
ATOM 2772 O O . LEU B 1 195 ? 40.905 34.603 23.098 1.00 45.72 173 LEU B O 1
ATOM 2777 N N . LEU B 1 196 ? 38.778 34.557 23.728 1.00 39.41 174 LEU B N 1
ATOM 2778 C CA . LEU B 1 196 ? 39.066 34.202 25.109 1.00 37.04 174 LEU B CA 1
ATOM 2779 C C . LEU B 1 196 ? 38.342 32.920 25.535 1.00 34.01 174 LEU B C 1
ATOM 2780 O O . LEU B 1 196 ? 37.578 32.902 26.478 1.00 37.12 174 LEU B O 1
ATOM 2785 N N . PRO B 1 197 ? 38.643 31.818 24.875 1.00 34.97 175 PRO B N 1
ATOM 2786 C CA . PRO B 1 197 ? 37.915 30.565 25.155 1.00 39.76 175 PRO B CA 1
ATOM 2787 C C . PRO B 1 197 ? 38.004 30.107 26.615 1.00 41.18 175 PRO B C 1
ATOM 2788 O O . PRO B 1 197 ? 39.057 30.222 27.226 1.00 44.68 175 PRO B O 1
ATOM 2792 N N . GLU B 1 198 ? 36.895 29.615 27.142 1.00 43.08 176 GLU B N 1
ATOM 2793 C CA . GLU B 1 198 ? 36.782 29.146 28.525 1.00 49.13 176 GLU B CA 1
ATOM 2794 C C . GLU B 1 198 ? 35.664 28.111 28.616 1.00 48.69 176 GLU B C 1
ATOM 2795 O O . GLU B 1 198 ? 34.638 28.246 27.966 1.00 51.20 176 GLU B O 1
ATOM 2801 N N . ARG B 1 199 ? 35.827 27.092 29.433 1.00 49.74 177 ARG B N 1
ATOM 2802 C CA . ARG B 1 199 ? 34.749 26.131 29.571 1.00 55.85 177 ARG B CA 1
ATOM 2803 C C . ARG B 1 199 ? 33.517 26.890 30.062 1.00 52.94 177 ARG B C 1
ATOM 2804 O O . ARG B 1 199 ? 33.541 27.533 31.099 1.00 49.91 177 ARG B O 1
ATOM 2812 N N . LEU B 1 200 ? 32.462 26.838 29.262 1.00 49.58 178 LEU B N 1
ATOM 2813 C CA . LEU B 1 200 ? 31.260 27.574 29.517 1.00 48.87 178 LEU B CA 1
ATOM 2814 C C . LEU B 1 200 ? 30.211 26.620 30.062 1.00 46.31 178 LEU B C 1
ATOM 2815 O O . LEU B 1 200 ? 29.571 25.906 29.306 1.00 46.96 178 LEU B O 1
ATOM 2820 N N . PRO B 1 201 ? 30.015 26.614 31.376 1.00 43.40 179 PRO B N 1
ATOM 2821 C CA . PRO B 1 201 ? 29.106 25.598 31.873 1.00 41.74 179 PRO B CA 1
ATOM 2822 C C . PRO B 1 201 ? 27.713 25.791 31.331 1.00 43.45 179 PRO B C 1
ATOM 2823 O O . PRO B 1 201 ? 27.303 26.926 31.086 1.00 49.54 179 PRO B O 1
ATOM 2827 N N . ALA B 1 202 ? 26.985 24.689 31.205 1.00 40.50 180 ALA B N 1
ATOM 2828 C CA . ALA B 1 202 ? 25.608 24.687 30.723 1.00 41.74 180 ALA B CA 1
ATOM 2829 C C . ALA B 1 202 ? 24.696 25.768 31.276 1.00 41.35 180 ALA B C 1
ATOM 2830 O O . ALA B 1 202 ? 23.825 26.264 30.563 1.00 44.22 180 ALA B O 1
ATOM 2832 N N . ALA B 1 203 ? 24.839 26.097 32.549 1.00 41.63 181 ALA B N 1
ATOM 2833 C CA . ALA B 1 203 ? 23.875 26.995 33.203 1.00 40.03 181 ALA B CA 1
ATOM 2834 C C . ALA B 1 203 ? 24.068 28.438 32.743 1.00 38.20 181 ALA B C 1
ATOM 2835 O O . ALA B 1 203 ? 23.107 29.195 32.638 1.00 39.44 181 ALA B O 1
ATOM 2837 N N . GLU B 1 204 ? 25.317 28.807 32.506 1.00 36.83 182 GLU B N 1
ATOM 2838 C CA . GLU B 1 204 ? 25.647 30.112 31.993 1.00 41.34 182 GLU B CA 1
ATOM 2839 C C . GLU B 1 204 ? 25.227 30.129 30.526 1.00 39.80 182 GLU B C 1
ATOM 2840 O O . GLU B 1 204 ? 24.623 31.085 30.030 1.00 41.19 182 GLU B O 1
ATOM 2846 N N . ALA B 1 205 ? 25.498 29.046 29.832 1.00 39.38 183 ALA B N 1
ATOM 2847 C CA . ALA B 1 205 ? 25.118 28.994 28.440 1.00 40.21 183 ALA B CA 1
ATOM 2848 C C . ALA B 1 205 ? 23.634 29.249 28.329 1.00 39.62 183 ALA B C 1
ATOM 2849 O O . ALA B 1 205 ? 23.203 29.999 27.491 1.00 38.79 183 ALA B O 1
ATOM 2851 N N . LEU B 1 206 ? 22.849 28.654 29.209 1.00 42.57 184 LEU B N 1
ATOM 2852 C CA . LEU B 1 206 ? 21.414 28.898 29.197 1.00 41.47 184 LEU B CA 1
ATOM 2853 C C . LEU B 1 206 ? 21.130 30.386 29.484 1.00 39.66 184 LEU B C 1
ATOM 2854 O O . LEU B 1 206 ? 20.305 31.011 28.813 1.00 34.72 184 LEU B O 1
ATOM 2859 N N . ALA B 1 207 ? 21.783 30.948 30.491 1.00 37.23 185 ALA B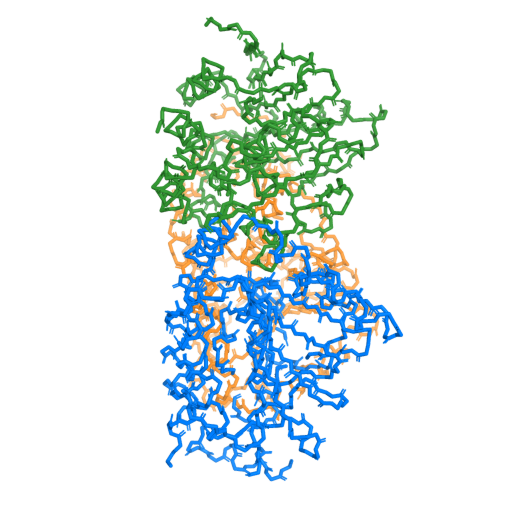 N 1
ATOM 2860 C CA . ALA B 1 207 ? 21.480 32.347 30.843 1.00 38.89 185 ALA B CA 1
ATOM 2861 C C . ALA B 1 207 ? 21.797 33.256 29.652 1.00 36.79 185 ALA B C 1
ATOM 2862 O O . ALA B 1 207 ? 21.063 34.190 29.385 1.00 38.00 185 ALA B O 1
ATOM 2864 N N . TRP B 1 208 ? 22.858 32.933 28.922 1.00 35.80 186 TRP B N 1
ATOM 2865 C CA . TRP B 1 208 ? 23.234 33.689 27.720 1.00 40.24 186 TRP B CA 1
ATOM 2866 C C . TRP B 1 208 ? 22.256 33.550 26.611 1.00 40.54 186 TRP B C 1
ATOM 2867 O O . TRP B 1 208 ? 22.058 34.485 25.849 1.00 43.54 186 TRP B O 1
ATOM 2878 N N . GLY B 1 209 ? 21.702 32.353 26.512 1.00 39.81 187 GLY B N 1
ATOM 2879 C CA . GLY B 1 209 ? 20.724 32.004 25.505 1.00 37.07 187 GLY B CA 1
ATOM 2880 C C . GLY B 1 209 ? 21.284 31.237 24.335 1.00 36.01 187 GLY B C 1
ATOM 2881 O O . GLY B 1 209 ? 20.734 31.351 23.242 1.00 32.67 187 GLY B O 1
ATOM 2882 N N . LEU B 1 210 ? 22.364 30.467 24.520 1.00 39.01 188 LEU B N 1
ATOM 2883 C CA . LEU B 1 210 ? 22.797 29.617 23.416 1.00 45.04 188 LEU B CA 1
ATOM 2884 C C . LEU B 1 210 ? 22.258 28.221 23.505 1.00 38.42 188 LEU B C 1
ATOM 2885 O O . LEU B 1 210 ? 22.443 27.438 22.597 1.00 36.91 188 LEU B O 1
ATOM 2890 N N . VAL B 1 211 ? 21.510 27.932 24.544 1.00 39.06 189 VAL B N 1
ATOM 2891 C CA . VAL B 1 211 ? 21.077 26.563 24.809 1.00 37.22 189 VAL B CA 1
ATOM 2892 C C . VAL B 1 211 ? 19.621 26.689 25.160 1.00 35.45 189 VAL B C 1
ATOM 2893 O O . VAL B 1 211 ? 19.183 27.749 25.634 1.00 32.14 189 VAL B O 1
ATOM 2897 N N . THR B 1 212 ? 18.862 25.641 24.862 1.00 34.60 190 THR B N 1
ATOM 2898 C CA . THR B 1 212 ? 17.420 25.696 24.998 1.00 36.83 190 THR B CA 1
ATOM 2899 C C . THR B 1 212 ? 16.967 25.352 26.429 1.00 38.67 190 THR B C 1
ATOM 2900 O O . THR B 1 212 ? 15.936 25.854 26.910 1.00 41.30 190 THR B O 1
ATOM 2904 N N . ALA B 1 213 ? 17.713 24.468 27.087 1.00 37.40 191 ALA B N 1
ATOM 2905 C CA . ALA B 1 213 ? 17.302 23.937 28.382 1.00 39.32 191 ALA B CA 1
ATOM 2906 C C . ALA B 1 213 ? 18.442 23.155 28.996 1.00 41.25 191 ALA B C 1
ATOM 2907 O O . ALA B 1 213 ? 19.247 22.566 28.282 1.00 43.14 191 ALA B O 1
ATOM 2909 N N . VAL B 1 214 ? 18.537 23.226 30.319 1.00 45.27 192 VAL B N 1
ATOM 2910 C CA . VAL B 1 214 ? 19.493 22.443 31.095 1.00 50.15 192 VAL B CA 1
ATOM 2911 C C . VAL B 1 214 ? 18.712 21.591 32.101 1.00 54.31 192 VAL B C 1
ATOM 2912 O O . VAL B 1 214 ? 17.754 22.083 32.757 1.00 42.23 192 VAL B O 1
ATOM 2916 N N . TYR B 1 215 ? 19.084 20.309 32.194 1.00 53.11 193 TYR B N 1
ATOM 2917 C CA . TYR B 1 215 ? 18.439 19.428 33.158 1.00 52.37 193 TYR B CA 1
ATOM 2918 C C . TYR B 1 215 ? 19.507 18.889 34.117 1.00 51.26 193 TYR B C 1
ATOM 2919 O O . TYR B 1 215 ? 20.682 18.924 33.790 1.00 49.93 193 TYR B O 1
ATOM 2928 N N . PRO B 1 216 ? 19.111 18.455 35.333 1.00 56.56 194 PRO B N 1
ATOM 2929 C CA . PRO B 1 216 ? 20.060 17.682 36.167 1.00 56.59 194 PRO B CA 1
ATOM 2930 C C . PRO B 1 216 ? 20.449 16.350 35.522 1.00 52.81 194 PRO B C 1
ATOM 2931 O O . PRO B 1 216 ? 19.604 15.713 34.912 1.00 59.17 194 PRO B O 1
ATOM 2935 N N . ALA B 1 217 ? 21.708 15.937 35.628 1.00 49.24 195 ALA B N 1
ATOM 2936 C CA . ALA B 1 217 ? 22.131 14.640 35.050 1.00 52.41 195 ALA B CA 1
ATOM 2937 C C . ALA B 1 217 ? 21.151 13.468 35.221 1.00 55.87 195 ALA B C 1
ATOM 2938 O O . ALA B 1 217 ? 21.038 12.629 34.321 1.00 58.02 195 ALA B O 1
ATOM 2940 N N . ASP B 1 218 ? 20.460 13.413 36.363 1.00 59.57 196 ASP B N 1
ATOM 2941 C CA . ASP B 1 218 ? 19.612 12.256 36.729 1.00 71.50 196 ASP B CA 1
ATOM 2942 C C . ASP B 1 218 ? 18.156 12.387 36.270 1.00 74.04 196 ASP B C 1
ATOM 2943 O O . ASP B 1 218 ? 17.372 11.431 36.346 1.00 70.30 196 ASP B O 1
ATOM 2948 N N . GLU B 1 219 ? 17.788 13.581 35.829 1.00 71.90 197 GLU B N 1
ATOM 2949 C CA . GLU B 1 219 ? 16.522 13.774 35.149 1.00 70.82 197 GLU B CA 1
ATOM 2950 C C . GLU B 1 219 ? 16.704 13.889 33.635 1.00 63.65 197 GLU B C 1
ATOM 2951 O O . GLU B 1 219 ? 15.722 13.822 32.897 1.00 63.36 197 GLU B O 1
ATOM 2957 N N . PHE B 1 220 ? 17.954 14.009 33.184 1.00 55.61 198 PHE B N 1
ATOM 2958 C CA . PHE B 1 220 ? 18.264 14.401 31.818 1.00 55.73 198 PHE B CA 1
ATOM 2959 C C . PHE B 1 220 ? 17.530 13.573 30.769 1.00 54.02 198 PHE B C 1
ATOM 2960 O O . PHE B 1 220 ? 16.661 14.101 30.070 1.00 56.02 198 PHE B O 1
ATOM 2968 N N . GLU B 1 221 ? 17.833 12.280 30.680 1.00 52.70 199 GLU B N 1
ATOM 2969 C CA . GLU B 1 221 ? 17.263 11.450 29.605 1.00 57.82 199 GLU B CA 1
ATOM 2970 C C . GLU B 1 221 ? 15.744 11.449 29.603 1.00 59.56 199 GLU B C 1
ATOM 2971 O O . GLU B 1 221 ? 15.119 11.401 28.536 1.00 64.65 199 GLU B O 1
ATOM 2977 N N . ALA B 1 222 ? 15.139 11.525 30.782 1.00 59.94 200 ALA B N 1
ATOM 2978 C CA . ALA B 1 222 ? 13.686 11.483 30.857 1.00 62.71 200 ALA B CA 1
ATOM 2979 C C . ALA B 1 222 ? 13.063 12.764 30.352 1.00 57.60 200 ALA B C 1
ATOM 2980 O O . ALA B 1 222 ? 12.040 12.733 29.681 1.00 54.60 200 ALA B O 1
ATOM 2982 N N . GLU B 1 223 ? 13.687 13.887 30.680 1.00 59.09 201 GLU B N 1
ATOM 2983 C CA . GLU B 1 223 ? 13.225 15.189 30.203 1.00 61.32 201 GLU B CA 1
ATOM 2984 C C . GLU B 1 223 ? 13.435 15.319 28.677 1.00 61.66 201 GLU B C 1
ATOM 2985 O O . GLU B 1 223 ? 12.540 15.773 27.942 1.00 58.21 201 GLU B O 1
ATOM 2991 N N . VAL B 1 224 ? 14.598 14.872 28.209 1.00 52.63 202 VAL B N 1
ATOM 2992 C CA . VAL B 1 224 ? 14.856 14.780 26.775 1.00 49.95 202 VAL B CA 1
ATOM 2993 C C . VAL B 1 224 ? 13.733 14.043 26.055 1.00 49.12 202 VAL B C 1
ATOM 2994 O O . VAL B 1 224 ? 13.231 14.537 25.043 1.00 48.27 202 VAL B O 1
ATOM 2998 N N . ASP B 1 225 ? 13.316 12.886 26.576 1.00 51.64 203 ASP B N 1
ATOM 2999 C CA . ASP B 1 225 ? 12.306 12.052 25.859 1.00 52.93 203 ASP B CA 1
ATOM 3000 C C . ASP B 1 225 ? 10.946 12.691 25.880 1.00 47.16 203 ASP B C 1
ATOM 3001 O O . ASP B 1 225 ? 10.192 12.506 24.946 1.00 47.88 203 ASP B O 1
ATOM 3006 N N . LYS B 1 226 ? 10.631 13.425 26.949 1.00 46.25 204 LYS B N 1
ATOM 3007 C CA . LYS B 1 226 ? 9.396 14.224 26.994 1.00 48.90 204 LYS B CA 1
ATOM 3008 C C . LYS B 1 226 ? 9.404 15.277 25.902 1.00 47.92 204 LYS B C 1
ATOM 3009 O O . LYS B 1 226 ? 8.361 15.520 25.297 1.00 51.33 204 LYS B O 1
ATOM 3015 N N . VAL B 1 227 ? 10.567 15.892 25.651 1.00 45.53 205 VAL B N 1
ATOM 3016 C CA . VAL B 1 227 ? 10.666 16.964 24.649 1.00 45.98 205 VAL B CA 1
ATOM 3017 C C . VAL B 1 227 ? 10.493 16.362 23.248 1.00 40.01 205 VAL B C 1
ATOM 3018 O O . VAL B 1 227 ? 9.645 16.799 22.458 1.00 35.65 205 VAL B O 1
ATOM 3022 N N . ILE B 1 228 ? 11.284 15.343 22.954 1.00 40.01 206 ILE B N 1
ATOM 3023 C CA . ILE B 1 228 ? 11.107 14.578 21.710 1.00 40.95 206 ILE B CA 1
ATOM 3024 C C . ILE B 1 228 ? 9.631 14.211 21.529 1.00 44.12 206 ILE B C 1
ATOM 3025 O O . ILE B 1 228 ? 9.038 14.503 20.490 1.00 49.28 206 ILE B O 1
ATOM 3030 N N . ALA B 1 229 ? 9.046 13.567 22.548 1.00 43.70 207 ALA B N 1
ATOM 3031 C CA . ALA B 1 229 ? 7.661 13.093 22.486 1.00 43.41 207 ALA B CA 1
ATOM 3032 C C . ALA B 1 229 ? 6.762 14.266 22.190 1.00 42.32 207 ALA B C 1
ATOM 3033 O O . ALA B 1 229 ? 5.814 14.137 21.455 1.00 42.00 207 ALA B O 1
ATOM 3035 N N . ARG B 1 230 ? 7.077 15.416 22.774 1.00 46.31 208 ARG B N 1
ATOM 3036 C CA . ARG B 1 230 ? 6.320 16.645 22.544 1.00 49.26 208 ARG B CA 1
ATOM 3037 C C . ARG B 1 230 ? 6.417 17.037 21.071 1.00 47.16 208 ARG B C 1
ATOM 3038 O O . ARG B 1 230 ? 5.400 17.277 20.421 1.00 47.43 208 ARG B O 1
ATOM 3046 N N . LEU B 1 231 ? 7.628 17.011 20.530 1.00 41.43 209 LEU B N 1
ATOM 3047 C CA . LEU B 1 231 ? 7.816 17.289 19.110 1.00 41.61 209 LEU B CA 1
ATOM 3048 C C . LEU B 1 231 ? 7.038 16.308 18.220 1.00 41.12 209 LEU B C 1
ATOM 3049 O O . LEU B 1 231 ? 6.276 16.721 17.334 1.00 37.42 209 LEU B O 1
ATOM 3054 N N . LEU B 1 232 ? 7.202 15.013 18.478 1.00 47.83 210 LEU B N 1
ATOM 3055 C CA . LEU B 1 232 ? 6.437 13.962 17.750 1.00 51.22 210 LEU B CA 1
ATOM 3056 C C . LEU B 1 232 ? 4.938 14.196 17.671 1.00 47.26 210 LEU B C 1
ATOM 3057 O O . LEU B 1 232 ? 4.337 13.870 16.651 1.00 41.81 210 LEU B O 1
ATOM 3062 N N . SER B 1 233 ? 4.347 14.766 18.735 1.00 47.20 211 SER B N 1
ATOM 3063 C CA . SER B 1 233 ? 2.894 15.059 18.774 1.00 48.60 211 SER B CA 1
ATOM 3064 C C . SER B 1 233 ? 2.486 16.253 17.960 1.00 49.38 211 SER B C 1
ATOM 3065 O O . SER B 1 233 ? 1.302 16.544 17.895 1.00 56.35 211 SER B O 1
ATOM 3068 N N . GLY B 1 234 ? 3.443 16.994 17.411 1.00 49.43 212 GLY B N 1
ATOM 3069 C CA . GLY B 1 234 ? 3.151 18.315 16.865 1.00 46.08 212 GLY B CA 1
ATOM 3070 C C . GLY B 1 234 ? 2.884 18.264 15.378 1.00 42.00 212 GLY B C 1
ATOM 3071 O O . GLY B 1 234 ? 3.134 17.267 14.754 1.00 42.39 212 GLY B O 1
ATOM 3072 N N . PRO B 1 235 ? 2.417 19.370 14.793 1.00 41.08 213 PRO B N 1
ATOM 3073 C CA . PRO B 1 235 ? 2.119 19.376 13.374 1.00 39.58 213 PRO B CA 1
ATOM 3074 C C . PRO B 1 235 ? 3.400 19.467 12.534 1.00 41.20 213 PRO B C 1
ATOM 3075 O O . PRO B 1 235 ? 4.169 20.415 12.658 1.00 46.01 213 PRO B O 1
ATOM 3079 N N . ALA B 1 236 ? 3.613 18.473 11.688 1.00 40.52 214 ALA B N 1
ATOM 3080 C CA . ALA B 1 236 ? 4.922 18.227 11.081 1.00 43.79 214 ALA B CA 1
ATOM 3081 C C . ALA B 1 236 ? 5.265 19.199 9.966 1.00 44.80 214 ALA B C 1
ATOM 3082 O O . ALA B 1 236 ? 6.444 19.480 9.732 1.00 48.10 214 ALA B O 1
ATOM 3084 N N . VAL B 1 237 ? 4.255 19.667 9.246 1.00 45.82 215 VAL B N 1
ATOM 3085 C CA . VAL B 1 237 ? 4.511 20.598 8.159 1.00 46.40 215 VAL B CA 1
ATOM 3086 C C . VAL B 1 237 ? 4.630 22.005 8.710 1.00 46.35 215 VAL B C 1
ATOM 3087 O O . VAL B 1 237 ? 5.503 22.755 8.267 1.00 43.70 215 VAL B O 1
ATOM 3091 N N . ALA B 1 238 ? 3.808 22.354 9.698 1.00 43.35 216 ALA B N 1
ATOM 3092 C CA . ALA B 1 238 ? 3.947 23.650 10.330 1.00 40.37 216 ALA B CA 1
ATOM 3093 C C . ALA B 1 238 ? 5.319 23.769 11.001 1.00 43.98 216 ALA B C 1
ATOM 3094 O O . ALA B 1 238 ? 5.931 24.829 10.929 1.00 43.67 216 ALA B O 1
ATOM 3096 N N . PHE B 1 239 ? 5.811 22.698 11.635 1.00 44.44 217 PHE B N 1
ATOM 3097 C CA . PHE B 1 239 ? 7.154 22.714 12.261 1.00 43.03 217 PHE B CA 1
ATOM 3098 C C . PHE B 1 239 ? 8.266 22.915 11.221 1.00 46.11 217 PHE B C 1
ATOM 3099 O O . PHE B 1 239 ? 9.285 23.583 11.484 1.00 40.73 217 PHE B O 1
ATOM 3107 N N . ALA B 1 240 ? 8.099 22.289 10.055 1.00 43.96 218 ALA B N 1
ATOM 3108 C CA . ALA B 1 240 ? 9.116 22.369 9.011 1.00 40.20 218 ALA B CA 1
ATOM 3109 C C . ALA B 1 240 ? 9.256 23.820 8.481 1.00 36.95 218 ALA B C 1
ATOM 3110 O O . ALA B 1 240 ? 10.362 24.275 8.218 1.00 31.91 218 ALA B O 1
ATOM 3112 N N . LYS B 1 241 ? 8.127 24.509 8.323 1.00 33.28 219 LYS B N 1
ATOM 3113 C CA . LYS B 1 241 ? 8.091 25.846 7.732 1.00 36.12 219 LYS B CA 1
ATOM 3114 C C . LYS B 1 241 ? 8.541 26.878 8.764 1.00 33.70 219 LYS B C 1
ATOM 3115 O O . LYS B 1 241 ? 8.994 27.937 8.420 1.00 33.82 219 LYS B O 1
ATOM 3121 N N . THR B 1 242 ? 8.363 26.538 10.028 1.00 32.28 220 THR B N 1
ATOM 3122 C CA . THR B 1 242 ? 8.674 27.380 11.147 1.00 29.64 220 THR B CA 1
ATOM 3123 C C . THR B 1 242 ? 10.165 27.408 11.294 1.00 32.42 220 THR B C 1
ATOM 3124 O O . THR B 1 242 ? 10.768 28.486 11.344 1.00 34.67 220 THR B O 1
ATOM 3128 N N . LYS B 1 243 ? 10.742 26.213 11.352 1.00 31.33 221 LYS B N 1
ATOM 3129 C CA . LYS B 1 243 ? 12.181 26.035 11.451 1.00 32.33 221 LYS B CA 1
ATOM 3130 C C . LYS B 1 243 ? 12.902 26.651 10.280 1.00 32.44 221 LYS B C 1
ATOM 3131 O O . LYS B 1 243 ? 13.965 27.191 10.454 1.00 34.22 221 LYS B O 1
ATOM 3137 N N . LEU B 1 244 ? 12.354 26.524 9.071 1.00 33.51 222 LEU B N 1
ATOM 3138 C CA . LEU B 1 244 ? 13.066 27.027 7.884 1.00 33.83 222 LEU B CA 1
ATOM 3139 C C . LEU B 1 244 ? 12.936 28.535 7.797 1.00 31.98 222 LEU B C 1
ATOM 3140 O O . LEU B 1 244 ? 13.870 29.198 7.392 1.00 30.45 222 LEU B O 1
ATOM 3145 N N . ALA B 1 245 ? 11.780 29.055 8.185 1.00 30.00 223 ALA B N 1
ATOM 3146 C CA . ALA B 1 245 ? 11.575 30.482 8.246 1.00 30.62 223 ALA B CA 1
ATOM 3147 C C . ALA B 1 245 ? 12.496 31.122 9.246 1.00 29.87 223 ALA B C 1
ATOM 3148 O O . ALA B 1 245 ? 13.065 32.159 8.981 1.00 32.65 223 ALA B O 1
ATOM 3150 N N . ILE B 1 246 ? 12.664 30.500 10.396 1.00 30.34 224 ILE B N 1
ATOM 3151 C CA . ILE B 1 246 ? 13.480 31.117 11.421 1.00 31.08 224 ILE B CA 1
ATOM 3152 C C . ILE B 1 246 ? 14.947 31.093 10.976 1.00 29.58 224 ILE B C 1
ATOM 3153 O O . ILE B 1 246 ? 15.656 32.038 11.204 1.00 31.22 224 ILE B O 1
ATOM 3158 N N . ASN B 1 247 ? 15.365 30.034 10.300 1.00 28.69 225 ASN B N 1
ATOM 3159 C CA . ASN B 1 247 ? 16.697 29.925 9.807 1.00 28.65 225 ASN B CA 1
ATOM 3160 C C . ASN B 1 247 ? 16.976 30.910 8.683 1.00 28.33 225 ASN B C 1
ATOM 3161 O O . ASN B 1 247 ? 18.026 31.526 8.660 1.00 34.31 225 ASN B O 1
ATOM 3166 N N . ALA B 1 248 ? 16.062 31.059 7.752 1.00 26.75 226 ALA B N 1
ATOM 3167 C CA . ALA B 1 248 ? 16.190 32.070 6.712 1.00 28.57 226 ALA B CA 1
ATOM 3168 C C . ALA B 1 248 ? 16.369 33.474 7.287 1.00 28.78 226 ALA B C 1
ATOM 3169 O O . ALA B 1 248 ? 17.209 34.217 6.832 1.00 31.22 226 ALA B O 1
ATOM 3171 N N . ALA B 1 249 ? 15.638 33.827 8.335 1.00 28.90 227 ALA B N 1
ATOM 3172 C CA . ALA B 1 249 ? 15.869 35.123 8.991 1.00 29.43 227 ALA B CA 1
ATOM 3173 C C . ALA B 1 249 ? 17.190 35.286 9.730 1.00 30.53 227 ALA B C 1
ATOM 3174 O O . ALA B 1 249 ? 17.699 36.394 9.838 1.00 28.71 227 ALA B O 1
ATOM 3176 N N . THR B 1 250 ? 17.740 34.203 10.280 1.00 29.79 228 THR B N 1
ATOM 3177 C CA . THR B 1 250 ? 18.868 34.344 11.239 1.00 28.21 228 THR B CA 1
ATOM 3178 C C . THR B 1 250 ? 20.240 33.921 10.732 1.00 26.67 228 THR B C 1
ATOM 3179 O O . THR B 1 250 ? 21.252 34.332 11.284 1.00 27.78 228 THR B O 1
ATOM 3183 N N . LEU B 1 251 ? 20.237 33.105 9.687 1.00 26.16 229 LEU B N 1
ATOM 3184 C CA . LEU B 1 251 ? 21.390 32.447 9.162 1.00 26.48 229 LEU B CA 1
ATOM 3185 C C . LEU B 1 251 ? 21.705 32.864 7.718 1.00 26.78 229 LEU B C 1
ATOM 3186 O O . LEU B 1 251 ? 22.344 32.099 6.964 1.00 29.38 229 LEU B O 1
ATOM 3191 N N . THR B 1 252 ? 21.307 34.073 7.330 1.00 26.07 230 THR B N 1
ATOM 3192 C CA . THR B 1 252 ? 21.727 34.650 6.031 1.00 27.38 230 THR B CA 1
ATOM 3193 C C . THR B 1 252 ? 23.240 34.723 5.866 1.00 28.46 230 THR B C 1
ATOM 3194 O O . THR B 1 252 ? 23.717 34.740 4.733 1.00 32.26 230 THR B O 1
ATOM 3198 N N . GLU B 1 253 ? 23.994 34.757 6.962 1.00 28.52 231 GLU B N 1
ATOM 3199 C CA . GLU B 1 253 ? 25.457 34.864 6.898 1.00 29.63 231 GLU B CA 1
ATOM 3200 C C . GLU B 1 253 ? 26.154 33.542 7.111 1.00 30.23 231 GLU B C 1
ATOM 3201 O O . GLU B 1 253 ? 27.381 33.476 7.151 1.00 29.18 231 GLU B O 1
ATOM 3207 N N . LEU B 1 254 ? 25.392 32.474 7.215 1.00 32.29 232 LEU B N 1
ATOM 3208 C CA . LEU B 1 254 ? 25.994 31.182 7.546 1.00 32.40 232 LEU B CA 1
ATOM 3209 C C . LEU B 1 254 ? 26.796 30.673 6.387 1.00 31.60 232 LEU B C 1
ATOM 3210 O O . LEU B 1 254 ? 27.920 30.330 6.570 1.00 34.94 232 LEU B O 1
ATOM 3215 N N . ASP B 1 255 ? 26.214 30.622 5.191 1.00 35.81 233 ASP B N 1
ATOM 3216 C CA . ASP B 1 255 ? 26.939 30.132 4.011 1.00 35.53 233 ASP B CA 1
ATOM 3217 C C . ASP B 1 255 ? 28.196 30.930 3.663 1.00 34.44 233 ASP B C 1
ATOM 3218 O O . ASP B 1 255 ? 29.232 30.364 3.406 1.00 37.93 233 ASP B O 1
ATOM 3223 N N . PRO B 1 256 ? 28.117 32.249 3.670 1.00 35.03 234 PRO B N 1
ATOM 3224 C CA . PRO B 1 256 ? 29.377 32.962 3.466 1.00 32.72 234 PRO B CA 1
ATOM 3225 C C . PRO B 1 256 ? 30.360 32.685 4.585 1.00 33.80 234 PRO B C 1
ATOM 3226 O O . PRO B 1 256 ? 31.566 32.664 4.359 1.00 35.21 234 PRO B O 1
ATOM 3230 N N . ALA B 1 257 ? 29.866 32.500 5.804 1.00 31.91 235 ALA B N 1
ATOM 3231 C CA . ALA B 1 257 ? 30.760 32.208 6.914 1.00 28.70 235 ALA B CA 1
ATOM 3232 C C . ALA B 1 257 ? 31.445 30.845 6.701 1.00 32.65 235 ALA B C 1
ATOM 3233 O O . ALA B 1 257 ? 32.680 30.704 6.935 1.00 31.38 235 ALA B O 1
ATOM 3235 N N . LEU B 1 258 ? 30.696 29.855 6.211 1.00 30.09 236 LEU B N 1
ATOM 3236 C CA . LEU B 1 258 ? 31.333 28.563 5.952 1.00 31.72 236 LEU B CA 1
ATOM 3237 C C . LEU B 1 258 ? 32.507 28.737 4.972 1.00 34.70 236 LEU B C 1
ATOM 3238 O O . LEU B 1 258 ? 33.578 28.168 5.176 1.00 34.00 236 LEU B O 1
ATOM 3243 N N . GLN B 1 259 ? 32.303 29.559 3.942 1.00 35.78 237 GLN B N 1
ATOM 3244 C CA . GLN B 1 259 ? 33.340 29.865 2.941 1.00 37.21 237 GLN B CA 1
ATOM 3245 C C . GLN B 1 259 ? 34.558 30.596 3.498 1.00 37.44 237 GLN B C 1
ATOM 3246 O O . GLN B 1 259 ? 35.677 30.150 3.252 1.00 39.95 237 GLN B O 1
ATOM 3252 N N . ARG B 1 260 ? 34.362 31.687 4.237 1.00 34.98 238 ARG B N 1
ATOM 3253 C CA . ARG B 1 260 ? 35.494 32.392 4.845 1.00 36.43 238 ARG B CA 1
ATOM 3254 C C . ARG B 1 260 ? 36.264 31.502 5.811 1.00 35.46 238 ARG B C 1
ATOM 3255 O O . ARG B 1 260 ? 37.465 31.605 5.898 1.00 34.86 238 ARG B O 1
ATOM 3263 N N . GLU B 1 261 ? 35.563 30.678 6.565 1.00 33.41 239 GLU B N 1
ATOM 3264 C CA . GLU B 1 261 ? 36.214 29.721 7.468 1.00 36.91 239 GLU B CA 1
ATOM 3265 C C . GLU B 1 261 ? 37.065 28.755 6.678 1.00 36.19 239 GLU B C 1
ATOM 3266 O O . GLU B 1 261 ? 38.229 28.545 7.012 1.00 35.81 239 GLU B O 1
ATOM 3272 N N . PHE B 1 262 ? 36.499 28.177 5.621 1.00 36.47 240 PHE B N 1
ATOM 3273 C CA . PHE B 1 262 ? 37.271 27.266 4.807 1.00 40.72 240 PHE B CA 1
ATOM 3274 C C . PHE B 1 262 ? 38.563 27.943 4.322 1.00 40.95 240 PHE B C 1
ATOM 3275 O O . PHE B 1 262 ? 39.641 27.409 4.465 1.00 47.58 240 PHE B O 1
ATOM 3283 N N . ASP B 1 263 ? 38.438 29.146 3.796 1.00 41.27 241 ASP B N 1
ATOM 3284 C CA . ASP B 1 263 ? 39.572 29.884 3.259 1.00 43.86 241 ASP B CA 1
ATOM 3285 C C . ASP B 1 263 ? 40.625 30.232 4.317 1.00 44.14 241 ASP B C 1
ATOM 3286 O O . ASP B 1 263 ? 41.820 30.303 4.022 1.00 45.17 241 ASP B O 1
ATOM 3291 N N . GLY B 1 264 ? 40.165 30.459 5.534 1.00 40.16 242 GLY B N 1
ATOM 3292 C CA . GLY B 1 264 ? 41.021 30.900 6.611 1.00 40.18 242 GLY B CA 1
ATOM 3293 C C . GLY B 1 264 ? 41.750 29.749 7.278 1.00 41.82 242 GLY B C 1
ATOM 3294 O O . GLY B 1 264 ? 42.971 29.852 7.426 1.00 40.67 242 GLY B O 1
ATOM 3295 N N . GLN B 1 265 ? 41.017 28.689 7.684 1.00 40.63 243 GLN B N 1
ATOM 3296 C CA . GLN B 1 265 ? 41.606 27.504 8.338 1.00 45.14 243 GLN B CA 1
ATOM 3297 C C . GLN B 1 265 ? 42.648 26.910 7.442 1.00 46.14 243 GLN B C 1
ATOM 3298 O O . GLN B 1 265 ? 43.701 26.518 7.927 1.00 43.61 243 GLN B O 1
ATOM 3304 N N . SER B 1 266 ? 42.283 26.801 6.155 1.00 45.12 244 SER B N 1
ATOM 3305 C CA . SER B 1 266 ? 43.134 26.268 5.098 1.00 46.62 244 SER B CA 1
ATOM 3306 C C . SER B 1 266 ? 44.513 26.822 5.277 1.00 47.46 244 SER B C 1
ATOM 3307 O O . SER B 1 266 ? 45.444 26.059 5.475 1.00 45.98 244 SER B O 1
ATOM 3310 N N . VAL B 1 267 ? 44.627 28.155 5.248 1.00 46.94 245 VAL B N 1
ATOM 3311 C CA . VAL B 1 267 ? 45.911 28.831 5.480 1.00 49.59 245 VAL B CA 1
ATOM 3312 C C . VAL B 1 267 ? 46.516 28.554 6.854 1.00 50.42 245 VAL B C 1
ATOM 3313 O O . VAL B 1 267 ? 47.696 28.232 6.960 1.00 53.44 245 VAL B O 1
ATOM 3317 N N . LEU B 1 268 ? 45.710 28.667 7.899 1.00 49.05 246 LEU B N 1
ATOM 3318 C CA . LEU B 1 268 ? 46.215 28.532 9.267 1.00 47.35 246 LEU B CA 1
ATOM 3319 C C . LEU B 1 268 ? 46.646 27.082 9.587 1.00 50.78 246 LEU B C 1
ATOM 3320 O O . LEU B 1 268 ? 47.455 26.841 10.495 1.00 48.62 246 LEU B O 1
ATOM 3325 N N . LEU B 1 269 ? 46.063 26.128 8.864 1.00 48.74 247 LEU B N 1
ATOM 3326 C CA . LEU B 1 269 ? 46.311 24.717 9.093 1.00 45.28 247 LEU B CA 1
ATOM 3327 C C . LEU B 1 269 ? 47.644 24.301 8.556 1.00 48.43 247 LEU B C 1
ATOM 3328 O O . LEU B 1 269 ? 48.156 23.265 8.951 1.00 48.97 247 LEU B O 1
ATOM 3333 N N . LYS B 1 270 ? 48.192 25.077 7.636 1.00 50.09 248 LYS B N 1
ATOM 3334 C CA . LYS B 1 270 ? 49.480 24.757 7.087 1.00 55.28 248 LYS B CA 1
ATOM 3335 C C . LYS B 1 270 ? 50.416 25.868 7.460 1.00 51.61 248 LYS B C 1
ATOM 3336 O O . LYS B 1 270 ? 51.265 26.265 6.683 1.00 55.11 248 LYS B O 1
ATOM 3342 N N . SER B 1 271 ? 50.254 26.371 8.672 1.00 54.48 249 SER B N 1
ATOM 3343 C CA . SER B 1 271 ? 51.063 27.495 9.158 1.00 54.32 249 SER B CA 1
ATOM 3344 C C . SER B 1 271 ? 51.777 27.066 10.441 1.00 52.49 249 SER B C 1
ATOM 3345 O O . SER B 1 271 ? 51.285 26.188 11.161 1.00 49.44 249 SER B O 1
ATOM 3348 N N . PRO B 1 272 ? 52.929 27.692 10.734 1.00 55.43 250 PRO B N 1
ATOM 3349 C CA . PRO B 1 272 ? 53.722 27.390 11.929 1.00 54.55 250 PRO B CA 1
ATOM 3350 C C . PRO B 1 272 ? 52.900 27.365 13.212 1.00 56.12 250 PRO B C 1
ATOM 3351 O O . PRO B 1 272 ? 52.949 26.391 13.959 1.00 62.00 250 PRO B O 1
ATOM 3355 N N . ASP B 1 273 ? 52.118 28.413 13.445 1.00 54.46 251 ASP B N 1
ATOM 3356 C CA . ASP B 1 273 ? 51.382 28.533 14.677 1.00 49.43 251 ASP B CA 1
ATOM 3357 C C . ASP B 1 273 ? 50.503 27.325 14.937 1.00 47.71 251 ASP B C 1
ATOM 3358 O O . ASP B 1 273 ? 50.298 27.008 16.110 1.00 45.12 251 ASP B O 1
ATOM 3363 N N . PHE B 1 274 ? 50.030 26.617 13.894 1.00 47.68 252 PHE B N 1
ATOM 3364 C CA . PHE B 1 274 ? 49.225 25.383 14.107 1.00 52.46 252 PHE B CA 1
ATOM 3365 C C . PHE B 1 274 ? 50.127 24.264 14.571 1.00 63.00 252 PHE B C 1
ATOM 3366 O O . PHE B 1 274 ? 49.821 23.584 15.572 1.00 64.14 252 PHE B O 1
ATOM 3374 N N . VAL B 1 275 ? 51.228 24.076 13.840 1.00 66.78 253 VAL B N 1
ATOM 3375 C CA . VAL B 1 275 ? 52.223 23.066 14.196 1.00 66.46 253 VAL B CA 1
ATOM 3376 C C . VAL B 1 275 ? 52.582 23.225 15.678 1.00 62.27 253 VAL B C 1
ATOM 3377 O O . VAL B 1 275 ? 52.302 22.337 16.502 1.00 57.02 253 VAL B O 1
ATOM 3381 N N . GLU B 1 276 ? 53.134 24.385 16.017 1.00 59.36 254 GLU B N 1
ATOM 3382 C CA . GLU B 1 276 ? 53.494 24.684 17.393 1.00 65.71 254 GLU B CA 1
ATOM 3383 C C . GLU B 1 276 ? 52.343 24.486 18.387 1.00 65.30 254 GLU B C 1
ATOM 3384 O O . GLU B 1 276 ? 52.566 24.025 19.499 1.00 78.67 254 GLU B O 1
ATOM 3390 N N . GLY B 1 277 ? 51.122 24.832 17.989 1.00 64.38 255 GLY B N 1
ATOM 3391 C CA . GLY B 1 277 ? 49.963 24.760 18.876 1.00 57.06 255 GLY B CA 1
ATOM 3392 C C . GLY B 1 277 ? 49.450 23.349 19.061 1.00 60.21 255 GLY B C 1
ATOM 3393 O O . GLY B 1 277 ? 49.053 22.983 20.166 1.00 58.24 255 GLY B O 1
ATOM 3394 N N . ALA B 1 278 ? 49.454 22.558 17.981 1.00 61.35 256 ALA B N 1
ATOM 3395 C CA . ALA B 1 278 ? 49.122 21.122 18.042 1.00 64.79 256 ALA B CA 1
ATOM 3396 C C . ALA B 1 278 ? 50.115 20.338 18.898 1.00 68.30 256 ALA B C 1
ATOM 3397 O O . ALA B 1 278 ? 49.717 19.559 19.752 1.00 65.30 256 ALA B O 1
ATOM 3399 N N . THR B 1 279 ? 51.402 20.553 18.615 1.00 74.42 257 THR B N 1
ATOM 3400 C CA . THR B 1 279 ? 52.528 20.003 19.375 1.00 75.71 257 THR B CA 1
ATOM 3401 C C . THR B 1 279 ? 52.482 20.321 20.884 1.00 78.73 257 THR B C 1
ATOM 3402 O O . THR B 1 279 ? 52.610 19.406 21.703 1.00 85.13 257 THR B O 1
ATOM 3406 N N . ALA B 1 280 ? 52.305 21.595 21.251 1.00 73.02 258 ALA B N 1
ATOM 3407 C CA . ALA B 1 280 ? 52.294 22.003 22.675 1.00 73.81 258 ALA B CA 1
ATOM 3408 C C . ALA B 1 280 ? 51.092 21.447 23.500 1.00 78.93 258 ALA B C 1
ATOM 3409 O O . ALA B 1 280 ? 51.164 21.364 24.732 1.00 85.04 258 ALA B O 1
ATOM 3411 N N . PHE B 1 281 ? 50.007 21.076 22.816 1.00 77.00 259 PHE B N 1
ATOM 3412 C CA . PHE B 1 281 ? 48.901 20.315 23.407 1.00 81.04 259 PHE B CA 1
ATOM 3413 C C . PHE B 1 281 ? 49.306 18.853 23.573 1.00 83.08 259 PHE B C 1
ATOM 3414 O O . PHE B 1 281 ? 49.055 18.257 24.624 1.00 85.85 259 PHE B O 1
ATOM 3422 N N . GLN B 1 282 ? 49.881 18.274 22.511 1.00 85.89 260 GLN B N 1
ATOM 3423 C CA . GLN B 1 282 ? 50.425 16.910 22.553 1.00 90.63 260 GLN B CA 1
ATOM 3424 C C . GLN B 1 282 ? 51.273 16.745 23.833 1.00 88.49 260 GLN B C 1
ATOM 3425 O O . GLN B 1 282 ? 50.927 15.948 24.701 1.00 89.88 260 GLN B O 1
ATOM 3431 N N . GLN B 1 283 ? 52.337 17.532 23.983 1.00 81.23 261 GLN B N 1
ATOM 3432 C CA . GLN B 1 283 ? 53.124 17.500 25.220 1.00 78.01 261 GLN B CA 1
ATOM 3433 C C . GLN B 1 283 ? 52.541 18.445 26.287 1.00 73.34 261 GLN B C 1
ATOM 3434 O O . GLN B 1 283 ? 53.213 19.326 26.806 1.00 69.46 261 GLN B O 1
ATOM 3440 N N . PRO B 1 287 ? 52.279 26.721 24.439 1.00 69.14 265 PRO B N 1
ATOM 3441 C CA . PRO B 1 287 ? 52.765 26.959 23.086 1.00 71.15 265 PRO B CA 1
ATOM 3442 C C . PRO B 1 287 ? 53.447 28.307 22.931 1.00 68.80 265 PRO B C 1
ATOM 3443 O O . PRO B 1 287 ? 53.136 29.246 23.653 1.00 73.34 265 PRO B O 1
ATOM 3447 N N . ASN B 1 288 ? 54.365 28.393 21.981 1.00 68.60 266 ASN B N 1
ATOM 3448 C CA . ASN B 1 288 ? 55.052 29.640 21.680 1.00 75.19 266 ASN B CA 1
ATOM 3449 C C . ASN B 1 288 ? 54.778 30.056 20.230 1.00 73.04 266 ASN B C 1
ATOM 3450 O O . ASN B 1 288 ? 55.368 29.518 19.294 1.00 78.25 266 ASN B O 1
ATOM 3455 N N . PHE B 1 289 ? 53.867 31.011 20.065 1.00 68.90 267 PHE B N 1
ATOM 3456 C CA . PHE B 1 289 ? 53.318 31.375 18.760 1.00 62.91 267 PHE B CA 1
ATOM 3457 C C . PHE B 1 289 ? 54.063 32.563 18.201 1.00 62.85 267 PHE B C 1
ATOM 3458 O O . PHE B 1 289 ? 54.315 33.521 18.946 1.00 59.49 267 PHE B O 1
ATOM 3466 N N . THR B 1 290 ? 54.348 32.547 16.893 1.00 61.54 268 THR B N 1
ATOM 3467 C CA . THR B 1 290 ? 55.107 33.647 16.286 1.00 61.38 268 THR B CA 1
ATOM 3468 C C . THR B 1 290 ? 54.623 34.249 14.942 1.00 58.58 268 THR B C 1
ATOM 3469 O O . THR B 1 290 ? 55.284 35.135 14.422 1.00 62.84 268 THR B O 1
ATOM 3473 N N . ASP B 1 291 ? 53.482 33.850 14.393 1.00 56.03 269 ASP B N 1
ATOM 3474 C CA . ASP B 1 291 ? 53.211 34.170 12.968 1.00 59.66 269 ASP B CA 1
ATOM 3475 C C . ASP B 1 291 ? 52.881 35.627 12.607 1.00 54.04 269 ASP B C 1
ATOM 3476 O O . ASP B 1 291 ? 52.472 36.398 13.453 1.00 52.13 269 ASP B O 1
ATOM 3481 N N . PRO C 1 33 ? 50.995 63.158 16.566 1.00 70.79 11 PRO C N 1
ATOM 3482 C CA . PRO C 1 33 ? 51.281 64.190 17.593 1.00 65.06 11 PRO C CA 1
ATOM 3483 C C . PRO C 1 33 ? 50.046 65.043 17.923 1.00 67.01 11 PRO C C 1
ATOM 3484 O O . PRO C 1 33 ? 49.803 66.047 17.253 1.00 64.44 11 PRO C O 1
ATOM 3488 N N . VAL C 1 34 ? 49.258 64.656 18.935 1.00 66.42 12 VAL C N 1
ATOM 3489 C CA . VAL C 1 34 ? 47.929 65.270 19.121 1.00 61.46 12 VAL C CA 1
ATOM 3490 C C . VAL C 1 34 ? 47.569 65.651 20.567 1.00 58.86 12 VAL C C 1
ATOM 3491 O O . VAL C 1 34 ? 47.717 64.868 21.505 1.00 55.02 12 VAL C O 1
ATOM 3495 N N . ALA C 1 35 ? 47.040 66.855 20.727 1.00 55.62 13 ALA C N 1
ATOM 3496 C CA . ALA C 1 35 ? 46.766 67.375 22.043 1.00 58.85 13 ALA C CA 1
ATOM 3497 C C . ALA C 1 35 ? 45.529 66.713 22.660 1.00 61.75 13 ALA C C 1
ATOM 3498 O O . ALA C 1 35 ? 44.449 66.734 22.070 1.00 56.11 13 ALA C O 1
ATOM 3500 N N . GLY C 1 36 ? 45.699 66.153 23.859 1.00 62.72 14 GLY C N 1
ATOM 3501 C CA . GLY C 1 36 ? 44.615 65.501 24.606 1.00 58.31 14 GLY C CA 1
ATOM 3502 C C . GLY C 1 36 ? 44.600 63.991 24.406 1.00 63.45 14 GLY C C 1
ATOM 3503 O O . GLY C 1 36 ? 43.697 63.311 24.903 1.00 70.48 14 GLY C O 1
ATOM 3504 N N . LEU C 1 37 ? 45.595 63.461 23.687 1.00 58.68 15 LEU C N 1
ATOM 3505 C CA . LEU C 1 37 ? 45.581 62.067 23.261 1.00 59.20 15 LEU C CA 1
ATOM 3506 C C . LEU C 1 37 ? 46.966 61.425 23.243 1.00 62.16 15 LEU C C 1
ATOM 3507 O O . LEU C 1 37 ? 47.806 61.761 22.398 1.00 65.25 15 LEU C O 1
ATOM 3512 N N . ASP C 1 38 ? 47.170 60.459 24.135 1.00 61.08 16 ASP C N 1
ATOM 3513 C CA . ASP C 1 38 ? 48.423 59.717 24.198 1.00 65.74 16 ASP C CA 1
ATOM 3514 C C . ASP C 1 38 ? 48.316 58.385 23.458 1.00 61.33 16 ASP C C 1
ATOM 3515 O O . ASP C 1 38 ? 47.384 57.614 23.690 1.00 66.94 16 ASP C O 1
ATOM 3520 N N . VAL C 1 39 ? 49.278 58.147 22.572 1.00 56.07 17 VAL C N 1
ATOM 3521 C CA . VAL C 1 39 ? 49.417 56.906 21.831 1.00 58.83 17 VAL C CA 1
ATOM 3522 C C . VAL C 1 39 ? 50.792 56.315 22.114 1.00 60.20 17 VAL C C 1
ATOM 3523 O O . VAL C 1 39 ? 51.784 57.024 22.124 1.00 67.29 17 VAL C O 1
ATOM 3527 N N . THR C 1 40 ? 50.840 55.001 22.281 1.00 60.62 18 THR C N 1
ATOM 3528 C CA . THR C 1 40 ? 52.015 54.297 22.755 1.00 60.48 18 THR C CA 1
ATOM 3529 C C . THR C 1 40 ? 51.977 52.883 22.199 1.00 66.65 18 THR C C 1
ATOM 3530 O O . THR C 1 40 ? 50.928 52.235 22.185 1.00 67.98 18 THR C O 1
ATOM 3534 N N . LEU C 1 41 ? 53.123 52.408 21.745 1.00 68.57 19 LEU C N 1
ATOM 3535 C CA . LEU C 1 41 ? 53.306 51.017 21.444 1.00 65.57 19 LEU C CA 1
ATOM 3536 C C . LEU C 1 41 ? 54.282 50.513 22.486 1.00 74.97 19 LEU C C 1
ATOM 3537 O O . LEU C 1 41 ? 55.178 51.247 22.898 1.00 85.85 19 LEU C O 1
ATOM 3542 N N . SER C 1 42 ? 54.094 49.279 22.939 1.00 84.42 20 SER C N 1
ATOM 3543 C CA . SER C 1 42 ? 55.004 48.659 23.894 1.00 81.81 20 SER C CA 1
ATOM 3544 C C . SER C 1 42 ? 55.573 47.363 23.322 1.00 78.67 20 SER C C 1
ATOM 3545 O O . SER C 1 42 ? 56.076 47.330 22.185 1.00 79.05 20 SER C O 1
ATOM 3548 N N . ASP C 1 43 ? 55.498 46.298 24.111 1.00 67.32 21 ASP C N 1
ATOM 3549 C CA . ASP C 1 43 ? 55.847 44.985 23.626 1.00 74.57 21 ASP C CA 1
ATOM 3550 C C . ASP C 1 43 ? 54.627 44.454 22.862 1.00 72.22 21 ASP C C 1
ATOM 3551 O O . ASP C 1 43 ? 53.921 43.578 23.352 1.00 70.97 21 ASP C O 1
ATOM 3556 N N . GLY C 1 44 ? 54.378 45.021 21.677 1.00 66.27 22 GLY C N 1
ATOM 3557 C CA . GLY C 1 44 ? 53.256 44.631 20.809 1.00 58.05 22 GLY C CA 1
ATOM 3558 C C . GLY C 1 44 ? 51.883 45.149 21.212 1.00 52.38 22 GLY C C 1
ATOM 3559 O O . GLY C 1 44 ? 50.873 44.739 20.642 1.00 48.13 22 GLY C O 1
ATOM 3560 N N . VAL C 1 45 ? 51.863 46.081 22.157 1.00 48.15 23 VAL C N 1
ATOM 3561 C CA . VAL C 1 45 ? 50.653 46.611 22.746 1.00 45.42 23 VAL C CA 1
ATOM 3562 C C . VAL C 1 45 ? 50.501 48.101 22.449 1.00 48.46 23 VAL C C 1
ATOM 3563 O O . VAL C 1 45 ? 51.271 48.950 22.918 1.00 49.81 23 VAL C O 1
ATOM 3567 N N . PHE C 1 46 ? 49.475 48.404 21.680 1.00 46.04 24 PHE C N 1
ATOM 3568 C CA . PHE C 1 46 ? 49.257 49.725 21.154 1.00 44.89 24 PHE C CA 1
ATOM 3569 C C . PHE C 1 46 ? 48.160 50.284 22.017 1.00 47.37 24 PHE C C 1
ATOM 3570 O O . PHE C 1 46 ? 47.035 49.778 21.976 1.00 51.79 24 PHE C O 1
ATOM 3578 N N . SER C 1 47 ? 48.498 51.248 22.875 1.00 47.78 25 SER C N 1
ATOM 3579 C CA . SER C 1 47 ? 47.500 51.866 23.740 1.00 47.59 25 SER C CA 1
ATOM 3580 C C . SER C 1 47 ? 47.122 53.192 23.166 1.00 48.71 25 SER C C 1
ATOM 3581 O O . SER C 1 47 ? 47.913 53.857 22.516 1.00 53.32 25 SER C O 1
ATOM 3584 N N . VAL C 1 48 ? 45.896 53.579 23.441 1.00 48.07 26 VAL C N 1
ATOM 3585 C CA . VAL C 1 48 ? 45.353 54.788 22.934 1.00 48.59 26 VAL C CA 1
ATOM 3586 C C . VAL C 1 48 ? 44.539 55.333 24.088 1.00 49.29 26 VAL C C 1
ATOM 3587 O O . VAL C 1 48 ? 43.570 54.716 24.516 1.00 49.86 26 VAL C O 1
ATOM 3591 N N . THR C 1 49 ? 44.945 56.485 24.604 1.00 50.99 27 THR C N 1
ATOM 3592 C CA . THR C 1 49 ? 44.376 56.973 25.828 1.00 51.30 27 THR C CA 1
ATOM 3593 C C . THR C 1 49 ? 43.985 58.445 25.703 1.00 56.74 27 THR C C 1
ATOM 3594 O O . THR C 1 49 ? 44.827 59.318 25.497 1.00 57.06 27 THR C O 1
ATOM 3598 N N . ILE C 1 50 ? 42.681 58.697 25.804 1.00 63.01 28 ILE C N 1
ATOM 3599 C CA . ILE C 1 50 ? 42.127 60.052 25.760 1.00 63.51 28 ILE C CA 1
ATOM 3600 C C . ILE C 1 50 ? 42.531 60.689 27.088 1.00 69.74 28 ILE C C 1
ATOM 3601 O O . ILE C 1 50 ? 42.586 59.983 28.104 1.00 68.90 28 ILE C O 1
ATOM 3606 N N . ASN C 1 51 ? 42.828 62.000 27.071 1.00 67.29 29 ASN C N 1
ATOM 3607 C CA . ASN C 1 51 ? 43.431 62.687 28.221 1.00 64.13 29 ASN C CA 1
ATOM 3608 C C . ASN C 1 51 ? 42.847 64.073 28.468 1.00 63.31 29 ASN C C 1
ATOM 3609 O O . ASN C 1 51 ? 43.552 65.053 28.662 1.00 67.32 29 ASN C O 1
ATOM 3614 N N . ARG C 1 52 ? 41.536 64.145 28.478 1.00 62.02 30 ARG C N 1
ATOM 3615 C CA . ARG C 1 52 ? 40.855 65.365 28.779 1.00 59.75 30 ARG C CA 1
ATOM 3616 C C . ARG C 1 52 ? 40.038 65.154 30.057 1.00 60.47 30 ARG C C 1
ATOM 3617 O O . ARG C 1 52 ? 38.821 65.377 30.083 1.00 58.17 30 ARG C O 1
ATOM 3625 N N . PRO C 1 53 ? 40.727 64.731 31.136 1.00 61.13 31 PRO C N 1
ATOM 3626 C CA . PRO C 1 53 ? 40.052 64.292 32.357 1.00 62.43 31 PRO C CA 1
ATOM 3627 C C . PRO C 1 53 ? 39.063 65.326 32.858 1.00 67.25 31 PRO C C 1
ATOM 3628 O O . PRO C 1 53 ? 37.912 64.998 33.133 1.00 67.28 31 PRO C O 1
ATOM 3632 N N . ASP C 1 54 ? 39.533 66.562 32.988 1.00 69.69 32 ASP C N 1
ATOM 3633 C CA . ASP C 1 54 ? 38.695 67.748 33.231 1.00 69.06 32 ASP C CA 1
ATOM 3634 C C . ASP C 1 54 ? 37.210 67.662 32.719 1.00 66.27 32 ASP C C 1
ATOM 3635 O O . ASP C 1 54 ? 36.276 67.993 33.443 1.00 62.47 32 ASP C O 1
ATOM 3640 N N . SER C 1 55 ? 37.001 67.209 31.485 1.00 69.18 33 SER C N 1
ATOM 3641 C CA . SER C 1 55 ? 35.648 67.100 30.881 1.00 66.38 33 SER C CA 1
ATOM 3642 C C . SER C 1 55 ? 35.167 65.642 30.700 1.00 70.75 33 SER C C 1
ATOM 3643 O O . SER C 1 55 ? 34.153 65.383 30.025 1.00 64.65 33 SER C O 1
ATOM 3646 N N . LEU C 1 56 ? 35.904 64.706 31.308 1.00 74.28 34 LEU C N 1
ATOM 3647 C CA . LEU C 1 56 ? 35.521 63.286 31.406 1.00 70.67 34 LEU C CA 1
ATOM 3648 C C . LEU C 1 56 ? 35.833 62.617 30.083 1.00 63.73 34 LEU C C 1
ATOM 3649 O O . LEU C 1 56 ? 35.079 61.776 29.587 1.00 56.30 34 LEU C O 1
ATOM 3654 N N . ASN C 1 57 ? 36.979 63.026 29.541 1.00 61.09 35 ASN C N 1
ATOM 3655 C CA . ASN C 1 57 ? 37.463 62.610 28.236 1.00 56.94 35 ASN C CA 1
ATOM 3656 C C . ASN C 1 57 ? 36.489 62.928 27.062 1.00 55.87 35 ASN C C 1
ATOM 3657 O O . ASN C 1 57 ? 36.275 62.073 26.202 1.00 56.17 35 ASN C O 1
ATOM 3662 N N . SER C 1 58 ? 35.925 64.152 27.049 1.00 50.78 36 SER C N 1
ATOM 3663 C CA . SER C 1 58 ? 35.139 64.732 25.899 1.00 51.99 36 SER C CA 1
ATOM 3664 C C . SER C 1 58 ? 35.900 64.555 24.603 1.00 45.00 36 SER C C 1
ATOM 3665 O O . SER C 1 58 ? 37.082 64.366 24.638 1.00 41.60 36 SER C O 1
ATOM 3668 N N . LEU C 1 59 ? 35.230 64.669 23.464 1.00 43.62 37 LEU C N 1
ATOM 3669 C CA . LEU C 1 59 ? 35.902 64.473 22.185 1.00 44.21 37 LEU C CA 1
ATOM 3670 C C . LEU C 1 59 ? 35.762 65.689 21.277 1.00 44.23 37 LEU C C 1
ATOM 3671 O O . LEU C 1 59 ? 34.655 66.095 20.947 1.00 49.94 37 LEU C O 1
ATOM 3676 N N . THR C 1 60 ? 36.890 66.287 20.906 1.00 48.17 38 THR C N 1
ATOM 3677 C CA . THR C 1 60 ? 36.918 67.357 19.923 1.00 46.41 38 THR C CA 1
ATOM 3678 C C . THR C 1 60 ? 37.256 66.708 18.621 1.00 50.47 38 THR C C 1
ATOM 3679 O O . THR C 1 60 ? 37.665 65.540 18.590 1.00 53.71 38 THR C O 1
ATOM 3683 N N . VAL C 1 61 ? 37.177 67.480 17.548 1.00 51.81 39 VAL C N 1
ATOM 3684 C CA . VAL C 1 61 ? 37.471 66.955 16.233 1.00 51.89 39 VAL C CA 1
ATOM 3685 C C . VAL C 1 61 ? 38.937 66.551 16.064 1.00 57.15 39 VAL C C 1
ATOM 3686 O O . VAL C 1 61 ? 39.205 65.441 15.603 1.00 57.04 39 VAL C O 1
ATOM 3690 N N . PRO C 1 62 ? 39.891 67.448 16.414 1.00 63.49 40 PRO C N 1
ATOM 3691 C CA . PRO C 1 62 ? 41.311 67.050 16.346 1.00 60.00 40 PRO C CA 1
ATOM 3692 C C . PRO C 1 62 ? 41.590 65.683 16.987 1.00 55.94 40 PRO C C 1
ATOM 3693 O O . PRO C 1 62 ? 42.291 64.851 16.412 1.00 55.33 40 PRO C O 1
ATOM 3697 N N . VAL C 1 63 ? 41.014 65.454 18.157 1.00 50.42 41 VAL C N 1
ATOM 3698 C CA . VAL C 1 63 ? 41.210 64.199 18.888 1.00 51.81 41 VAL C CA 1
ATOM 3699 C C . VAL C 1 63 ? 40.530 62.974 18.262 1.00 49.46 41 VAL C C 1
ATOM 3700 O O . VAL C 1 63 ? 41.135 61.896 18.214 1.00 53.71 41 VAL C O 1
ATOM 3704 N N . ILE C 1 64 ? 39.291 63.133 17.806 1.00 43.82 42 ILE C N 1
ATOM 3705 C CA . ILE C 1 64 ? 38.602 62.084 17.069 1.00 43.80 42 ILE C CA 1
ATOM 3706 C C . ILE C 1 64 ? 39.438 61.743 15.847 1.00 42.28 42 ILE C C 1
ATOM 3707 O O . ILE C 1 64 ? 39.645 60.569 15.551 1.00 43.35 42 ILE C O 1
ATOM 3712 N N . THR C 1 65 ? 39.895 62.763 15.122 1.00 43.13 43 THR C N 1
ATOM 3713 C CA . THR C 1 65 ? 40.809 62.562 13.979 1.00 44.93 43 THR C CA 1
ATOM 3714 C C . THR C 1 65 ? 42.062 61.777 14.366 1.00 42.90 43 THR C C 1
ATOM 3715 O O . THR C 1 65 ? 42.591 61.003 13.570 1.00 42.46 43 THR C O 1
ATOM 3719 N N . GLY C 1 66 ? 42.493 61.940 15.614 1.00 45.39 44 GLY C N 1
ATOM 3720 C CA . GLY C 1 66 ? 43.707 61.301 16.088 1.00 48.83 44 GLY C CA 1
ATOM 3721 C C . GLY C 1 66 ? 43.581 59.810 16.302 1.00 50.43 44 GLY C C 1
ATOM 3722 O O . GLY C 1 66 ? 44.445 59.038 15.869 1.00 57.91 44 GLY C O 1
ATOM 3723 N N . ILE C 1 67 ? 42.508 59.413 16.992 1.00 49.67 45 ILE C N 1
ATOM 3724 C CA . ILE C 1 67 ? 42.205 58.000 17.281 1.00 44.72 45 ILE C CA 1
ATOM 3725 C C . ILE C 1 67 ? 41.982 57.299 15.943 1.00 43.11 45 ILE C C 1
ATOM 3726 O O . ILE C 1 67 ? 42.542 56.243 15.673 1.00 42.83 45 ILE C O 1
ATOM 3731 N N . ALA C 1 68 ? 41.178 57.918 15.087 1.00 43.03 46 ALA C N 1
ATOM 3732 C CA . ALA C 1 68 ? 41.008 57.413 13.749 1.00 46.21 46 ALA C CA 1
ATOM 3733 C C . ALA C 1 68 ? 42.360 57.166 13.085 1.00 42.94 46 ALA C C 1
ATOM 3734 O O . ALA C 1 68 ? 42.610 56.053 12.654 1.00 46.50 46 ALA C O 1
ATOM 3736 N N . ASP C 1 69 ? 43.254 58.160 13.068 1.00 44.05 47 ASP C N 1
ATOM 3737 C CA . ASP C 1 69 ? 44.573 58.021 12.374 1.00 45.36 47 ASP C CA 1
ATOM 3738 C C . ASP C 1 69 ? 45.408 56.920 13.002 1.00 42.29 47 ASP C C 1
ATOM 3739 O O . ASP C 1 69 ? 46.000 56.069 12.329 1.00 44.85 47 ASP C O 1
ATOM 3744 N N . ALA C 1 70 ? 45.464 56.960 14.321 1.00 41.56 48 ALA C N 1
ATOM 3745 C CA . ALA C 1 70 ? 46.090 55.916 15.117 1.00 41.75 48 ALA C CA 1
ATOM 3746 C C . ALA C 1 70 ? 45.527 54.490 14.841 1.00 45.30 48 ALA C C 1
ATOM 3747 O O . ALA C 1 70 ? 46.301 53.497 14.742 1.00 44.21 48 ALA C O 1
ATOM 3757 N N . GLU C 1 72 ? 43.995 53.531 12.057 1.00 46.73 50 GLU C N 1
ATOM 3758 C CA . GLU C 1 72 ? 44.492 53.195 10.715 1.00 54.23 50 GLU C CA 1
ATOM 3759 C C . GLU C 1 72 ? 45.995 52.833 10.728 1.00 54.26 50 GLU C C 1
ATOM 3760 O O . GLU C 1 72 ? 46.384 51.794 10.171 1.00 55.35 50 GLU C O 1
ATOM 3766 N N . TYR C 1 73 ? 46.822 53.644 11.399 1.00 52.97 51 TYR C N 1
ATOM 3767 C CA . TYR C 1 73 ? 48.257 53.336 11.513 1.00 55.32 51 TYR C CA 1
ATOM 3768 C C . TYR C 1 73 ? 48.520 51.918 12.037 1.00 53.66 51 TYR C C 1
ATOM 3769 O O . TYR C 1 73 ? 49.371 51.192 11.527 1.00 59.69 51 TYR C O 1
ATOM 3778 N N . ALA C 1 74 ? 47.769 51.534 13.058 1.00 51.52 52 ALA C N 1
ATOM 3779 C CA . ALA C 1 74 ? 47.965 50.267 13.727 1.00 48.72 52 ALA C CA 1
ATOM 3780 C C . ALA C 1 74 ? 47.641 49.036 12.875 1.00 51.59 52 ALA C C 1
ATOM 3781 O O . ALA C 1 74 ? 48.045 47.921 13.230 1.00 53.92 52 ALA C O 1
ATOM 3783 N N . ALA C 1 75 ? 46.902 49.218 11.778 1.00 50.25 53 ALA C N 1
ATOM 3784 C CA . ALA C 1 75 ? 46.624 48.112 10.859 1.00 51.44 53 ALA C CA 1
ATOM 3785 C C . ALA C 1 75 ? 47.831 47.771 10.006 1.00 54.61 53 ALA C C 1
ATOM 3786 O O . ALA C 1 75 ? 47.955 46.629 9.571 1.00 54.55 53 ALA C O 1
ATOM 3788 N N . THR C 1 76 ? 48.697 48.765 9.755 1.00 60.74 54 THR C N 1
ATOM 3789 C CA . THR C 1 76 ? 49.888 48.596 8.898 1.00 61.68 54 THR C CA 1
ATOM 3790 C C . THR C 1 76 ? 51.045 47.991 9.697 1.00 66.52 54 THR C C 1
ATOM 3791 O O . THR C 1 76 ? 51.752 47.107 9.225 1.00 64.10 54 THR C O 1
ATOM 3795 N N . ASP C 1 77 ? 51.204 48.457 10.930 1.00 71.29 55 ASP C N 1
ATOM 3796 C CA . ASP C 1 77 ? 52.423 48.218 11.699 1.00 74.22 55 ASP C CA 1
ATOM 3797 C C . ASP C 1 77 ? 52.554 46.772 12.230 1.00 71.13 55 ASP C C 1
ATOM 3798 O O . ASP C 1 77 ? 51.792 46.361 13.110 1.00 64.89 55 ASP C O 1
ATOM 3803 N N . PRO C 1 78 ? 53.567 46.024 11.741 1.00 70.70 56 PRO C N 1
ATOM 3804 C CA . PRO C 1 78 ? 53.650 44.589 12.057 1.00 63.98 56 PRO C CA 1
ATOM 3805 C C . PRO C 1 78 ? 54.020 44.303 13.519 1.00 65.40 56 PRO C C 1
ATOM 3806 O O . PRO C 1 78 ? 53.772 43.191 13.996 1.00 63.72 56 PRO C O 1
ATOM 3810 N N . GLU C 1 79 ? 54.578 45.299 14.217 1.00 60.57 57 GLU C N 1
ATOM 3811 C CA . GLU C 1 79 ? 54.833 45.217 15.670 1.00 60.95 57 GLU C CA 1
ATOM 3812 C C . GLU C 1 79 ? 53.594 45.164 16.574 1.00 60.94 57 GLU C C 1
ATOM 3813 O O . GLU C 1 79 ? 53.703 44.800 17.772 1.00 57.58 57 GLU C O 1
ATOM 3819 N N . VAL C 1 80 ? 52.435 45.549 16.026 1.00 57.32 58 VAL C N 1
ATOM 3820 C CA . VAL C 1 80 ? 51.205 45.630 16.811 1.00 52.76 58 VAL C CA 1
ATOM 3821 C C . VAL C 1 80 ? 50.569 44.251 16.868 1.00 48.18 58 VAL C C 1
ATOM 3822 O O . VAL C 1 80 ? 50.418 43.589 15.830 1.00 43.66 58 VAL C O 1
ATOM 3826 N N . LYS C 1 81 ? 50.240 43.799 18.084 1.00 45.53 59 LYS C N 1
ATOM 3827 C CA . LYS C 1 81 ? 49.500 42.528 18.260 1.00 46.84 59 LYS C CA 1
ATOM 3828 C C . LYS C 1 81 ? 48.152 42.710 18.956 1.00 45.40 59 LYS C C 1
ATOM 3829 O O . LYS C 1 81 ? 47.228 41.959 18.671 1.00 42.37 59 LYS C O 1
ATOM 3835 N N . VAL C 1 82 ? 48.047 43.678 19.870 1.00 44.99 60 VAL C N 1
ATOM 3836 C CA . VAL C 1 82 ? 46.808 43.946 20.600 1.00 46.83 60 VAL C CA 1
ATOM 3837 C C . VAL C 1 82 ? 46.689 45.431 20.687 1.00 47.89 60 VAL C C 1
ATOM 3838 O O . VAL C 1 82 ? 47.708 46.097 20.676 1.00 54.89 60 VAL C O 1
ATOM 3842 N N . VAL C 1 83 ? 45.455 45.940 20.790 1.00 44.91 61 VAL C N 1
ATOM 3843 C CA . VAL C 1 83 ? 45.183 47.369 20.823 1.00 44.33 61 VAL C CA 1
ATOM 3844 C C . VAL C 1 83 ? 44.233 47.686 22.002 1.00 46.68 61 VAL C C 1
ATOM 3845 O O . VAL C 1 83 ? 43.246 47.002 22.212 1.00 47.37 61 VAL C O 1
ATOM 3849 N N . ARG C 1 84 ? 44.543 48.692 22.806 1.00 48.09 62 ARG C N 1
ATOM 3850 C CA . ARG C 1 84 ? 43.639 49.057 23.886 1.00 49.45 62 ARG C CA 1
ATOM 3851 C C . ARG C 1 84 ? 43.297 50.516 23.804 1.00 46.38 62 ARG C C 1
ATOM 3852 O O . ARG C 1 84 ? 44.182 51.328 23.629 1.00 41.56 62 ARG C O 1
ATOM 3860 N N . ILE C 1 85 ? 42.008 50.829 23.925 1.00 46.48 63 ILE C N 1
ATOM 3861 C CA . ILE C 1 85 ? 41.550 52.206 24.023 1.00 47.36 63 ILE C CA 1
ATOM 3862 C C . ILE C 1 85 ? 41.088 52.376 25.424 1.00 47.42 63 ILE C C 1
ATOM 3863 O O . ILE C 1 85 ? 40.438 51.483 25.973 1.00 46.79 63 ILE C O 1
ATOM 3868 N N . GLY C 1 86 ? 41.351 53.557 25.958 1.00 47.08 64 GLY C N 1
ATOM 3869 C CA . GLY C 1 86 ? 40.853 53.959 27.253 1.00 48.94 64 GLY C CA 1
ATOM 3870 C C . GLY C 1 86 ? 40.908 55.470 27.404 1.00 52.21 64 GLY C C 1
ATOM 3871 O O . GLY C 1 86 ? 41.275 56.189 26.462 1.00 52.64 64 GLY C O 1
ATOM 3872 N N . GLY C 1 87 ? 40.508 55.940 28.587 1.00 53.45 65 GLY C N 1
ATOM 3873 C CA . GLY C 1 87 ? 40.512 57.354 28.934 1.00 54.75 65 GLY C CA 1
ATOM 3874 C C . GLY C 1 87 ? 41.024 57.553 30.345 1.00 54.30 65 GLY C C 1
ATOM 3875 O O . GLY C 1 87 ? 40.772 56.703 31.206 1.00 47.15 65 GLY C O 1
ATOM 3876 N N . ALA C 1 88 ? 41.730 58.672 30.584 1.00 55.02 66 ALA C N 1
ATOM 3877 C CA . ALA C 1 88 ? 42.425 58.915 31.869 1.00 53.95 66 ALA C CA 1
ATOM 3878 C C . ALA C 1 88 ? 41.490 59.327 33.015 1.00 52.88 66 ALA C C 1
ATOM 3879 O O . ALA C 1 88 ? 40.456 59.972 32.800 1.00 46.56 66 ALA C O 1
ATOM 3881 N N . GLY C 1 89 ? 41.881 58.948 34.232 1.00 53.57 67 GLY C N 1
ATOM 3882 C CA . GLY C 1 89 ? 41.167 59.324 35.438 1.00 50.94 67 GLY C CA 1
ATOM 3883 C C . GLY C 1 89 ? 39.854 58.588 35.622 1.00 53.44 67 GLY C C 1
ATOM 3884 O O . GLY C 1 89 ? 39.802 57.388 35.498 1.00 50.72 67 GLY C O 1
ATOM 3885 N N . ARG C 1 90 ? 38.796 59.329 35.927 1.00 60.02 68 ARG C N 1
ATOM 3886 C CA . ARG C 1 90 ? 37.525 58.745 36.354 1.00 66.37 68 ARG C CA 1
ATOM 3887 C C . ARG C 1 90 ? 36.763 58.066 35.199 1.00 68.44 68 ARG C C 1
ATOM 3888 O O . ARG C 1 90 ? 36.270 56.939 35.353 1.00 69.23 68 ARG C O 1
ATOM 3896 N N . GLY C 1 91 ? 36.681 58.754 34.057 1.00 65.29 69 GLY C N 1
ATOM 3897 C CA . GLY C 1 91 ? 35.815 58.357 32.943 1.00 57.08 69 GLY C CA 1
ATOM 3898 C C . GLY C 1 91 ? 36.527 57.630 31.824 1.00 54.70 69 GLY C C 1
ATOM 3899 O O . GLY C 1 91 ? 37.755 57.593 31.782 1.00 50.41 69 GLY C O 1
ATOM 3900 N N . PHE C 1 92 ? 35.729 57.012 30.945 1.00 51.52 70 PHE C N 1
ATOM 3901 C CA . PHE C 1 92 ? 36.224 56.403 29.726 1.00 48.34 70 PHE C CA 1
ATOM 3902 C C . PHE C 1 92 ? 36.134 57.453 28.610 1.00 48.56 70 PHE C C 1
ATOM 3903 O O . PHE C 1 92 ? 37.144 57.845 28.070 1.00 45.47 70 PHE C O 1
ATOM 3911 N N . SER C 1 93 ? 34.916 57.874 28.262 1.00 48.34 71 SER C N 1
ATOM 3912 C CA . SER C 1 93 ? 34.673 59.111 27.502 1.00 45.28 71 SER C CA 1
ATOM 3913 C C . SER C 1 93 ? 33.209 59.470 27.542 1.00 47.36 71 SER C C 1
ATOM 3914 O O . SER C 1 93 ? 32.344 58.598 27.341 1.00 47.59 71 SER C O 1
ATOM 3917 N N . SER C 1 94 ? 32.952 60.765 27.753 1.00 49.92 72 SER C N 1
ATOM 3918 C CA . SER C 1 94 ? 31.600 61.319 27.754 1.00 50.74 72 SER C CA 1
ATOM 3919 C C . SER C 1 94 ? 31.100 61.609 26.341 1.00 50.06 72 SER C C 1
ATOM 3920 O O . SER C 1 94 ? 30.011 62.157 26.164 1.00 57.57 72 SER C O 1
ATOM 3923 N N . GLY C 1 95 ? 31.883 61.248 25.335 1.00 47.31 73 GLY C N 1
ATOM 3924 C CA . GLY C 1 95 ? 31.413 61.309 23.970 1.00 48.37 73 GLY C CA 1
ATOM 3925 C C . GLY C 1 95 ? 31.759 62.643 23.355 1.00 48.14 73 GLY C C 1
ATOM 3926 O O . GLY C 1 95 ? 32.704 63.305 23.794 1.00 40.21 73 GLY C O 1
ATOM 3927 N N . ALA C 1 96 ? 31.004 63.029 22.328 1.00 50.26 74 ALA C N 1
ATOM 3928 C CA . ALA C 1 96 ? 31.364 64.208 21.536 1.00 57.42 74 ALA C CA 1
ATOM 3929 C C . ALA C 1 96 ? 31.299 65.427 22.436 1.00 52.66 74 ALA C C 1
ATOM 3930 O O . ALA C 1 96 ? 30.402 65.524 23.239 1.00 52.42 74 ALA C O 1
ATOM 3932 N N . GLY C 1 97 ? 32.264 66.332 22.316 1.00 57.70 75 GLY C N 1
ATOM 3933 C CA . GLY C 1 97 ? 32.335 67.507 23.192 1.00 60.38 75 GLY C CA 1
ATOM 3934 C C . GLY C 1 97 ? 31.244 68.515 22.907 1.00 60.61 75 GLY C C 1
ATOM 3935 O O . GLY C 1 97 ? 30.879 68.708 21.749 1.00 57.85 75 GLY C O 1
ATOM 3936 N N . ILE C 1 98 ? 30.787 69.194 23.967 1.00 70.81 76 ILE C N 1
ATOM 3937 C CA . ILE C 1 98 ? 29.550 70.005 23.961 1.00 77.78 76 ILE C CA 1
ATOM 3938 C C . ILE C 1 98 ? 29.388 70.947 25.202 1.00 78.31 76 ILE C C 1
ATOM 3939 O O . ILE C 1 98 ? 30.090 71.966 25.389 1.00 73.72 76 ILE C O 1
ATOM 3944 N N . ASP C 1 112 ? 28.564 67.663 8.773 1.00 56.75 90 ASP C N 1
ATOM 3945 C CA . ASP C 1 112 ? 29.749 68.193 9.401 1.00 65.89 90 ASP C CA 1
ATOM 3946 C C . ASP C 1 112 ? 30.850 67.099 9.505 1.00 67.00 90 ASP C C 1
ATOM 3947 O O . ASP C 1 112 ? 30.580 65.890 9.474 1.00 69.27 90 ASP C O 1
ATOM 3952 N N . GLU C 1 113 ? 32.093 67.556 9.614 1.00 62.45 91 GLU C N 1
ATOM 3953 C CA . GLU C 1 113 ? 33.275 66.705 9.631 1.00 57.77 91 GLU C CA 1
ATOM 3954 C C . GLU C 1 113 ? 33.329 65.783 10.883 1.00 51.64 91 GLU C C 1
ATOM 3955 O O . GLU C 1 113 ? 33.899 64.700 10.823 1.00 47.03 91 GLU C O 1
ATOM 3961 N N . ILE C 1 114 ? 32.769 66.219 12.009 1.00 49.72 92 ILE C N 1
ATOM 3962 C CA . ILE C 1 114 ? 32.769 65.406 13.240 1.00 51.48 92 ILE C CA 1
ATOM 3963 C C . ILE C 1 114 ? 32.274 63.998 12.885 1.00 47.72 92 ILE C C 1
ATOM 3964 O O . ILE C 1 114 ? 32.898 62.989 13.201 1.00 38.68 92 ILE C O 1
ATOM 3969 N N . ILE C 1 115 ? 31.153 63.950 12.189 1.00 43.65 93 ILE C N 1
ATOM 3970 C CA . ILE C 1 115 ? 30.527 62.676 11.908 1.00 44.78 93 ILE C CA 1
ATOM 3971 C C . ILE C 1 115 ? 31.340 61.816 10.946 1.00 44.58 93 ILE C C 1
ATOM 3972 O O . ILE C 1 115 ? 31.489 60.603 11.161 1.00 48.66 93 ILE C O 1
ATOM 3977 N N . LEU C 1 116 ? 31.844 62.445 9.888 1.00 41.90 94 LEU C N 1
ATOM 3978 C CA . LEU C 1 116 ? 32.691 61.753 8.910 1.00 41.39 94 LEU C CA 1
ATOM 3979 C C . LEU C 1 116 ? 33.884 61.111 9.586 1.00 38.62 94 LEU C C 1
ATOM 3980 O O . LEU C 1 116 ? 34.363 60.091 9.146 1.00 43.01 94 LEU C O 1
ATOM 3985 N N . GLU C 1 117 ? 34.376 61.728 10.641 1.00 37.37 95 GLU C N 1
ATOM 3986 C CA . GLU C 1 117 ? 35.571 61.256 11.274 1.00 41.11 95 GLU C CA 1
ATOM 3987 C C . GLU C 1 117 ? 35.235 60.216 12.329 1.00 41.20 95 GLU C C 1
ATOM 3988 O O . GLU C 1 117 ? 36.030 59.274 12.543 1.00 34.53 95 GLU C O 1
ATOM 3994 N N . ILE C 1 118 ? 34.086 60.403 13.000 1.00 40.86 96 ILE C N 1
ATOM 3995 C CA . ILE C 1 118 ? 33.535 59.364 13.863 1.00 39.82 96 ILE C CA 1
ATOM 3996 C C . ILE C 1 118 ? 33.480 58.101 13.020 1.00 40.50 96 ILE C C 1
ATOM 3997 O O . ILE C 1 118 ? 33.926 57.022 13.446 1.00 37.53 96 ILE C O 1
ATOM 4002 N N . ASN C 1 119 ? 32.917 58.247 11.817 1.00 39.36 97 ASN C N 1
ATOM 4003 C CA . ASN C 1 119 ? 32.718 57.105 10.936 1.00 39.75 97 ASN C CA 1
ATOM 4004 C C . ASN C 1 119 ? 34.063 56.492 10.578 1.00 40.09 97 ASN C C 1
ATOM 4005 O O . ASN C 1 119 ? 34.231 55.287 10.676 1.00 42.56 97 ASN C O 1
ATOM 4010 N N . ARG C 1 120 ? 35.031 57.323 10.214 1.00 40.88 98 ARG C N 1
ATOM 4011 C CA . ARG C 1 120 ? 36.380 56.844 9.935 1.00 42.46 98 ARG C CA 1
ATOM 4012 C C . ARG C 1 120 ? 36.901 56.046 11.103 1.00 35.56 98 ARG C C 1
ATOM 4013 O O . ARG C 1 120 ? 37.428 54.971 10.931 1.00 37.61 98 ARG C O 1
ATOM 4021 N N . LEU C 1 121 ? 36.788 56.603 12.293 1.00 34.69 99 LEU C N 1
ATOM 4022 C CA . LEU C 1 121 ? 37.293 55.935 13.488 1.00 37.68 99 LEU C CA 1
ATOM 4023 C C . LEU C 1 121 ? 36.667 54.538 13.612 1.00 37.83 99 LEU C C 1
ATOM 4024 O O . LEU C 1 121 ? 37.380 53.521 13.631 1.00 37.66 99 LEU C O 1
ATOM 4029 N N . VAL C 1 122 ? 35.338 54.510 13.628 1.00 33.83 100 VAL C N 1
ATOM 4030 C CA . VAL C 1 122 ? 34.592 53.277 13.783 1.00 34.79 100 VAL C CA 1
ATOM 4031 C C . VAL C 1 122 ? 34.970 52.227 12.741 1.00 33.01 100 VAL C C 1
ATOM 4032 O O . VAL C 1 122 ? 35.246 51.061 13.094 1.00 31.17 100 VAL C O 1
ATOM 4036 N N . ARG C 1 123 ? 35.048 52.625 11.480 1.00 32.08 101 ARG C N 1
ATOM 4037 C CA . ARG C 1 123 ? 35.513 51.686 10.439 1.00 33.87 101 ARG C CA 1
ATOM 4038 C C . ARG C 1 123 ? 36.910 51.216 10.688 1.00 33.08 101 ARG C C 1
ATOM 4039 O O . ARG C 1 123 ? 37.242 50.106 10.310 1.00 37.11 101 ARG C O 1
ATOM 4047 N N . ALA C 1 124 ? 37.751 52.067 11.268 1.00 35.90 102 ALA C N 1
ATOM 4048 C CA . ALA C 1 124 ? 39.165 51.699 11.437 1.00 37.99 102 ALA C CA 1
ATOM 4049 C C . ALA C 1 124 ? 39.240 50.612 12.478 1.00 37.38 102 ALA C C 1
ATOM 4050 O O . ALA C 1 124 ? 39.977 49.657 12.312 1.00 34.72 102 ALA C O 1
ATOM 4052 N N . ILE C 1 125 ? 38.434 50.744 13.535 1.00 37.81 103 ILE C N 1
ATOM 4053 C CA . ILE C 1 125 ? 38.392 49.697 14.554 1.00 40.18 103 ILE C CA 1
ATOM 4054 C C . ILE C 1 125 ? 37.893 48.369 14.012 1.00 39.09 103 ILE C C 1
ATOM 4055 O O . ILE C 1 125 ? 38.521 47.376 14.235 1.00 41.51 103 ILE C O 1
ATOM 4060 N N . ALA C 1 126 ? 36.780 48.367 13.297 1.00 42.97 104 ALA C N 1
ATOM 4061 C CA . ALA C 1 126 ? 36.211 47.135 12.721 1.00 40.72 104 ALA C CA 1
ATOM 4062 C C . ALA C 1 126 ? 37.145 46.482 11.695 1.00 39.45 104 ALA C C 1
ATOM 4063 O O . ALA C 1 126 ? 37.186 45.258 11.563 1.00 38.82 104 ALA C O 1
ATOM 4065 N N . ALA C 1 127 ? 37.859 47.302 10.946 1.00 40.28 105 ALA C N 1
ATOM 4066 C CA . ALA C 1 127 ? 38.780 46.796 9.927 1.00 41.35 105 ALA C CA 1
ATOM 4067 C C . ALA C 1 127 ? 40.153 46.327 10.498 1.00 43.20 105 ALA C C 1
ATOM 4068 O O . ALA C 1 127 ? 40.933 45.716 9.778 1.00 45.50 105 ALA C O 1
ATOM 4070 N N . LEU C 1 128 ? 40.434 46.599 11.774 1.00 39.28 106 LEU C N 1
ATOM 4071 C CA . LEU C 1 128 ? 41.768 46.331 12.352 1.00 43.58 106 LEU C CA 1
ATOM 4072 C C . LEU C 1 128 ? 42.097 44.817 12.589 1.00 41.68 106 LEU C C 1
ATOM 4073 O O . LEU C 1 128 ? 41.476 44.179 13.442 1.00 40.87 106 LEU C O 1
ATOM 4078 N N . PRO C 1 129 ? 43.069 44.243 11.854 1.00 37.13 107 PRO C N 1
ATOM 4079 C CA . PRO C 1 129 ? 43.390 42.795 11.952 1.00 37.17 107 PRO C CA 1
ATOM 4080 C C . PRO C 1 129 ? 44.045 42.322 13.271 1.00 38.71 107 PRO C C 1
ATOM 4081 O O . PRO C 1 129 ? 44.902 41.434 13.270 1.00 34.95 107 PRO C O 1
ATOM 4085 N N . HIS C 1 130 ? 43.622 42.893 14.386 1.00 36.48 108 HIS C N 1
ATOM 4086 C CA . HIS C 1 130 ? 44.129 42.526 15.657 1.00 36.37 108 HIS C CA 1
ATOM 4087 C C . HIS C 1 130 ? 43.022 42.663 16.656 1.00 38.45 108 HIS C C 1
ATOM 4088 O O . HIS C 1 130 ? 42.038 43.371 16.409 1.00 36.50 108 HIS C O 1
ATOM 4095 N N . PRO C 1 131 ? 43.151 41.981 17.801 1.00 41.72 109 PRO C N 1
ATOM 4096 C CA . PRO C 1 131 ? 42.128 42.213 18.816 1.00 41.50 109 PRO C CA 1
ATOM 4097 C C . PRO C 1 131 ? 42.200 43.648 19.297 1.00 42.71 109 PRO C C 1
ATOM 4098 O O . PRO C 1 131 ? 43.297 44.158 19.531 1.00 47.20 109 PRO C O 1
ATOM 4102 N N . VAL C 1 132 ? 41.049 44.303 19.394 1.00 42.73 110 VAL C N 1
ATOM 4103 C CA . VAL C 1 132 ? 40.971 45.659 19.909 1.00 39.93 110 VAL C CA 1
ATOM 4104 C C . VAL C 1 132 ? 40.188 45.659 21.211 1.00 38.21 110 VAL C C 1
ATOM 4105 O O . VAL C 1 132 ? 39.054 45.198 21.235 1.00 39.61 110 VAL C O 1
ATOM 4109 N N . VAL C 1 133 ? 40.793 46.173 22.286 1.00 37.27 111 VAL C N 1
ATOM 4110 C CA . VAL C 1 133 ? 40.231 46.062 23.618 1.00 35.48 111 VAL C CA 1
ATOM 4111 C C . VAL C 1 133 ? 39.801 47.392 24.159 1.00 36.53 111 VAL C C 1
ATOM 4112 O O . VAL C 1 133 ? 40.604 48.292 24.192 1.00 45.32 111 VAL C O 1
ATOM 4116 N N . ALA C 1 134 ? 38.548 47.494 24.608 1.00 36.33 112 ALA C N 1
ATOM 4117 C CA . ALA C 1 134 ? 38.040 48.666 25.287 1.00 36.74 112 ALA C CA 1
ATOM 4118 C C . ALA C 1 134 ? 38.050 48.497 26.797 1.00 37.32 112 ALA C C 1
ATOM 4119 O O . ALA C 1 134 ? 37.481 47.567 27.346 1.00 43.30 112 ALA C O 1
ATOM 4121 N N . VAL C 1 135 ? 38.664 49.457 27.458 1.00 38.69 113 VAL C N 1
ATOM 4122 C CA . VAL C 1 135 ? 38.955 49.402 28.865 1.00 39.54 113 VAL C CA 1
ATOM 4123 C C . VAL C 1 135 ? 38.135 50.476 29.535 1.00 37.25 113 VAL C C 1
ATOM 4124 O O . VAL C 1 135 ? 38.505 51.624 29.511 1.00 41.05 113 VAL C O 1
ATOM 4128 N N . VAL C 1 136 ? 37.029 50.098 30.144 1.00 39.98 114 VAL C N 1
ATOM 4129 C CA . VAL C 1 136 ? 36.034 51.060 30.564 1.00 39.38 114 VAL C CA 1
ATOM 4130 C C . VAL C 1 136 ? 36.042 51.163 32.102 1.00 43.90 114 VAL C C 1
ATOM 4131 O O . VAL C 1 136 ? 35.461 50.319 32.756 1.00 42.23 114 VAL C O 1
ATOM 4135 N N . GLN C 1 137 ? 36.731 52.169 32.667 1.00 48.20 115 GLN C N 1
ATOM 4136 C CA . GLN C 1 137 ? 36.882 52.254 34.148 1.00 54.21 115 GLN C CA 1
ATOM 4137 C C . GLN C 1 137 ? 35.769 53.081 34.741 1.00 51.75 115 GLN C C 1
ATOM 4138 O O . GLN C 1 137 ? 35.518 52.980 35.924 1.00 52.12 115 GLN C O 1
ATOM 4144 N N . GLY C 1 138 ? 35.109 53.903 33.931 1.00 52.91 116 GLY C N 1
ATOM 4145 C CA . GLY C 1 138 ? 34.020 54.710 34.448 1.00 54.77 116 GLY C CA 1
ATOM 4146 C C . GLY C 1 138 ? 32.943 54.996 33.433 1.00 57.42 116 GLY C C 1
ATOM 4147 O O . GLY C 1 138 ? 32.606 54.136 32.656 1.00 65.05 116 GLY C O 1
ATOM 4148 N N . PRO C 1 139 ? 32.375 56.212 33.450 1.00 61.92 117 PRO C N 1
ATOM 4149 C CA . PRO C 1 139 ? 31.293 56.517 32.497 1.00 54.92 117 PRO C CA 1
ATOM 4150 C C . PRO C 1 139 ? 31.684 56.405 31.027 1.00 49.60 117 PRO C C 1
ATOM 4151 O O . PRO C 1 139 ? 32.819 56.743 30.640 1.00 47.29 117 PRO C O 1
ATOM 4155 N N . ALA C 1 140 ? 30.754 55.850 30.242 1.00 45.62 118 ALA C N 1
ATOM 4156 C CA . ALA C 1 140 ? 30.799 55.841 28.774 1.00 41.28 118 ALA C CA 1
ATOM 4157 C C . ALA C 1 140 ? 29.489 56.454 28.288 1.00 39.09 118 ALA C C 1
ATOM 4158 O O . ALA C 1 140 ? 28.379 55.996 28.645 1.00 40.81 118 ALA C O 1
ATOM 4160 N N . ALA C 1 141 ? 29.583 57.478 27.466 1.00 37.24 119 ALA C N 1
ATOM 4161 C CA . ALA C 1 141 ? 28.359 58.153 27.020 1.00 38.60 119 ALA C CA 1
ATOM 4162 C C . ALA C 1 141 ? 28.446 58.577 25.575 1.00 38.38 119 ALA C C 1
ATOM 4163 O O . ALA C 1 141 ? 29.530 58.861 25.075 1.00 39.75 119 ALA C O 1
ATOM 4165 N N . GLY C 1 142 ? 27.306 58.602 24.894 1.00 43.80 120 GLY C N 1
ATOM 4166 C CA . GLY C 1 142 ? 27.266 58.936 23.453 1.00 44.31 120 GLY C CA 1
ATOM 4167 C C . GLY C 1 142 ? 28.258 58.139 22.615 1.00 43.54 120 GLY C C 1
ATOM 4168 O O . GLY C 1 142 ? 28.375 56.936 22.773 1.00 41.12 120 GLY C O 1
ATOM 4169 N N . VAL C 1 143 ? 28.990 58.798 21.714 1.00 44.97 121 VAL C N 1
ATOM 4170 C CA . VAL C 1 143 ? 29.931 58.041 20.880 1.00 41.71 121 VAL C CA 1
ATOM 4171 C C . VAL C 1 143 ? 31.002 57.338 21.652 1.00 36.72 121 VAL C C 1
ATOM 4172 O O . VAL C 1 143 ? 31.703 56.534 21.077 1.00 38.17 121 VAL C O 1
ATOM 4176 N N . GLY C 1 144 ? 31.194 57.678 22.915 1.00 35.46 122 GLY C N 1
ATOM 4177 C CA . GLY C 1 144 ? 32.135 56.933 23.733 1.00 35.03 122 GLY C CA 1
ATOM 4178 C C . GLY C 1 144 ? 31.680 55.478 23.756 1.00 35.84 122 GLY C C 1
ATOM 4179 O O . GLY C 1 144 ? 32.486 54.539 23.618 1.00 34.16 122 GLY C O 1
ATOM 4180 N N . VAL C 1 145 ? 30.365 55.305 23.868 1.00 33.62 123 VAL C N 1
ATOM 4181 C CA . VAL C 1 145 ? 29.776 53.988 23.902 1.00 34.45 123 VAL C CA 1
ATOM 4182 C C . VAL C 1 145 ? 29.952 53.329 22.550 1.00 36.26 123 VAL C C 1
ATOM 4183 O O . VAL C 1 145 ? 30.358 52.169 22.482 1.00 35.12 123 VAL C O 1
ATOM 4187 N N . SER C 1 146 ? 29.674 54.068 21.473 1.00 36.66 124 SER C N 1
ATOM 4188 C CA . SER C 1 146 ? 29.803 53.501 20.137 1.00 37.29 124 SER C CA 1
ATOM 4189 C C . SER C 1 146 ? 31.193 52.980 19.922 1.00 35.68 124 SER C C 1
ATOM 4190 O O . SER C 1 146 ? 31.377 51.892 19.396 1.00 40.05 124 SER C O 1
ATOM 4193 N N . ILE C 1 147 ? 32.174 53.740 20.354 1.00 35.00 125 ILE C N 1
ATOM 4194 C CA . ILE C 1 147 ? 33.569 53.333 20.199 1.00 35.93 125 ILE C CA 1
ATOM 4195 C C . ILE C 1 147 ? 33.872 52.057 20.945 1.00 34.45 125 ILE C C 1
ATOM 4196 O O . ILE C 1 147 ? 34.463 51.146 20.383 1.00 32.63 125 ILE C O 1
ATOM 4201 N N . ALA C 1 148 ? 33.453 51.990 22.199 1.00 37.18 126 ALA C N 1
ATOM 4202 C CA . ALA C 1 148 ? 33.554 50.754 22.974 1.00 38.88 126 ALA C CA 1
ATOM 4203 C C . ALA C 1 148 ? 32.936 49.588 22.259 1.00 40.28 126 ALA C C 1
ATOM 4204 O O . ALA C 1 148 ? 33.550 48.516 22.153 1.00 45.70 126 ALA C O 1
ATOM 4206 N N . LEU C 1 149 ? 31.726 49.785 21.751 1.00 38.95 127 LEU C N 1
ATOM 4207 C CA . LEU C 1 149 ? 30.997 48.671 21.183 1.00 38.32 127 LEU C CA 1
ATOM 4208 C C . LEU C 1 149 ? 31.461 48.267 19.827 1.00 37.04 127 LEU C C 1
ATOM 4209 O O . LEU C 1 149 ? 31.122 47.189 19.363 1.00 43.72 127 LEU C O 1
ATOM 4214 N N . ALA C 1 150 ? 32.286 49.083 19.209 1.00 34.66 128 ALA C N 1
ATOM 4215 C CA . ALA C 1 150 ? 32.917 48.695 17.966 1.00 34.06 128 ALA C CA 1
ATOM 4216 C C . ALA C 1 150 ? 34.070 47.809 18.246 1.00 32.35 128 ALA C C 1
ATOM 4217 O O . ALA C 1 150 ? 34.534 47.123 17.346 1.00 33.16 128 ALA C O 1
ATOM 4219 N N . CYS C 1 151 ? 34.560 47.831 19.480 1.00 32.10 129 CYS C N 1
ATOM 4220 C CA . CYS C 1 151 ? 35.719 47.015 19.817 1.00 34.31 129 CYS C CA 1
ATOM 4221 C C . CYS C 1 151 ? 35.349 45.517 19.860 1.00 36.40 129 CYS C C 1
ATOM 4222 O O . CYS C 1 151 ? 34.191 45.140 19.633 1.00 34.86 129 CYS C O 1
ATOM 4225 N N . ASP C 1 152 ? 36.338 44.672 20.119 1.00 36.10 130 ASP C N 1
ATOM 4226 C CA . ASP C 1 152 ? 36.170 43.205 20.108 1.00 38.91 130 ASP C CA 1
ATOM 4227 C C . ASP C 1 152 ? 35.961 42.636 21.503 1.00 38.71 130 ASP C C 1
ATOM 4228 O O . ASP C 1 152 ? 35.277 41.623 21.726 1.00 37.61 130 ASP C O 1
ATOM 4233 N N . VAL C 1 153 ? 36.578 43.303 22.448 1.00 36.69 131 VAL C N 1
ATOM 4234 C CA . VAL C 1 153 ? 36.536 42.889 23.813 1.00 38.65 131 VAL C CA 1
ATOM 4235 C C . VAL C 1 153 ? 36.241 44.148 24.600 1.00 36.34 131 VAL C C 1
ATOM 4236 O O . VAL C 1 153 ? 36.868 45.177 24.364 1.00 34.65 131 VAL C O 1
ATOM 4240 N N . VAL C 1 154 ? 35.274 44.077 25.502 1.00 36.51 132 VAL C N 1
ATOM 4241 C CA . VAL C 1 154 ? 34.981 45.206 26.363 1.00 36.70 132 VAL C CA 1
ATOM 4242 C C . VAL C 1 154 ? 35.084 44.797 27.827 1.00 36.22 132 VAL C C 1
ATOM 4243 O O . VAL C 1 154 ? 34.292 44.016 28.315 1.00 38.77 132 VAL C O 1
ATOM 4247 N N . LEU C 1 155 ? 36.094 45.336 28.511 1.00 39.19 133 LEU C N 1
ATOM 4248 C CA . LEU C 1 155 ? 36.327 45.094 29.933 1.00 37.13 133 LEU C CA 1
ATOM 4249 C C . LEU C 1 155 ? 35.837 46.304 30.716 1.00 35.56 133 LEU C C 1
ATOM 4250 O O . LEU C 1 155 ? 36.239 47.418 30.458 1.00 32.26 133 LEU C O 1
ATOM 4255 N N . ALA C 1 156 ? 34.946 46.056 31.660 1.00 36.61 134 ALA C N 1
ATOM 4256 C CA . ALA C 1 156 ? 34.386 47.085 32.482 1.00 41.65 134 ALA C CA 1
ATOM 4257 C C . ALA C 1 156 ? 34.690 46.899 33.990 1.00 46.04 134 ALA C C 1
ATOM 4258 O O . ALA C 1 156 ? 34.799 45.777 34.494 1.00 44.84 134 ALA C O 1
ATOM 4260 N N . SER C 1 157 ? 34.873 48.035 34.666 1.00 47.41 135 SER C N 1
ATOM 4261 C CA . SER C 1 157 ? 34.856 48.144 36.116 1.00 46.20 135 SER C CA 1
ATOM 4262 C C . SER C 1 157 ? 33.428 48.109 36.645 1.00 48.13 135 SER C C 1
ATOM 4263 O O . SER C 1 157 ? 32.483 48.554 35.974 1.00 42.15 135 SER C O 1
ATOM 4266 N N . GLU C 1 158 ? 33.262 47.639 37.873 1.00 50.56 136 GLU C N 1
ATOM 4267 C CA . GLU C 1 158 ? 31.965 47.774 38.519 1.00 56.26 136 GLU C CA 1
ATOM 4268 C C . GLU C 1 158 ? 31.556 49.250 38.632 1.00 54.47 136 GLU C C 1
ATOM 4269 O O . GLU C 1 158 ? 30.374 49.540 38.718 1.00 48.07 136 GLU C O 1
ATOM 4275 N N . ASN C 1 159 ? 32.524 50.168 38.591 1.00 53.66 137 ASN C N 1
ATOM 4276 C CA . ASN C 1 159 ? 32.230 51.620 38.573 1.00 57.33 137 ASN C CA 1
ATOM 4277 C C . ASN C 1 159 ? 31.658 52.156 37.262 1.00 53.00 137 ASN C C 1
ATOM 4278 O O . ASN C 1 159 ? 31.009 53.196 37.244 1.00 49.65 137 ASN C O 1
ATOM 4283 N N . ALA C 1 160 ? 31.910 51.446 36.172 1.00 53.14 138 ALA C N 1
ATOM 4284 C CA . ALA C 1 160 ? 31.488 51.875 34.849 1.00 45.12 138 ALA C CA 1
ATOM 4285 C C . ALA C 1 160 ? 30.003 51.841 34.648 1.00 41.11 138 ALA C C 1
ATOM 4286 O O . ALA C 1 160 ? 29.303 51.069 35.271 1.00 42.66 138 ALA C O 1
ATOM 4288 N N . PHE C 1 161 ? 29.533 52.698 33.754 1.00 42.83 139 PHE C N 1
ATOM 4289 C CA . PHE C 1 161 ? 28.200 52.567 33.184 1.00 40.32 139 PHE C CA 1
ATOM 4290 C C . PHE C 1 161 ? 28.163 53.068 31.747 1.00 40.38 139 PHE C C 1
ATOM 4291 O O . PHE C 1 161 ? 29.044 53.803 31.302 1.00 41.59 139 PHE C O 1
ATOM 4299 N N . PHE C 1 162 ? 27.104 52.670 31.048 1.00 38.82 140 PHE C N 1
ATOM 4300 C CA . PHE C 1 162 ? 26.917 52.990 29.670 1.00 38.35 140 PHE C CA 1
ATOM 4301 C C . PHE C 1 162 ? 25.644 53.791 29.457 1.00 41.14 140 PHE C C 1
ATOM 4302 O O . PHE C 1 162 ? 24.607 53.530 30.060 1.00 40.43 140 PHE C O 1
ATOM 4318 N N . LEU C 1 164 ? 23.628 55.755 26.075 1.00 41.72 142 LEU C N 1
ATOM 4319 C CA . LEU C 1 164 ? 23.444 56.373 24.796 1.00 41.08 142 LEU C CA 1
ATOM 4320 C C . LEU C 1 164 ? 22.692 57.680 24.978 1.00 39.04 142 LEU C C 1
ATOM 4321 O O . LEU C 1 164 ? 21.480 57.727 24.829 1.00 31.77 142 LEU C O 1
ATOM 4326 N N . ALA C 1 165 ? 23.444 58.738 25.259 1.00 40.53 143 ALA C N 1
ATOM 4327 C CA . ALA C 1 165 ? 22.884 60.031 25.677 1.00 44.83 143 ALA C CA 1
ATOM 4328 C C . ALA C 1 165 ? 22.269 60.842 24.557 1.00 42.31 143 ALA C C 1
ATOM 4329 O O . ALA C 1 165 ? 21.473 61.733 24.815 1.00 46.12 143 ALA C O 1
ATOM 4331 N N . PHE C 1 166 ? 22.599 60.515 23.320 1.00 42.53 144 PHE C N 1
ATOM 4332 C CA . PHE C 1 166 ? 22.312 61.394 22.186 1.00 42.67 144 PHE C CA 1
ATOM 4333 C C . PHE C 1 166 ? 20.964 62.120 22.311 1.00 41.37 144 PHE C C 1
ATOM 4334 O O . PHE C 1 166 ? 20.838 63.337 22.148 1.00 39.20 144 PHE C O 1
ATOM 4342 N N . THR C 1 167 ? 19.969 61.339 22.622 1.00 40.85 145 THR C N 1
ATOM 4343 C CA . THR C 1 167 ? 18.570 61.750 22.563 1.00 45.10 145 THR C CA 1
ATOM 4344 C C . THR C 1 167 ? 18.167 62.771 23.653 1.00 40.48 145 THR C C 1
ATOM 4345 O O . THR C 1 167 ? 17.147 63.421 23.555 1.00 37.55 145 THR C O 1
ATOM 4349 N N . LYS C 1 168 ? 18.965 62.870 24.706 1.00 45.07 146 LYS C N 1
ATOM 4350 C CA . LYS C 1 168 ? 18.737 63.848 25.770 1.00 50.37 146 LYS C CA 1
ATOM 4351 C C . LYS C 1 168 ? 19.048 65.261 25.311 1.00 46.80 146 LYS C C 1
ATOM 4352 O O . LYS C 1 168 ? 18.631 66.214 25.936 1.00 46.12 146 LYS C O 1
ATOM 4358 N N . ILE C 1 169 ? 19.773 65.373 24.207 1.00 42.58 147 ILE C N 1
ATOM 4359 C CA . ILE C 1 169 ? 20.193 66.647 23.698 1.00 43.92 147 ILE C CA 1
ATOM 4360 C C . ILE C 1 169 ? 19.745 66.824 22.249 1.00 44.13 147 ILE C C 1
ATOM 4361 O O . ILE C 1 169 ? 20.288 67.680 21.534 1.00 42.66 147 ILE C O 1
ATOM 4366 N N . GLY C 1 170 ? 18.774 66.021 21.816 1.00 38.78 148 GLY C N 1
ATOM 4367 C CA . GLY C 1 170 ? 18.154 66.213 20.522 1.00 40.55 148 GLY C CA 1
ATOM 4368 C C . GLY C 1 170 ? 18.945 65.654 19.357 1.00 42.98 148 GLY C C 1
ATOM 4369 O O . GLY C 1 170 ? 18.807 66.127 18.234 1.00 50.56 148 GLY C O 1
ATOM 4370 N N . LEU C 1 171 ? 19.789 64.662 19.612 1.00 43.37 149 LEU C N 1
ATOM 4371 C CA . LEU C 1 171 ? 20.466 63.929 18.547 1.00 40.48 149 LEU C CA 1
ATOM 4372 C C . LEU C 1 171 ? 20.043 62.447 18.427 1.00 38.73 149 LEU C C 1
ATOM 4373 O O . LEU C 1 171 ? 19.329 61.910 19.257 1.00 36.81 149 LEU C O 1
ATOM 4386 N N . PRO C 1 173 ? 21.574 58.346 17.543 1.00 35.52 151 PRO C N 1
ATOM 4387 C CA . PRO C 1 173 ? 22.844 57.633 17.769 1.00 35.13 151 PRO C CA 1
ATOM 4388 C C . PRO C 1 173 ? 23.737 57.733 16.584 1.00 35.40 151 PRO C C 1
ATOM 4389 O O . PRO C 1 173 ? 23.266 57.653 15.480 1.00 37.77 151 PRO C O 1
ATOM 4393 N N . ASP C 1 174 ? 25.025 57.949 16.786 1.00 38.87 152 ASP C N 1
ATOM 4394 C CA . ASP C 1 174 ? 25.926 57.931 15.650 1.00 37.44 152 ASP C CA 1
ATOM 4395 C C . ASP C 1 174 ? 27.081 57.001 15.995 1.00 36.71 152 ASP C C 1
ATOM 4396 O O . ASP C 1 174 ? 27.004 56.280 16.990 1.00 40.70 152 ASP C O 1
ATOM 4401 N N . GLY C 1 175 ? 28.100 56.942 15.155 1.00 35.48 153 GLY C N 1
ATOM 4402 C CA . GLY C 1 175 ? 29.208 55.999 15.370 1.00 36.77 153 GLY C CA 1
ATOM 4403 C C . GLY C 1 175 ? 28.844 54.523 15.222 1.00 36.93 153 GLY C C 1
ATOM 4404 O O . GLY C 1 175 ? 29.502 53.651 15.783 1.00 34.69 153 GLY C O 1
ATOM 4405 N N . GLY C 1 176 ? 27.800 54.256 14.450 1.00 35.87 154 GLY C N 1
ATOM 4406 C CA . GLY C 1 176 ? 27.331 52.910 14.217 1.00 35.74 154 GLY C CA 1
ATOM 4407 C C . GLY C 1 176 ? 26.532 52.303 15.342 1.00 34.48 154 GLY C C 1
ATOM 4408 O O . GLY C 1 176 ? 26.208 51.139 15.249 1.00 36.32 154 GLY C O 1
ATOM 4409 N N . ALA C 1 177 ? 26.252 53.073 16.399 1.00 31.50 155 ALA C N 1
ATOM 4410 C CA . ALA C 1 177 ? 25.412 52.627 17.496 1.00 33.32 155 ALA C CA 1
ATOM 4411 C C . ALA C 1 177 ? 24.038 52.028 17.066 1.00 35.82 155 ALA C C 1
ATOM 4412 O O . ALA C 1 177 ? 23.557 51.104 17.730 1.00 38.06 155 ALA C O 1
ATOM 4414 N N . SER C 1 178 ? 23.428 52.523 15.976 1.00 34.73 156 SER C N 1
ATOM 4415 C CA . SER C 1 178 ? 22.181 51.914 15.433 1.00 36.09 156 SER C CA 1
ATOM 4416 C C . SER C 1 178 ? 22.333 50.437 14.950 1.00 36.60 156 SER C C 1
ATOM 4417 O O . SER C 1 178 ? 21.345 49.695 14.870 1.00 33.35 156 SER C O 1
ATOM 4420 N N . ALA C 1 179 ? 23.573 50.001 14.702 1.00 35.18 157 ALA C N 1
ATOM 4421 C CA . ALA C 1 179 ? 23.880 48.619 14.336 1.00 31.45 157 ALA C CA 1
ATOM 4422 C C . ALA C 1 179 ? 24.604 47.920 15.470 1.00 32.21 157 ALA C C 1
ATOM 4423 O O . ALA C 1 179 ? 24.271 46.774 15.829 1.00 34.74 157 ALA C O 1
ATOM 4425 N N . LEU C 1 180 ? 25.575 48.611 16.062 1.00 32.67 158 LEU C N 1
ATOM 4426 C CA . LEU C 1 180 ? 26.488 47.987 17.039 1.00 33.21 158 LEU C CA 1
ATOM 4427 C C . LEU C 1 180 ? 25.851 47.558 18.367 1.00 31.02 158 LEU C C 1
ATOM 4428 O O . LEU C 1 180 ? 26.135 46.483 18.874 1.00 31.40 158 LEU C O 1
ATOM 4433 N N . VAL C 1 181 ? 25.026 48.395 18.955 1.00 25.60 159 VAL C N 1
ATOM 4434 C CA . VAL C 1 181 ? 24.350 47.962 20.146 1.00 27.19 159 VAL C CA 1
ATOM 4435 C C . VAL C 1 181 ? 23.429 46.712 19.943 1.00 27.27 159 VAL C C 1
ATOM 4436 O O . VAL C 1 181 ? 23.535 45.719 20.681 1.00 25.10 159 VAL C O 1
ATOM 4440 N N . ALA C 1 182 ? 22.568 46.738 18.943 1.00 26.47 160 ALA C N 1
ATOM 4441 C CA . ALA C 1 182 ? 21.666 45.608 18.657 1.00 27.86 160 ALA C CA 1
ATOM 4442 C C . ALA C 1 182 ? 22.434 44.345 18.316 1.00 29.34 160 ALA C C 1
ATOM 4443 O O . ALA C 1 182 ? 22.012 43.251 18.662 1.00 36.03 160 ALA C O 1
ATOM 4445 N N . ALA C 1 183 ? 23.562 44.500 17.640 1.00 28.94 161 ALA C N 1
ATOM 4446 C CA . ALA C 1 183 ? 24.376 43.374 17.271 1.00 29.04 161 ALA C CA 1
ATOM 4447 C C . ALA C 1 183 ? 24.830 42.585 18.511 1.00 32.90 161 ALA C C 1
ATOM 4448 O O . ALA C 1 183 ? 25.171 41.382 18.413 1.00 30.46 161 ALA C O 1
ATOM 4450 N N . ALA C 1 184 ? 24.894 43.256 19.664 1.00 31.58 162 ALA C N 1
ATOM 4451 C CA . ALA C 1 184 ? 25.281 42.564 20.892 1.00 31.18 162 ALA C CA 1
ATOM 4452 C C . ALA C 1 184 ? 24.065 42.143 21.731 1.00 31.96 162 ALA C C 1
ATOM 4453 O O . ALA C 1 184 ? 24.007 41.017 22.165 1.00 34.68 162 ALA C O 1
ATOM 4455 N N . VAL C 1 185 ? 23.077 43.022 21.903 1.00 31.58 163 VAL C N 1
ATOM 4456 C CA . VAL C 1 185 ? 22.022 42.806 22.879 1.00 30.11 163 VAL C CA 1
ATOM 4457 C C . VAL C 1 185 ? 20.616 42.644 22.278 1.00 30.01 163 VAL C C 1
ATOM 4458 O O . VAL C 1 185 ? 19.659 42.436 23.036 1.00 28.06 163 VAL C O 1
ATOM 4462 N N . GLY C 1 186 ? 20.484 42.766 20.949 1.00 29.71 164 GLY C N 1
ATOM 4463 C CA . GLY C 1 186 ? 19.189 42.685 20.264 1.00 28.27 164 GLY C CA 1
ATOM 4464 C C . GLY C 1 186 ? 18.386 44.008 20.136 1.00 29.61 164 GLY C C 1
ATOM 4465 O O . GLY C 1 186 ? 18.653 45.017 20.757 1.00 23.97 164 GLY C O 1
ATOM 4466 N N . ARG C 1 187 ? 17.357 43.961 19.318 1.00 29.85 165 ARG C N 1
ATOM 4467 C CA . ARG C 1 187 ? 16.593 45.119 18.971 1.00 30.79 165 ARG C CA 1
ATOM 4468 C C . ARG C 1 187 ? 15.838 45.841 20.125 1.00 33.90 165 ARG C C 1
ATOM 4469 O O . ARG C 1 187 ? 15.884 47.074 20.207 1.00 33.56 165 ARG C O 1
ATOM 4477 N N . ILE C 1 188 ? 15.135 45.107 20.994 1.00 31.69 166 ILE C N 1
ATOM 4478 C CA . ILE C 1 188 ? 14.307 45.748 22.028 1.00 30.00 166 ILE C CA 1
ATOM 4479 C C . ILE C 1 188 ? 15.192 46.550 22.988 1.00 30.97 166 ILE C C 1
ATOM 4480 O O . ILE C 1 188 ? 14.886 47.717 23.340 1.00 30.22 166 ILE C O 1
ATOM 4485 N N . ARG C 1 189 ? 16.295 45.929 23.391 1.00 30.00 167 ARG C N 1
ATOM 4486 C CA . ARG C 1 189 ? 17.277 46.594 24.223 1.00 31.44 167 ARG C CA 1
ATOM 4487 C C . ARG C 1 189 ? 17.986 47.784 23.563 1.00 32.32 167 ARG C C 1
ATOM 4488 O O . ARG C 1 189 ? 18.235 48.797 24.221 1.00 29.27 167 ARG C O 1
ATOM 4496 N N . ALA C 1 190 ? 18.297 47.688 22.270 1.00 30.86 168 ALA C N 1
ATOM 4497 C CA . ALA C 1 190 ? 18.948 48.805 21.604 1.00 31.29 168 ALA C CA 1
ATOM 4498 C C . ALA C 1 190 ? 18.028 50.024 21.663 1.00 31.38 168 ALA C C 1
ATOM 4499 O O . ALA C 1 190 ? 18.436 51.120 22.028 1.00 26.52 168 ALA C O 1
ATOM 4509 N N . GLN C 1 192 ? 15.576 50.595 23.612 1.00 33.83 170 GLN C N 1
ATOM 4510 C CA . GLN C 1 192 ? 15.428 51.114 24.952 1.00 34.76 170 GLN C CA 1
ATOM 4511 C C . GLN C 1 192 ? 16.565 52.063 25.309 1.00 36.53 170 GLN C C 1
ATOM 4512 O O . GLN C 1 192 ? 16.334 53.137 25.870 1.00 38.87 170 GLN C O 1
ATOM 4526 N N . ALA C 1 194 ? 18.394 53.672 23.393 1.00 32.05 172 ALA C N 1
ATOM 4527 C CA . ALA C 1 194 ? 18.407 54.821 22.499 1.00 32.97 172 ALA C CA 1
ATOM 4528 C C . ALA C 1 194 ? 17.248 55.776 22.767 1.00 35.02 172 ALA C C 1
ATOM 4529 O O . ALA C 1 194 ? 17.437 56.978 22.751 1.00 30.97 172 ALA C O 1
ATOM 4531 N N . LEU C 1 195 ? 16.042 55.236 22.973 1.00 36.12 173 LEU C N 1
ATOM 4532 C CA . LEU C 1 195 ? 14.864 56.078 23.161 1.00 37.90 173 LEU C CA 1
ATOM 4533 C C . LEU C 1 195 ? 14.627 56.476 24.614 1.00 40.76 173 LEU C C 1
ATOM 4534 O O . LEU C 1 195 ? 13.993 57.508 24.877 1.00 46.02 173 LEU C O 1
ATOM 4539 N N . LEU C 1 196 ? 15.101 55.663 25.549 1.00 36.93 174 LEU C N 1
ATOM 4540 C CA . LEU C 1 196 ? 14.875 55.925 26.959 1.00 35.28 174 LEU C CA 1
ATOM 4541 C C . LEU C 1 196 ? 16.187 55.820 27.664 1.00 34.58 174 LEU C C 1
ATOM 4542 O O . LEU C 1 196 ? 16.329 55.071 28.626 1.00 33.64 174 LEU C O 1
ATOM 4547 N N . PRO C 1 197 ? 17.166 56.596 27.211 1.00 37.88 175 PRO C N 1
ATOM 4548 C CA . PRO C 1 197 ? 18.487 56.419 27.788 1.00 37.60 175 PRO C CA 1
ATOM 4549 C C . PRO C 1 197 ? 18.481 56.504 29.312 1.00 40.12 175 PRO C C 1
ATOM 4550 O O . PRO C 1 197 ? 17.751 57.323 29.890 1.00 44.52 175 PRO C O 1
ATOM 4554 N N . GLU C 1 198 ? 19.257 55.610 29.930 1.00 45.46 176 GLU C N 1
ATOM 4555 C CA . GLU C 1 198 ? 19.469 55.506 31.388 1.00 46.58 176 GLU C CA 1
ATOM 4556 C C . GLU C 1 198 ? 20.922 55.086 31.597 1.00 47.45 176 GLU C C 1
ATOM 4557 O O . GLU C 1 198 ? 21.563 54.538 30.698 1.00 44.68 176 GLU C O 1
ATOM 4563 N N . ARG C 1 199 ? 21.446 55.325 32.791 1.00 51.08 177 ARG C N 1
ATOM 4564 C CA . ARG C 1 199 ? 22.797 54.888 33.140 1.00 47.35 177 ARG C CA 1
ATOM 4565 C C . ARG C 1 199 ? 22.724 53.402 33.353 1.00 43.80 177 ARG C C 1
ATOM 4566 O O . ARG C 1 199 ? 22.199 52.939 34.358 1.00 45.41 177 ARG C O 1
ATOM 4574 N N . LEU C 1 200 ? 23.214 52.649 32.387 1.00 43.26 178 LEU C N 1
ATOM 4575 C CA . LEU C 1 200 ? 23.174 51.193 32.463 1.00 40.15 178 LEU C CA 1
ATOM 4576 C C . LEU C 1 200 ? 24.456 50.703 33.174 1.00 38.97 178 LEU C C 1
ATOM 4577 O O . LEU C 1 200 ? 25.522 50.755 32.573 1.00 35.64 178 LEU C O 1
ATOM 4582 N N . PRO C 1 201 ? 24.349 50.218 34.435 1.00 39.00 179 PRO C N 1
ATOM 4583 C CA . PRO C 1 201 ? 25.575 49.790 35.157 1.00 39.24 179 PRO C CA 1
ATOM 4584 C C . PRO C 1 201 ? 26.209 48.505 34.622 1.00 38.63 179 PRO C C 1
ATOM 4585 O O . PRO C 1 201 ? 25.522 47.535 34.240 1.00 38.82 179 PRO C O 1
ATOM 4589 N N . ALA C 1 202 ? 27.529 48.523 34.640 1.00 36.19 180 ALA C N 1
ATOM 4590 C CA . ALA C 1 202 ? 28.355 47.452 34.137 1.00 39.15 180 ALA C CA 1
ATOM 4591 C C . ALA C 1 202 ? 27.720 46.102 34.339 1.00 43.26 180 ALA C C 1
ATOM 4592 O O . ALA C 1 202 ? 27.612 45.306 33.409 1.00 44.33 180 ALA C O 1
ATOM 4594 N N . ALA C 1 203 ? 27.318 45.831 35.569 1.00 41.36 181 ALA C N 1
ATOM 4595 C CA . ALA C 1 203 ? 26.943 44.500 35.906 1.00 41.32 181 ALA C CA 1
ATOM 4596 C C . ALA C 1 203 ? 25.716 44.129 35.071 1.00 41.48 181 ALA C C 1
ATOM 4597 O O . ALA C 1 203 ? 25.642 43.024 34.583 1.00 47.09 181 ALA C O 1
ATOM 4599 N N . GLU C 1 204 ? 24.776 45.058 34.880 1.00 43.93 182 GLU C N 1
ATOM 4600 C CA . GLU C 1 204 ? 23.562 44.810 34.069 1.00 41.43 182 GLU C CA 1
ATOM 4601 C C . GLU C 1 204 ? 23.931 44.761 32.589 1.00 40.90 182 GLU C C 1
ATOM 4602 O O . GLU C 1 204 ? 23.296 44.067 31.805 1.00 43.95 182 GLU C O 1
ATOM 4608 N N . ALA C 1 205 ? 24.992 45.469 32.206 1.00 38.28 183 ALA C N 1
ATOM 4609 C CA . ALA C 1 205 ? 25.548 45.329 30.871 1.00 35.54 183 ALA C CA 1
ATOM 4610 C C . ALA C 1 205 ? 26.176 43.940 30.580 1.00 34.96 183 ALA C C 1
ATOM 4611 O O . ALA C 1 205 ? 26.090 43.425 29.459 1.00 34.80 183 ALA C O 1
ATOM 4613 N N . LEU C 1 206 ? 26.828 43.339 31.561 1.00 35.21 184 LEU C N 1
ATOM 4614 C CA . LEU C 1 206 ? 27.304 41.959 31.405 1.00 38.35 184 LEU C CA 1
ATOM 4615 C C . LEU C 1 206 ? 26.131 40.994 31.145 1.00 39.79 184 LEU C C 1
ATOM 4616 O O . LEU C 1 206 ? 26.185 40.187 30.233 1.00 38.74 184 LEU C O 1
ATOM 4621 N N . ALA C 1 207 ? 25.068 41.111 31.937 1.00 40.18 185 ALA C N 1
ATOM 4622 C CA . ALA C 1 207 ? 23.918 40.216 31.834 1.00 41.54 185 ALA C CA 1
ATOM 4623 C C . ALA C 1 207 ? 23.271 40.326 30.478 1.00 43.23 185 ALA C C 1
ATOM 4624 O O . ALA C 1 207 ? 22.805 39.335 29.935 1.00 47.76 185 ALA C O 1
ATOM 4626 N N . TRP C 1 208 ? 23.227 41.545 29.942 1.00 43.59 186 TRP C N 1
ATOM 4627 C CA . TRP C 1 208 ? 22.647 41.814 28.622 1.00 38.54 186 TRP C CA 1
ATOM 4628 C C . TRP C 1 208 ? 23.454 41.273 27.435 1.00 35.84 186 TRP C C 1
ATOM 4629 O O . TRP C 1 208 ? 22.941 41.220 26.323 1.00 31.63 186 TRP C O 1
ATOM 4640 N N . GLY C 1 209 ? 24.718 40.930 27.654 1.00 35.24 187 GLY C N 1
ATOM 4641 C CA . GLY C 1 209 ? 25.658 40.626 26.560 1.00 33.33 187 GLY C CA 1
ATOM 4642 C C . GLY C 1 209 ? 26.350 41.831 25.945 1.00 33.32 187 GLY C C 1
ATOM 4643 O O . GLY C 1 209 ? 26.853 41.750 24.830 1.00 34.53 187 GLY C O 1
ATOM 4644 N N . LEU C 1 210 ? 26.392 42.954 26.657 1.00 31.77 188 LEU C N 1
ATOM 4645 C CA . LEU C 1 210 ? 26.951 44.180 26.093 1.00 34.66 188 LEU C CA 1
ATOM 4646 C C . LEU C 1 210 ? 28.443 44.276 26.306 1.00 36.20 188 LEU C C 1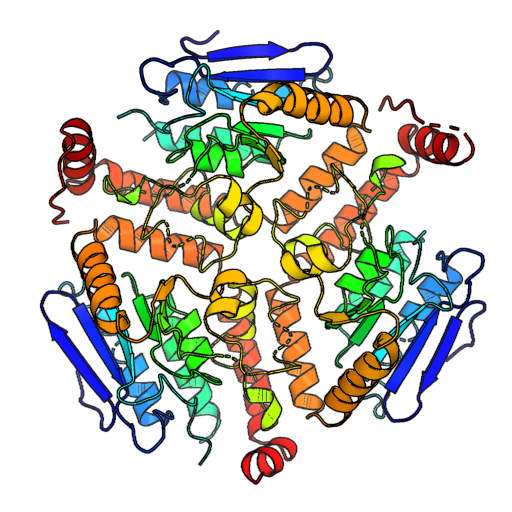
ATOM 4647 O O . LEU C 1 210 ? 29.101 45.012 25.576 1.00 36.64 188 LEU C O 1
ATOM 4652 N N . VAL C 1 211 ? 28.979 43.587 27.328 1.00 38.40 189 VAL C N 1
ATOM 4653 C CA . VAL C 1 211 ? 30.429 43.615 27.594 1.00 39.52 189 VAL C CA 1
ATOM 4654 C C . VAL C 1 211 ? 30.987 42.256 27.937 1.00 39.59 189 VAL C C 1
ATOM 4655 O O . VAL C 1 211 ? 30.270 41.327 28.282 1.00 35.89 189 VAL C O 1
ATOM 4659 N N . THR C 1 212 ? 32.297 42.172 27.844 1.00 37.96 190 THR C N 1
ATOM 4660 C CA . THR C 1 212 ? 32.969 40.926 27.911 1.00 38.41 190 THR C CA 1
ATOM 4661 C C . THR C 1 212 ? 33.147 40.495 29.382 1.00 42.89 190 THR C C 1
ATOM 4662 O O . THR C 1 212 ? 32.911 39.313 29.749 1.00 38.10 190 THR C O 1
ATOM 4666 N N . ALA C 1 213 ? 33.534 41.451 30.228 1.00 42.75 191 ALA C N 1
ATOM 4667 C CA . ALA C 1 213 ? 33.714 41.160 31.651 1.00 43.31 191 ALA C CA 1
ATOM 4668 C C . ALA C 1 213 ? 33.648 42.386 32.542 1.00 40.80 191 ALA C C 1
ATOM 4669 O O . ALA C 1 213 ? 33.935 43.490 32.112 1.00 39.09 191 ALA C O 1
ATOM 4671 N N . VAL C 1 214 ? 33.262 42.143 33.788 1.00 43.07 192 VAL C N 1
ATOM 4672 C CA . VAL C 1 214 ? 33.146 43.165 34.818 1.00 45.96 192 VAL C CA 1
ATOM 4673 C C . VAL C 1 214 ? 34.098 42.758 35.928 1.00 46.63 192 VAL C C 1
ATOM 4674 O O . VAL C 1 214 ? 34.178 41.600 36.274 1.00 47.53 192 VAL C O 1
ATOM 4678 N N . TYR C 1 215 ? 34.812 43.714 36.495 1.00 49.56 193 TYR C N 1
ATOM 4679 C CA . TYR C 1 215 ? 35.698 43.435 37.613 1.00 49.72 193 TYR C CA 1
ATOM 4680 C C . TYR C 1 215 ? 35.435 44.440 38.709 1.00 50.76 193 TYR C C 1
ATOM 4681 O O . TYR C 1 215 ? 35.177 45.601 38.419 1.00 51.78 193 TYR C O 1
ATOM 4690 N N . PRO C 1 216 ? 35.531 44.007 39.977 1.00 56.12 194 PRO C N 1
ATOM 4691 C CA . PRO C 1 216 ? 35.515 45.004 41.056 1.00 55.01 194 PRO C CA 1
ATOM 4692 C C . PRO C 1 216 ? 36.560 46.103 40.817 1.00 50.57 194 PRO C C 1
ATOM 4693 O O . PRO C 1 216 ? 37.670 45.818 40.338 1.00 48.68 194 PRO C O 1
ATOM 4697 N N . ALA C 1 217 ? 36.188 47.344 41.113 1.00 48.74 195 ALA C N 1
ATOM 4698 C CA . ALA C 1 217 ? 37.075 48.504 40.903 1.00 48.46 195 ALA C CA 1
ATOM 4699 C C . ALA C 1 217 ? 38.503 48.281 41.401 1.00 49.98 195 ALA C C 1
ATOM 4700 O O . ALA C 1 217 ? 39.479 48.492 40.661 1.00 49.92 195 ALA C O 1
ATOM 4702 N N . ASP C 1 218 ? 38.648 47.836 42.647 1.00 55.18 196 ASP C N 1
ATOM 4703 C CA . ASP C 1 218 ? 40.010 47.695 43.205 1.00 59.67 196 ASP C CA 1
ATOM 4704 C C . ASP C 1 218 ? 40.860 46.623 42.473 1.00 51.27 196 ASP C C 1
ATOM 4705 O O . ASP C 1 218 ? 42.085 46.728 42.427 1.00 50.17 196 ASP C O 1
ATOM 4710 N N . GLU C 1 219 ? 40.204 45.628 41.872 1.00 52.50 197 GLU C N 1
ATOM 4711 C CA . GLU C 1 219 ? 40.877 44.609 41.016 1.00 54.54 197 GLU C CA 1
ATOM 4712 C C . GLU C 1 219 ? 40.956 44.937 39.501 1.00 53.17 197 GLU C C 1
ATOM 4713 O O . GLU C 1 219 ? 41.715 44.284 38.755 1.00 48.99 197 GLU C O 1
ATOM 4719 N N . PHE C 1 220 ? 40.216 45.962 39.053 1.00 52.23 198 PHE C N 1
ATOM 4720 C CA . PHE C 1 220 ? 40.123 46.304 37.611 1.00 52.73 198 PHE C CA 1
ATOM 4721 C C . PHE C 1 220 ? 41.427 46.408 36.819 1.00 48.76 198 PHE C C 1
ATOM 4722 O O . PHE C 1 220 ? 41.548 45.788 35.776 1.00 50.43 198 PHE C O 1
ATOM 4730 N N . GLU C 1 221 ? 42.382 47.206 37.280 1.00 53.45 199 GLU C N 1
ATOM 4731 C CA . GLU C 1 221 ? 43.609 47.434 36.490 1.00 58.31 199 GLU C CA 1
ATOM 4732 C C . GLU C 1 221 ? 44.414 46.156 36.292 1.00 53.62 199 GLU C C 1
ATOM 4733 O O . GLU C 1 221 ? 44.868 45.867 35.198 1.00 54.43 199 GLU C O 1
ATOM 4739 N N . ALA C 1 222 ? 44.528 45.360 37.338 1.00 56.40 200 ALA C N 1
ATOM 4740 C CA . ALA C 1 222 ? 45.305 44.117 37.271 1.00 55.05 200 ALA C CA 1
ATOM 4741 C C . ALA C 1 222 ? 44.662 43.139 36.314 1.00 52.93 200 ALA C C 1
ATOM 4742 O O . ALA C 1 222 ? 45.348 42.443 35.575 1.00 51.64 200 ALA C O 1
ATOM 4744 N N . GLU C 1 223 ? 43.333 43.076 36.355 1.00 53.46 201 GLU C N 1
ATOM 4745 C CA . GLU C 1 223 ? 42.596 42.163 35.491 1.00 50.19 201 GLU C CA 1
ATOM 4746 C C . GLU C 1 223 ? 42.720 42.519 34.006 1.00 50.07 201 GLU C C 1
ATOM 4747 O O . GLU C 1 223 ? 42.953 41.648 33.153 1.00 50.25 201 GLU C O 1
ATOM 4753 N N . VAL C 1 224 ? 42.597 43.801 33.703 1.00 44.61 202 VAL C N 1
ATOM 4754 C CA . VAL C 1 224 ? 42.794 44.246 32.341 1.00 43.41 202 VAL C CA 1
ATOM 4755 C C . VAL C 1 224 ? 44.109 43.680 31.899 1.00 42.35 202 VAL C C 1
ATOM 4756 O O . VAL C 1 224 ? 44.167 42.992 30.895 1.00 45.11 202 VAL C O 1
ATOM 4760 N N . ASP C 1 225 ? 45.150 43.889 32.703 1.00 47.63 203 ASP C N 1
ATOM 4761 C CA . ASP C 1 225 ? 46.514 43.442 32.338 1.00 44.14 203 ASP C CA 1
ATOM 4762 C C . ASP C 1 225 ? 46.628 41.968 32.029 1.00 38.05 203 ASP C C 1
ATOM 4763 O O . ASP C 1 225 ? 47.261 41.591 31.066 1.00 40.78 203 ASP C O 1
ATOM 4768 N N . LYS C 1 226 ? 45.987 41.136 32.826 1.00 40.50 204 LYS C N 1
ATOM 4769 C CA . LYS C 1 226 ? 45.926 39.692 32.525 1.00 46.49 204 LYS C CA 1
ATOM 4770 C C . LYS C 1 226 ? 45.295 39.374 31.151 1.00 46.07 204 LYS C C 1
ATOM 4771 O O . LYS C 1 226 ? 45.800 38.511 30.419 1.00 49.89 204 LYS C O 1
ATOM 4777 N N . VAL C 1 227 ? 44.202 40.073 30.816 1.00 43.50 205 VAL C N 1
ATOM 4778 C CA . VAL C 1 227 ? 43.474 39.842 29.570 1.00 39.53 205 VAL C CA 1
ATOM 4779 C C . VAL C 1 227 ? 44.331 40.322 28.419 1.00 38.02 205 VAL C C 1
ATOM 4780 O O . VAL C 1 227 ? 44.485 39.631 27.421 1.00 40.65 205 VAL C O 1
ATOM 4784 N N . ILE C 1 228 ? 44.960 41.471 28.588 1.00 38.43 206 ILE C N 1
ATOM 4785 C CA . ILE C 1 228 ? 45.926 41.960 27.583 1.00 43.29 206 ILE C CA 1
ATOM 4786 C C . ILE C 1 228 ? 47.049 40.963 27.327 1.00 40.13 206 ILE C C 1
ATOM 4787 O O . ILE C 1 228 ? 47.390 40.692 26.206 1.00 41.06 206 ILE C O 1
ATOM 4792 N N . ALA C 1 229 ? 47.618 40.417 28.394 1.00 43.65 207 ALA C N 1
ATOM 4793 C CA . ALA C 1 229 ? 48.786 39.542 28.286 1.00 43.03 207 ALA C CA 1
ATOM 4794 C C . ALA C 1 229 ? 48.404 38.217 27.617 1.00 40.05 207 ALA C C 1
ATOM 4795 O O . ALA C 1 229 ? 49.074 37.781 26.711 1.00 42.81 207 ALA C O 1
ATOM 4797 N N . ARG C 1 230 ? 47.316 37.603 28.062 1.00 43.36 208 ARG C N 1
ATOM 4798 C CA . ARG C 1 230 ? 46.756 36.377 27.425 1.00 48.15 208 ARG C CA 1
ATOM 4799 C C . ARG C 1 230 ? 46.536 36.501 25.885 1.00 49.13 208 ARG C C 1
ATOM 4800 O O . ARG C 1 230 ? 46.810 35.572 25.103 1.00 44.49 208 ARG C O 1
ATOM 4808 N N . LEU C 1 231 ? 46.043 37.671 25.475 1.00 51.67 209 LEU C N 1
ATOM 4809 C CA . LEU C 1 231 ? 45.920 38.014 24.065 1.00 47.20 209 LEU C CA 1
ATOM 4810 C C . LEU C 1 231 ? 47.271 38.210 23.426 1.00 50.49 209 LEU C C 1
ATOM 4811 O O . LEU C 1 231 ? 47.467 37.801 22.276 1.00 53.85 209 LEU C O 1
ATOM 4816 N N . LEU C 1 232 ? 48.195 38.866 24.131 1.00 48.51 210 LEU C N 1
ATOM 4817 C CA . LEU C 1 232 ? 49.565 38.987 23.608 1.00 52.48 210 LEU C CA 1
ATOM 4818 C C . LEU C 1 232 ? 50.159 37.613 23.306 1.00 48.50 210 LEU C C 1
ATOM 4819 O O . LEU C 1 232 ? 50.868 37.412 22.326 1.00 51.15 210 LEU C O 1
ATOM 4824 N N . SER C 1 233 ? 49.855 36.670 24.171 1.00 43.99 211 SER C N 1
ATOM 4825 C CA . SER C 1 233 ? 50.464 35.358 24.097 1.00 47.56 211 SER C CA 1
ATOM 4826 C C . SER C 1 233 ? 49.797 34.492 23.057 1.00 48.64 211 SER C C 1
ATOM 4827 O O . SER C 1 233 ? 50.342 33.461 22.690 1.00 55.52 211 SER C O 1
ATOM 4830 N N . GLY C 1 234 ? 48.576 34.861 22.647 1.00 48.22 212 GLY C N 1
ATOM 4831 C CA . GLY C 1 234 ? 47.835 34.110 21.650 1.00 43.32 212 GLY C CA 1
ATOM 4832 C C . GLY C 1 234 ? 48.412 34.192 20.230 1.00 43.28 212 GLY C C 1
ATOM 4833 O O . GLY C 1 234 ? 49.270 35.021 19.921 1.00 43.55 212 GLY C O 1
ATOM 4834 N N . PRO C 1 235 ? 47.910 33.342 19.327 1.00 40.94 213 PRO C N 1
ATOM 4835 C CA . PRO C 1 235 ? 48.314 33.381 17.914 1.00 40.71 213 PRO C CA 1
ATOM 4836 C C . PRO C 1 235 ? 47.702 34.558 17.174 1.00 43.81 213 PRO C C 1
ATOM 4837 O O . PRO C 1 235 ? 46.486 34.695 17.181 1.00 50.98 213 PRO C O 1
ATOM 4841 N N . ALA C 1 236 ? 48.531 35.379 16.531 1.00 47.09 214 ALA C N 1
ATOM 4842 C CA . ALA C 1 236 ? 48.111 36.681 15.996 1.00 44.57 214 ALA C CA 1
ATOM 4843 C C . ALA C 1 236 ? 47.248 36.588 14.735 1.00 47.82 214 ALA C C 1
ATOM 4844 O O . ALA C 1 236 ? 46.345 37.421 14.540 1.00 44.19 214 ALA C O 1
ATOM 4846 N N . VAL C 1 237 ? 47.530 35.589 13.896 1.00 45.02 215 VAL C N 1
ATOM 4847 C CA . VAL C 1 237 ? 46.835 35.435 12.614 1.00 48.50 215 VAL C CA 1
ATOM 4848 C C . VAL C 1 237 ? 45.489 34.702 12.784 1.00 48.02 215 VAL C C 1
ATOM 4849 O O . VAL C 1 237 ? 44.501 35.010 12.088 1.00 50.50 215 VAL C O 1
ATOM 4853 N N . ALA C 1 238 ? 45.430 33.751 13.708 1.00 42.32 216 ALA C N 1
ATOM 4854 C CA . ALA C 1 238 ? 44.167 33.092 13.990 1.00 42.02 216 ALA C CA 1
ATOM 4855 C C . ALA C 1 238 ? 43.202 34.123 14.586 1.00 42.10 216 ALA C C 1
ATOM 4856 O O . ALA C 1 238 ? 42.050 34.218 14.174 1.00 35.13 216 ALA C O 1
ATOM 4858 N N . PHE C 1 239 ? 43.724 34.910 15.531 1.00 42.92 217 PHE C N 1
ATOM 4859 C CA . PHE C 1 239 ? 43.003 36.032 16.128 1.00 39.94 217 PHE C CA 1
ATOM 4860 C C . PHE C 1 239 ? 42.484 37.018 15.085 1.00 43.74 217 PHE C C 1
ATOM 4861 O O . PHE C 1 239 ? 41.318 37.464 15.178 1.00 34.85 217 PHE C O 1
ATOM 4869 N N . ALA C 1 240 ? 43.361 37.383 14.133 1.00 42.39 218 ALA C N 1
ATOM 4870 C CA . ALA C 1 240 ? 43.015 38.381 13.120 1.00 44.11 218 ALA C CA 1
ATOM 4871 C C . ALA C 1 240 ? 41.830 37.855 12.311 1.00 45.06 218 ALA C C 1
ATOM 4872 O O . ALA C 1 240 ? 40.812 38.525 12.182 1.00 53.09 218 ALA C O 1
ATOM 4874 N N . LYS C 1 241 ? 41.990 36.656 11.776 1.00 37.43 219 LYS C N 1
ATOM 4875 C CA . LYS C 1 241 ? 40.985 36.046 10.975 1.00 37.99 219 LYS C CA 1
ATOM 4876 C C . LYS C 1 241 ? 39.681 35.771 11.732 1.00 37.93 219 LYS C C 1
ATOM 4877 O O . LYS C 1 241 ? 38.569 35.915 11.201 1.00 34.94 219 LYS C O 1
ATOM 4883 N N . THR C 1 242 ? 39.832 35.377 12.985 1.00 39.80 220 THR C N 1
ATOM 4884 C CA . THR C 1 242 ? 38.692 35.157 13.853 1.00 36.41 220 THR C CA 1
ATOM 4885 C C . THR C 1 242 ? 37.866 36.431 13.979 1.00 35.45 220 THR C C 1
ATOM 4886 O O . THR C 1 242 ? 36.658 36.403 13.774 1.00 33.42 220 THR C O 1
ATOM 4890 N N . LYS C 1 243 ? 38.543 37.526 14.317 1.00 33.74 221 LYS C N 1
ATOM 4891 C CA . LYS C 1 243 ? 37.961 38.849 14.418 1.00 33.77 221 LYS C CA 1
ATOM 4892 C C . LYS C 1 243 ? 37.169 39.264 13.181 1.00 33.54 221 LYS C C 1
ATOM 4893 O O . LYS C 1 243 ? 36.020 39.730 13.288 1.00 36.08 221 LYS C O 1
ATOM 4899 N N . LEU C 1 244 ? 37.783 39.085 12.020 1.00 29.28 222 LEU C N 1
ATOM 4900 C CA . LEU C 1 244 ? 37.251 39.611 10.816 1.00 29.89 222 LEU C CA 1
ATOM 4901 C C . LEU C 1 244 ? 36.067 38.781 10.374 1.00 30.37 222 LEU C C 1
ATOM 4902 O O . LEU C 1 244 ? 35.101 39.298 9.856 1.00 30.68 222 LEU C O 1
ATOM 4907 N N . ALA C 1 245 ? 36.158 37.480 10.573 1.00 32.80 223 ALA C N 1
ATOM 4908 C CA . ALA C 1 245 ? 35.064 36.585 10.260 1.00 33.17 223 ALA C CA 1
ATOM 4909 C C . ALA C 1 245 ? 33.793 36.891 11.084 1.00 32.18 223 ALA C C 1
ATOM 4910 O O . ALA C 1 245 ? 32.687 36.854 10.559 1.00 29.41 223 ALA C O 1
ATOM 4912 N N . ILE C 1 246 ? 33.948 37.169 12.365 1.00 29.51 224 ILE C N 1
ATOM 4913 C CA . ILE C 1 246 ? 32.785 37.435 13.185 1.00 33.75 224 ILE C CA 1
ATOM 4914 C C . ILE C 1 246 ? 32.229 38.800 12.801 1.00 33.54 224 ILE C C 1
ATOM 4915 O O . ILE C 1 246 ? 30.996 38.961 12.678 1.00 29.73 224 ILE C O 1
ATOM 4920 N N . ASN C 1 247 ? 33.139 39.759 12.577 1.00 32.51 225 ASN C N 1
ATOM 4921 C CA . ASN C 1 247 ? 32.731 41.090 12.174 1.00 30.96 225 ASN C CA 1
ATOM 4922 C C . ASN C 1 247 ? 31.961 41.055 10.882 1.00 32.69 225 ASN C C 1
ATOM 4923 O O . ASN C 1 247 ? 30.919 41.704 10.775 1.00 33.72 225 ASN C O 1
ATOM 4928 N N . ALA C 1 248 ? 32.454 40.274 9.927 1.00 32.39 226 ALA C N 1
ATOM 4929 C CA . ALA C 1 248 ? 31.830 40.173 8.622 1.00 33.60 226 ALA C CA 1
ATOM 4930 C C . ALA C 1 248 ? 30.465 39.495 8.705 1.00 31.63 226 ALA C C 1
ATOM 4931 O O . ALA C 1 248 ? 29.605 39.806 7.908 1.00 35.99 226 ALA C O 1
ATOM 4933 N N . ALA C 1 249 ? 30.277 38.587 9.652 1.00 27.50 227 ALA C N 1
ATOM 4934 C CA . ALA C 1 249 ? 28.969 37.991 9.891 1.00 28.59 227 ALA C CA 1
ATOM 4935 C C . ALA C 1 249 ? 27.962 38.863 10.677 1.00 32.34 227 ALA C C 1
ATOM 4936 O O . ALA C 1 249 ? 26.753 38.783 10.412 1.00 32.57 227 ALA C O 1
ATOM 4938 N N . THR C 1 250 ? 28.456 39.708 11.592 1.00 30.68 228 THR C N 1
ATOM 4939 C CA . THR C 1 250 ? 27.613 40.530 12.482 1.00 28.56 228 THR C CA 1
ATOM 4940 C C . THR C 1 250 ? 27.438 42.013 12.150 1.00 28.89 228 THR C C 1
ATOM 4941 O O . THR C 1 250 ? 26.536 42.644 12.716 1.00 25.44 228 THR C O 1
ATOM 4945 N N . LEU C 1 251 ? 28.321 42.562 11.311 1.00 29.27 229 LEU C N 1
ATOM 4946 C CA . LEU C 1 251 ? 28.399 43.991 11.046 1.00 31.38 229 LEU C CA 1
ATOM 4947 C C . LEU C 1 251 ? 28.131 44.315 9.571 1.00 31.39 229 LEU C C 1
ATOM 4948 O O . LEU C 1 251 ? 28.473 45.375 9.028 1.00 28.34 229 LEU C O 1
ATOM 4953 N N . THR C 1 252 ? 27.495 43.370 8.941 1.00 31.14 230 THR C N 1
ATOM 4954 C CA . THR C 1 252 ? 26.925 43.525 7.628 1.00 32.01 230 THR C CA 1
ATOM 4955 C C . THR C 1 252 ? 26.216 44.901 7.473 1.00 33.37 230 THR C C 1
ATOM 4956 O O . THR C 1 252 ? 26.260 45.499 6.438 1.00 31.83 230 THR C O 1
ATOM 4960 N N . GLU C 1 253 ? 25.578 45.417 8.512 1.00 32.85 231 GLU C N 1
ATOM 4961 C CA . GLU C 1 253 ? 24.822 46.659 8.359 1.00 33.93 231 GLU C CA 1
ATOM 4962 C C . GLU C 1 253 ? 25.537 47.887 8.925 1.00 33.34 231 GLU C C 1
ATOM 4963 O O . GLU C 1 253 ? 24.936 48.945 9.049 1.00 27.86 231 GLU C O 1
ATOM 4969 N N . LEU C 1 254 ? 26.805 47.740 9.281 1.00 32.32 232 LEU C N 1
ATOM 4970 C CA . LEU C 1 254 ? 27.518 48.827 9.890 1.00 33.82 232 LEU C CA 1
ATOM 4971 C C . LEU C 1 254 ? 27.683 49.980 8.932 1.00 35.94 232 LEU C C 1
ATOM 4972 O O . LEU C 1 254 ? 27.440 51.120 9.310 1.00 36.49 232 LEU C O 1
ATOM 4977 N N . ASP C 1 255 ? 28.118 49.683 7.707 1.00 35.66 233 ASP C N 1
ATOM 4978 C CA . ASP C 1 255 ? 28.271 50.709 6.668 1.00 38.30 233 ASP C CA 1
ATOM 4979 C C . ASP C 1 255 ? 26.982 51.514 6.300 1.00 37.86 233 ASP C C 1
ATOM 4980 O O . ASP C 1 255 ? 27.002 52.766 6.261 1.00 37.75 233 ASP C O 1
ATOM 4985 N N . PRO C 1 256 ? 25.893 50.804 5.988 1.00 34.38 234 PRO C N 1
ATOM 4986 C CA . PRO C 1 256 ? 24.627 51.476 5.782 1.00 31.03 234 PRO C CA 1
ATOM 4987 C C . PRO C 1 256 ? 24.218 52.305 6.999 1.00 31.40 234 PRO C C 1
ATOM 4988 O O . PRO C 1 256 ? 23.729 53.424 6.860 1.00 32.94 234 PRO C O 1
ATOM 4992 N N . ALA C 1 257 ? 24.430 51.775 8.189 1.00 27.69 235 ALA C N 1
ATOM 4993 C CA . ALA C 1 257 ? 24.126 52.537 9.371 1.00 27.68 235 ALA C CA 1
ATOM 4994 C C . ALA C 1 257 ? 24.905 53.829 9.393 1.00 30.52 235 ALA C C 1
ATOM 4995 O O . ALA C 1 257 ? 24.314 54.883 9.632 1.00 33.39 235 ALA C O 1
ATOM 4997 N N . LEU C 1 258 ? 26.215 53.763 9.138 1.00 31.64 236 LEU C N 1
ATOM 4998 C CA . LEU C 1 258 ? 27.060 54.945 9.216 1.00 33.53 236 LEU C CA 1
ATOM 4999 C C . LEU C 1 258 ? 26.617 56.000 8.241 1.00 36.69 236 LEU C C 1
ATOM 5000 O O . LEU C 1 258 ? 26.669 57.180 8.542 1.00 39.95 236 LEU C O 1
ATOM 5005 N N . GLN C 1 259 ? 26.150 55.568 7.089 1.00 37.98 237 GLN C N 1
ATOM 5006 C CA . GLN C 1 259 ? 25.643 56.481 6.092 1.00 39.20 237 GLN C CA 1
ATOM 5007 C C . GLN C 1 259 ? 24.383 57.150 6.602 1.00 39.57 237 GLN C C 1
ATOM 5008 O O . GLN C 1 259 ? 24.259 58.375 6.522 1.00 41.49 237 GLN C O 1
ATOM 5014 N N . ARG C 1 260 ? 23.445 56.358 7.142 1.00 37.94 238 ARG C N 1
ATOM 5015 C CA . ARG C 1 260 ? 22.146 56.896 7.566 1.00 36.08 238 ARG C CA 1
ATOM 5016 C C . ARG C 1 260 ? 22.349 57.887 8.653 1.00 34.77 238 ARG C C 1
ATOM 5017 O O . ARG C 1 260 ? 21.634 58.845 8.727 1.00 33.60 238 ARG C O 1
ATOM 5025 N N . GLU C 1 261 ? 23.289 57.581 9.540 1.00 37.65 239 GLU C N 1
ATOM 5026 C CA . GLU C 1 261 ? 23.584 58.381 10.724 1.00 39.08 239 GLU C CA 1
ATOM 5027 C C . GLU C 1 261 ? 24.139 59.744 10.307 1.00 37.87 239 GLU C C 1
ATOM 5028 O O . GLU C 1 261 ? 23.689 60.762 10.829 1.00 36.78 239 GLU C O 1
ATOM 5034 N N . PHE C 1 262 ? 25.064 59.744 9.338 1.00 38.58 240 PHE C N 1
ATOM 5035 C CA . PHE C 1 262 ? 25.538 60.964 8.678 1.00 41.60 240 PHE C CA 1
ATOM 5036 C C . PHE C 1 262 ? 24.419 61.861 8.104 1.00 41.19 240 PHE C C 1
ATOM 5037 O O . PHE C 1 262 ? 24.314 63.019 8.490 1.00 40.49 240 PHE C O 1
ATOM 5045 N N . ASP C 1 263 ? 23.588 61.323 7.211 1.00 40.38 241 ASP C N 1
ATOM 5046 C CA . ASP C 1 263 ? 22.422 62.061 6.667 1.00 42.04 241 ASP C CA 1
ATOM 5047 C C . ASP C 1 263 ? 21.419 62.517 7.721 1.00 41.81 241 ASP C C 1
ATOM 5048 O O . ASP C 1 263 ? 20.732 63.494 7.552 1.00 46.60 241 ASP C O 1
ATOM 5053 N N . GLY C 1 264 ? 21.305 61.783 8.804 1.00 40.04 242 GLY C N 1
ATOM 5054 C CA . GLY C 1 264 ? 20.359 62.138 9.827 1.00 40.47 242 GLY C CA 1
ATOM 5055 C C . GLY C 1 264 ? 20.903 63.142 10.821 1.00 43.68 242 GLY C C 1
ATOM 5056 O O . GLY C 1 264 ? 20.189 64.084 11.151 1.00 43.27 242 GLY C O 1
ATOM 5057 N N . GLN C 1 265 ? 22.145 62.942 11.300 1.00 43.71 243 GLN C N 1
ATOM 5058 C CA . GLN C 1 265 ? 22.732 63.843 12.284 1.00 45.12 243 GLN C CA 1
ATOM 5059 C C . GLN C 1 265 ? 22.960 65.187 11.672 1.00 41.49 243 GLN C C 1
ATOM 5060 O O . GLN C 1 265 ? 22.733 66.167 12.361 1.00 45.42 243 GLN C O 1
ATOM 5066 N N . SER C 1 266 ? 23.465 65.221 10.432 1.00 41.84 244 SER C N 1
ATOM 5067 C CA . SER C 1 266 ? 23.668 66.481 9.669 1.00 41.49 244 SER C CA 1
ATOM 5068 C C . SER C 1 266 ? 22.474 67.423 9.829 1.00 42.76 244 SER C C 1
ATOM 5069 O O . SER C 1 266 ? 22.658 68.592 10.123 1.00 47.51 244 SER C O 1
ATOM 5072 N N . VAL C 1 267 ? 21.261 66.885 9.667 1.00 40.29 245 VAL C N 1
ATOM 5073 C CA . VAL C 1 267 ? 20.023 67.641 9.874 1.00 43.48 245 VAL C CA 1
ATOM 5074 C C . VAL C 1 267 ? 19.816 68.030 11.362 1.00 43.58 245 VAL C C 1
ATOM 5075 O O . VAL C 1 267 ? 19.504 69.176 11.684 1.00 45.96 245 VAL C O 1
ATOM 5079 N N . LEU C 1 268 ? 20.022 67.076 12.259 1.00 42.93 246 LEU C N 1
ATOM 5080 C CA . LEU C 1 268 ? 19.726 67.279 13.656 1.00 41.16 246 LEU C CA 1
ATOM 5081 C C . LEU C 1 268 ? 20.684 68.232 14.324 1.00 39.71 246 LEU C C 1
ATOM 5082 O O . LEU C 1 268 ? 20.286 68.960 15.232 1.00 37.33 246 LEU C O 1
ATOM 5087 N N . LEU C 1 269 ? 21.940 68.220 13.910 1.00 39.20 247 LEU C N 1
ATOM 5088 C CA . LEU C 1 269 ? 22.917 69.110 14.519 1.00 42.74 247 LEU C CA 1
ATOM 5089 C C . LEU C 1 269 ? 22.630 70.595 14.177 1.00 43.20 247 LEU C C 1
ATOM 5090 O O . LEU C 1 269 ? 22.932 71.464 14.958 1.00 47.15 247 LEU C O 1
ATOM 5095 N N . LYS C 1 270 ? 22.040 70.870 13.028 1.00 46.00 248 LYS C N 1
ATOM 5096 C CA . LYS C 1 270 ? 21.772 72.245 12.600 1.00 50.35 248 LYS C CA 1
ATOM 5097 C C . LYS C 1 270 ? 20.307 72.599 12.857 1.00 48.60 248 LYS C C 1
ATOM 5098 O O . LYS C 1 270 ? 19.734 73.432 12.162 1.00 43.57 248 LYS C O 1
ATOM 5104 N N . SER C 1 271 ? 19.700 71.942 13.841 1.00 45.44 249 SER C N 1
ATOM 5105 C CA . SER C 1 271 ? 18.291 72.138 14.176 1.00 48.46 249 SER C CA 1
ATOM 5106 C C . SER C 1 271 ? 18.135 72.790 15.565 1.00 47.16 249 SER C C 1
ATOM 5107 O O . SER C 1 271 ? 19.072 72.756 16.367 1.00 44.98 249 SER C O 1
ATOM 5110 N N . PRO C 1 272 ? 16.956 73.404 15.829 1.00 44.85 250 PRO C N 1
ATOM 5111 C CA . PRO C 1 272 ? 16.710 74.091 17.092 1.00 47.45 250 PRO C CA 1
ATOM 5112 C C . PRO C 1 272 ? 16.671 73.183 18.324 1.00 48.01 250 PRO C C 1
ATOM 5113 O O . PRO C 1 272 ? 16.987 73.652 19.417 1.00 48.49 250 PRO C O 1
ATOM 5117 N N . ASP C 1 273 ? 16.287 71.910 18.156 1.00 49.10 251 ASP C N 1
ATOM 5118 C CA . ASP C 1 273 ? 16.230 70.957 19.285 1.00 44.01 251 ASP C CA 1
ATOM 5119 C C . ASP C 1 273 ? 17.629 70.646 19.842 1.00 41.35 251 ASP C C 1
ATOM 5120 O O . ASP C 1 273 ? 17.763 70.397 21.026 1.00 37.89 251 ASP C O 1
ATOM 5125 N N . PHE C 1 274 ? 18.672 70.681 19.006 1.00 41.43 252 PHE C N 1
ATOM 5126 C CA . PHE C 1 274 ? 20.045 70.402 19.464 1.00 39.68 252 PHE C CA 1
ATOM 5127 C C . PHE C 1 274 ? 20.548 71.496 20.413 1.00 45.86 252 PHE C C 1
ATOM 5128 O O . PHE C 1 274 ? 21.011 71.202 21.535 1.00 46.24 252 PHE C O 1
ATOM 5136 N N . VAL C 1 275 ? 20.440 72.759 19.975 1.00 49.64 253 VAL C N 1
ATOM 5137 C CA . VAL C 1 275 ? 20.817 73.919 20.821 1.00 46.54 253 VAL C CA 1
ATOM 5138 C C . VAL C 1 275 ? 20.040 73.874 22.152 1.00 46.81 253 VAL C C 1
ATOM 5139 O O . VAL C 1 275 ? 20.626 73.958 23.243 1.00 45.87 253 VAL C O 1
ATOM 5143 N N . GLU C 1 276 ? 18.732 73.681 22.073 1.00 44.12 254 GLU C N 1
ATOM 5144 C CA . GLU C 1 276 ? 17.954 73.486 23.296 1.00 49.76 254 GLU C CA 1
ATOM 5145 C C . GLU C 1 276 ? 18.520 72.374 24.188 1.00 46.65 254 GLU C C 1
ATOM 5146 O O . GLU C 1 276 ? 18.570 72.505 25.403 1.00 44.31 254 GLU C O 1
ATOM 5152 N N . GLY C 1 277 ? 18.962 71.281 23.587 1.00 47.84 255 GLY C N 1
ATOM 5153 C CA . GLY C 1 277 ? 19.429 70.143 24.375 1.00 49.52 255 GLY C CA 1
ATOM 5154 C C . GLY C 1 277 ? 20.786 70.344 25.019 1.00 44.77 255 GLY C C 1
ATOM 5155 O O . GLY C 1 277 ? 20.992 69.995 26.174 1.00 42.62 255 GLY C O 1
ATOM 5156 N N . ALA C 1 278 ? 21.724 70.889 24.254 1.00 46.75 256 ALA C N 1
ATOM 5157 C CA . ALA C 1 278 ? 23.080 71.043 24.746 1.00 48.60 256 ALA C CA 1
ATOM 5158 C C . ALA C 1 278 ? 23.098 72.143 25.767 1.00 47.73 256 ALA C C 1
ATOM 5159 O O . ALA C 1 278 ? 23.711 72.011 26.827 1.00 52.66 256 ALA C O 1
ATOM 5161 N N . THR C 1 279 ? 22.421 73.230 25.443 1.00 49.13 257 THR C N 1
ATOM 5162 C CA . THR C 1 279 ? 22.271 74.329 26.381 1.00 54.62 257 THR C CA 1
ATOM 5163 C C . THR C 1 279 ? 21.680 73.778 27.679 1.00 51.23 257 THR C C 1
ATOM 5164 O O . THR C 1 279 ? 22.232 73.982 28.747 1.00 44.47 257 THR C O 1
ATOM 5168 N N . ALA C 1 280 ? 20.566 73.061 27.570 1.00 50.68 258 ALA C N 1
ATOM 5169 C CA . ALA C 1 280 ? 19.877 72.564 28.760 1.00 51.01 258 ALA C CA 1
ATOM 5170 C C . ALA C 1 280 ? 20.763 71.642 29.569 1.00 53.09 258 ALA C C 1
ATOM 5171 O O . ALA C 1 280 ? 20.721 71.673 30.802 1.00 58.62 258 ALA C O 1
ATOM 5173 N N . PHE C 1 281 ? 21.583 70.839 28.895 1.00 53.31 259 PHE C N 1
ATOM 5174 C CA . PHE C 1 281 ? 22.543 69.998 29.606 1.00 47.92 259 PHE C CA 1
ATOM 5175 C C . PHE C 1 281 ? 23.631 70.860 30.273 1.00 46.33 259 PHE C C 1
ATOM 5176 O O . PHE C 1 281 ? 24.038 70.601 31.396 1.00 50.95 259 PHE C O 1
ATOM 5184 N N . GLN C 1 282 ? 24.135 71.856 29.555 1.00 49.66 260 GLN C N 1
ATOM 5185 C CA . GLN C 1 282 ? 25.117 72.822 30.109 1.00 48.41 260 GLN C CA 1
ATOM 5186 C C . GLN C 1 282 ? 24.561 73.501 31.357 1.00 44.95 260 GLN C C 1
ATOM 5187 O O . GLN C 1 282 ? 25.253 73.656 32.345 1.00 42.47 260 GLN C O 1
ATOM 5193 N N . GLN C 1 283 ? 23.279 73.834 31.310 1.00 45.80 261 GLN C N 1
ATOM 5194 C CA . GLN C 1 283 ? 22.604 74.528 32.389 1.00 49.52 261 GLN C CA 1
ATOM 5195 C C . GLN C 1 283 ? 22.091 73.557 33.455 1.00 48.45 261 GLN C C 1
ATOM 5196 O O . GLN C 1 283 ? 21.433 73.992 34.404 1.00 47.58 261 GLN C O 1
ATOM 5202 N N . ARG C 1 284 ? 22.396 72.264 33.332 1.00 46.92 262 ARG C N 1
ATOM 5203 C CA . ARG C 1 284 ? 21.778 71.252 34.225 1.00 48.80 262 ARG C CA 1
ATOM 5204 C C . ARG C 1 284 ? 20.275 71.489 34.401 1.00 47.53 262 ARG C C 1
ATOM 5205 O O . ARG C 1 284 ? 19.791 71.699 35.499 1.00 44.41 262 ARG C O 1
ATOM 5213 N N . ARG C 1 285 ? 19.559 71.477 33.285 1.00 52.76 263 ARG C N 1
ATOM 5214 C CA . ARG C 1 285 ? 18.183 71.953 33.207 1.00 55.58 263 ARG C CA 1
ATOM 5215 C C . ARG C 1 285 ? 17.411 71.020 32.299 1.00 51.60 263 ARG C C 1
ATOM 5216 O O . ARG C 1 285 ? 18.018 70.424 31.432 1.00 50.25 263 ARG C O 1
ATOM 5224 N N . THR C 1 286 ? 16.090 70.902 32.479 1.00 51.96 264 THR C N 1
ATOM 5225 C CA . THR C 1 286 ? 15.245 70.093 31.577 1.00 52.25 264 THR C CA 1
ATOM 5226 C C . THR C 1 286 ? 15.059 70.821 30.242 1.00 49.22 264 THR C C 1
ATOM 5227 O O . THR C 1 286 ? 14.773 72.007 30.256 1.00 49.95 264 THR C O 1
ATOM 5231 N N . PRO C 1 287 ? 15.223 70.109 29.098 1.00 51.55 265 PRO C N 1
ATOM 5232 C CA . PRO C 1 287 ? 14.986 70.740 27.814 1.00 51.40 265 PRO C CA 1
ATOM 5233 C C . PRO C 1 287 ? 13.520 70.864 27.495 1.00 54.16 265 PRO C C 1
ATOM 5234 O O . PRO C 1 287 ? 12.716 70.076 27.983 1.00 56.50 265 PRO C O 1
ATOM 5238 N N . ASN C 1 288 ? 13.193 71.854 26.671 1.00 59.81 266 ASN C N 1
ATOM 5239 C CA . ASN C 1 288 ? 11.861 72.007 26.094 1.00 60.92 266 ASN C CA 1
ATOM 5240 C C . ASN C 1 288 ? 11.929 71.890 24.552 1.00 57.40 266 ASN C C 1
ATOM 5241 O O . ASN C 1 288 ? 12.275 72.847 23.847 1.00 48.47 266 ASN C O 1
ATOM 5246 N N . PHE C 1 289 ? 11.606 70.706 24.033 1.00 54.40 267 PHE C N 1
ATOM 5247 C CA . PHE C 1 289 ? 11.739 70.457 22.599 1.00 51.88 267 PHE C CA 1
ATOM 5248 C C . PHE C 1 289 ? 10.488 70.894 21.843 1.00 51.98 267 PHE C C 1
ATOM 5249 O O . PHE C 1 289 ? 9.400 70.890 22.408 1.00 54.96 267 PHE C O 1
ATOM 5257 N N . THR C 1 290 ? 10.644 71.280 20.573 1.00 49.95 268 THR C N 1
ATOM 5258 C CA . THR C 1 290 ? 9.514 71.815 19.789 1.00 53.77 268 THR C CA 1
ATOM 5259 C C . THR C 1 290 ? 9.537 71.509 18.284 1.00 54.32 268 THR C C 1
ATOM 5260 O O . THR C 1 290 ? 8.602 71.908 17.590 1.00 53.77 268 THR C O 1
ATOM 5264 N N . ASP C 1 291 ? 10.576 70.826 17.787 1.00 55.27 269 ASP C N 1
ATOM 5265 C CA . ASP C 1 291 ? 10.790 70.612 16.341 1.00 55.02 269 ASP C CA 1
ATOM 5266 C C . ASP C 1 291 ? 9.728 69.751 15.652 1.00 54.59 269 ASP C C 1
ATOM 5267 O O . ASP C 1 291 ? 8.996 69.031 16.317 1.00 54.21 269 ASP C O 1
#

Secondary structure (DSSP, 8-state):
---BTTEEEEEETTEEEEEE--TTTTSEE-HHHHHHHHH---GGG-TT--EEEEEESSS-SB-EE----THHHHHHHHHHHHHHHH-SS-EEEEE-S-B-THHHHHHHHSSEEEEETT-B--GGGGGT---TTHHHHHHHHH-TTT----S----BHHHHHHHT-SSEEE-TTTHHHHHHHHHHHHHTS-HHHHHHHHHHHHHHH-TTHHHHHHHHHHHHHHHHTSHHHHHHHH-/----TTEEEEE-SSEEEEEE--TTTTSB--HHHHHHHHH--HHHH-TT--EEEEEESSS-SB-B--HHHHHHHHHHHHHH-SS-EEEEESS-B-THHHHHHHHSSEEEEETT-B---GGGGT---TTHHHHHHHHH-TTT----S----BHHHHHHHTSSSEEE-TTTHHHHHHHHHHHHHTS-HHHHHHHHHHHHHHH-TTHHHHHHHHHHHHHHHHTSHHHHHHHHHHH------/-BTTEEEEE-SSEEEEEE--GGGTS-B-HHHHHHHHH--HHHH-TT--EEEEEESTT-SB--B---HHHHHHHHHHHHHHH-SS-EEEEESSBB-THHHHHHHHSSEEEEETT-B--GGGGGT---TTHHHHHHHHH-TTT----S----BHHHHHHHT--SEEE-HHHHHHHHHHHHHHHHHS-HHHHHHHHHHHHHHH-TTHHHHHHHHHHHHHHHHTSHHHHHHHHHHHTT-------

Solvent-accessible surface area: 26403 Å² total

CATH classification: 3.90.226.10

Nearest PDB structures (foldseek):
  4lk5-assembly1_C  TM=1.004E+00  e=2.555E-49  Mycobacterium avium subsp. paratuberculosis K-10
  6ijk-assembly1_A  TM=7.697E-01  e=8.280E-20  Cupriavidus necator H16
  5xzd-assembly1_D  TM=8.635E-01  e=4.931E-18  Roseovarius nubinhibens ISM
  5dtp-assembly1_B  TM=8.446E-01  e=1.025E-17  Mycobacterium tuberculosis H37Rv
  4nnq-assembly1_C  TM=8.548E-01  e=1.887E-17  Streptomyces atroolivaceus

Radius of gyration: 25.8 Å; Cα contacts (8 Å, |Δi|>4): 1618; chains: 3; bounding box: 72×73×42 Å

Foldseek 3Di:
DDDDPQWDWDDDQQETEIEGEPVVQLSADELRRLQVLLVSLVQLVDPSHAEYEYAYPYAWGYAYHPLVVPLSSQVSLQSNLVSQLLRLHAYEYQTQAEAEASSLLNRLSGDAYEYEQHYWYHCAVLQQAHGSQLVQSVCLQQHDVVSCNVVDDGHGPVRCVVSRNHHYYDYNVCRVVVVVVVVVVSSPDDRNCNSVVSNVVCVVRPPPRVVSSVVRSVGRVDSVPDDSNVVSSVD/DDDAPQKDWDCPQLETEIEGHPVVQVSEDDCRVLLVLLVSCVLLPPVSHAEYEQAYPDAFGYAYYCSQVSLLSNLVSQLQRLHQYEYQTEAEQEACSLLNQLSGDAYEYEQHYWYHCQVLLQAHGSLLCQSVCLFQHDVVSCNVVDDTHGPVNCVVSGSHHYYDYSVCRVVVVVVVVVVSVPDDRNVRSCVSNVVSVVRVPCRVVSSVVRVVGRVVRVPDPSNVQSVVVVVVHDGDD/DAPQWDWDADQQEIEIEGHPVVQQSADDQRNLLVLLVSLVQQPDPSHAEYEYAYDDAFGYQYHPLVVSLVSLQSNLVSQLLRLHAYEYQTEAEQEASSLLNQLSGDAYEYEQRYWYYCQVLQQAHASLLVQRQCLQQHDVVSCNVVDDTGGPVNCVVRRRHHYYDYNVCRVVVVVVVVVVSVPDDRNVRSVVSNVVCVVRCVCSVVRSVVRVVGRVVRCPDPSNCQRSVCVVVVHRGDDDD

InterPro domains:
  IPR001753 Enoyl-CoA hydratase/isomerase-like domain [PF00378] (20-270)
  IPR014748 Enoyl-CoA hydratase, C-terminal [G3DSA:1.10.12.10] (214-270)
  IPR029045 ClpP/crotonase-like domain superfamily [SSF52096] (15-270)

B-factor: mean 48.24, std 13.44, range [22.19, 108.75]